Protein AF-A0A183VB75-F1 (afdb_monomer)

Organism: Toxocara canis (NCBI:txid6265)

Solvent-accessible surface area (backbone atoms only — not comparable to full-atom values): 25710 Å² total; per-residue (Å²): 140,78,84,83,89,88,88,82,87,83,91,79,89,79,83,88,77,92,75,86,80,80,91,74,94,73,81,88,76,84,72,83,77,80,82,83,75,76,82,82,71,94,72,88,76,58,69,68,63,51,49,56,46,38,50,52,49,51,53,41,41,54,54,55,51,65,51,56,56,56,53,62,72,68,61,69,91,68,94,60,85,84,79,76,81,84,83,68,84,79,72,93,48,97,42,71,46,71,47,58,46,98,84,68,46,80,76,47,77,41,65,42,84,81,77,80,89,74,84,81,75,84,91,74,79,94,81,80,94,70,98,62,83,75,62,79,80,88,78,47,49,41,76,68,83,82,88,88,74,94,67,86,83,66,54,66,66,55,53,50,53,54,49,68,71,17,84,72,30,53,49,77,74,68,87,36,62,95,65,94,74,54,71,65,59,48,43,53,30,52,53,50,46,47,70,75,40,71,89,53,61,63,68,59,52,38,43,25,47,21,60,40,36,64,72,78,48,52,61,81,46,44,60,68,46,48,57,51,41,46,69,71,72,48,85,84,55,70,72,56,55,55,52,56,50,52,67,18,39,64,36,50,68,50,42,63,70,59,66,39,37,35,88,88,78,67,41,64,70,33,56,72,72,59,79,83,48,85,75,68,77,72,64,74,79,69,82,76,68,82,71,80,61,69,92,68,75,86,51,93,62,26,49,60,64,71,47,55,68,54,52,60,51,59,76,67,73,57,79,85,74,56,77,80,52,55,62,72,76,46,88,69,79,77,68,88,78,80,76,52,60,67,58,50,17,50,47,31,50,41,35,72,74,45,59,88,32,36,64,57,42,27,62,48,49,49,64,77,41,71,92,49,84,75,56,45,25,35,54,55,56,61,54,48,69,74,57,42,76,57,54,72,127

Structure (mmCIF, N/CA/C/O backbone):
data_AF-A0A183VB75-F1
#
_entry.id   AF-A0A183VB75-F1
#
loop_
_atom_site.group_PDB
_atom_site.id
_atom_site.type_symbol
_atom_site.label_atom_id
_atom_site.label_alt_id
_atom_site.label_comp_id
_atom_site.label_asym_id
_atom_site.label_entity_id
_atom_site.label_seq_id
_atom_site.pdbx_PDB_ins_code
_atom_site.Cartn_x
_atom_site.Cartn_y
_atom_site.Cartn_z
_atom_site.occupancy
_atom_site.B_iso_or_equiv
_atom_site.auth_seq_id
_atom_site.auth_comp_id
_atom_site.auth_asym_id
_atom_site.auth_atom_id
_atom_site.pdbx_PDB_model_num
ATOM 1 N N . MET A 1 1 ? 26.754 67.331 41.024 1.00 33.84 1 MET A N 1
ATOM 2 C CA . MET A 1 1 ? 25.318 67.101 41.323 1.00 33.84 1 MET A CA 1
ATOM 3 C C . MET A 1 1 ? 24.716 66.339 40.142 1.00 33.84 1 MET A C 1
ATOM 5 O O . MET A 1 1 ? 25.147 66.634 39.041 1.00 33.84 1 MET A O 1
ATOM 9 N N . ALA A 1 2 ? 23.779 65.394 40.268 1.00 30.69 2 ALA A N 1
ATOM 10 C CA . ALA A 1 2 ? 23.357 64.586 41.423 1.00 30.69 2 ALA A CA 1
ATOM 11 C C . ALA A 1 2 ? 22.478 63.395 40.947 1.00 30.69 2 ALA A C 1
ATOM 13 O O . ALA A 1 2 ? 21.704 63.600 40.028 1.00 30.69 2 ALA A O 1
ATOM 14 N N . ARG A 1 3 ? 22.555 62.239 41.644 1.00 26.25 3 ARG A N 1
ATOM 15 C CA . ARG A 1 3 ? 21.517 61.179 41.855 1.00 26.25 3 ARG A CA 1
ATOM 16 C C . ARG A 1 3 ? 20.828 60.540 40.612 1.00 26.25 3 ARG A C 1
ATOM 18 O O . ARG A 1 3 ? 20.324 61.242 39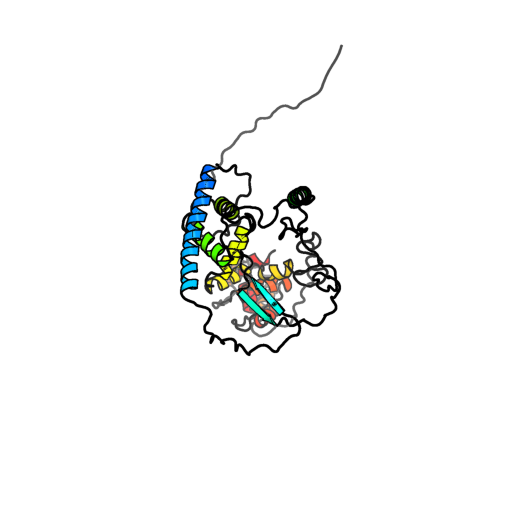.758 1.00 26.25 3 ARG A O 1
ATOM 25 N N . SER A 1 4 ? 20.809 59.212 40.398 1.00 27.41 4 SER A N 1
ATOM 26 C CA . SER A 1 4 ? 20.325 58.063 41.221 1.00 27.41 4 SER A CA 1
ATOM 27 C C . SER A 1 4 ? 18.803 58.056 41.460 1.00 27.41 4 SER A C 1
ATOM 29 O O . SER A 1 4 ? 18.260 59.112 41.761 1.00 27.41 4 SER A O 1
ATOM 31 N N . GLN A 1 5 ? 18.079 56.928 41.513 1.00 32.28 5 GLN A N 1
ATOM 32 C CA . GLN A 1 5 ? 18.491 55.506 41.596 1.00 32.28 5 GLN A CA 1
ATOM 33 C C . GLN A 1 5 ? 18.365 54.820 40.205 1.00 32.28 5 GLN A C 1
ATOM 35 O O . GLN A 1 5 ? 18.895 55.421 39.277 1.00 32.28 5 GLN A O 1
ATOM 40 N N . SER A 1 6 ? 17.782 53.643 39.908 1.00 28.03 6 SER A N 1
ATOM 41 C CA . SER A 1 6 ? 17.139 52.514 40.641 1.00 28.03 6 SER A CA 1
ATOM 42 C C . SER A 1 6 ? 16.938 51.337 39.650 1.00 28.03 6 SER A C 1
ATOM 44 O O . SER A 1 6 ? 16.887 51.582 38.452 1.00 28.03 6 SER A O 1
ATOM 46 N N . ASN A 1 7 ? 16.749 50.053 39.999 1.00 28.84 7 ASN A N 1
ATOM 47 C CA . ASN A 1 7 ? 16.997 49.244 41.211 1.00 28.84 7 ASN A CA 1
ATOM 48 C C . ASN A 1 7 ? 17.020 47.739 40.804 1.00 28.84 7 ASN A C 1
ATOM 50 O O . ASN A 1 7 ? 16.498 47.387 39.748 1.00 28.84 7 ASN A O 1
ATOM 54 N N . LYS A 1 8 ? 17.559 46.832 41.641 1.00 28.34 8 LYS A N 1
ATOM 55 C CA . LYS A 1 8 ? 17.409 45.357 41.508 1.00 28.34 8 LYS A CA 1
ATOM 56 C C . LYS A 1 8 ? 17.182 44.687 42.885 1.00 28.34 8 LYS A C 1
ATOM 58 O O . LYS A 1 8 ? 17.763 45.167 43.859 1.00 28.34 8 LYS A O 1
ATOM 63 N N . PRO A 1 9 ? 16.368 43.611 43.010 1.00 32.66 9 PRO A N 1
ATOM 64 C CA . PRO A 1 9 ? 16.115 42.937 44.294 1.00 32.66 9 PRO A CA 1
ATOM 65 C C . PRO A 1 9 ? 17.258 42.024 44.781 1.00 32.66 9 PRO A C 1
ATOM 67 O O . PRO A 1 9 ? 18.175 41.688 44.035 1.00 32.66 9 PRO A O 1
ATOM 70 N N . LYS A 1 10 ? 17.172 41.600 46.050 1.00 30.88 10 LYS A N 1
ATOM 71 C CA . LYS A 1 10 ? 18.120 40.691 46.727 1.00 30.88 10 LYS A CA 1
ATOM 72 C C . LYS A 1 10 ? 17.789 39.206 46.470 1.00 30.88 10 LYS A C 1
ATOM 74 O O . LYS A 1 10 ? 16.610 38.887 46.332 1.00 30.88 10 LYS A O 1
ATOM 79 N N . PRO A 1 11 ? 18.774 38.288 46.523 1.00 29.72 11 PRO A N 1
ATOM 80 C CA . PRO A 1 11 ? 18.521 36.849 46.565 1.00 29.72 11 PRO A CA 1
ATOM 81 C C . PRO A 1 11 ? 18.115 36.379 47.974 1.00 29.72 11 PRO A C 1
ATOM 83 O O . PRO A 1 11 ? 18.623 36.884 48.978 1.00 29.72 11 PRO A O 1
ATOM 86 N N . SER A 1 12 ? 17.262 35.357 48.052 1.00 28.33 12 SER A N 1
ATOM 87 C CA . SER A 1 12 ? 16.914 34.642 49.287 1.00 28.33 12 SER A CA 1
ATOM 88 C C . SER A 1 12 ? 17.310 33.164 49.187 1.00 28.33 12 SER A C 1
ATOM 90 O O . SER A 1 12 ? 17.048 32.495 48.192 1.00 28.33 12 SER A O 1
ATOM 92 N N . LYS A 1 13 ? 17.968 32.643 50.230 1.00 30.84 13 LYS A N 1
ATOM 93 C CA . LYS A 1 13 ? 18.284 31.211 50.358 1.00 30.84 13 LYS A CA 1
ATOM 94 C C . LYS A 1 13 ? 17.039 30.458 50.827 1.00 30.84 13 LYS A C 1
ATOM 96 O O . LYS A 1 13 ? 16.422 30.902 51.792 1.00 30.84 13 LYS A O 1
ATOM 101 N N . LEU A 1 14 ? 16.755 29.281 50.267 1.00 29.59 14 LEU A N 1
ATOM 102 C CA . LEU A 1 14 ? 15.889 28.292 50.914 1.00 29.59 14 LEU A CA 1
ATOM 103 C C . LEU A 1 14 ? 16.386 26.862 50.664 1.00 29.59 14 LEU A C 1
ATOM 105 O O . LEU A 1 14 ? 16.855 26.517 49.585 1.00 29.59 14 LEU A O 1
ATOM 109 N N . LEU A 1 15 ? 16.348 26.078 51.737 1.00 29.09 15 LEU A N 1
ATOM 110 C CA . LEU A 1 15 ? 16.992 24.779 51.913 1.00 29.09 15 LEU A CA 1
ATOM 111 C C . LEU A 1 15 ? 16.511 23.699 50.929 1.00 29.09 15 LEU A C 1
ATOM 113 O O . LEU A 1 15 ? 15.308 23.521 50.746 1.00 29.09 15 LEU A O 1
ATOM 117 N N . LYS A 1 16 ? 17.446 22.872 50.435 1.00 28.11 16 LYS A N 1
ATOM 118 C CA . LYS A 1 16 ? 17.123 21.491 50.039 1.00 28.11 16 LYS A CA 1
ATOM 119 C C . LYS A 1 16 ? 16.714 20.697 51.286 1.00 28.11 16 LYS A C 1
ATOM 121 O O . LYS A 1 16 ? 17.263 20.919 52.366 1.00 28.11 16 LYS A O 1
ATOM 126 N N . LYS A 1 17 ? 15.774 19.763 51.135 1.00 28.86 17 LYS A N 1
ATOM 127 C CA . LYS A 1 17 ? 15.424 18.783 52.168 1.00 28.86 17 LYS A CA 1
ATOM 128 C C . LYS A 1 17 ? 15.109 17.452 51.499 1.00 28.86 17 LYS A C 1
ATOM 130 O O . LYS A 1 17 ? 14.134 17.357 50.758 1.00 28.86 17 LYS A O 1
ATOM 135 N N . ASP A 1 18 ? 15.943 16.457 51.750 1.00 28.31 18 ASP A N 1
ATOM 136 C CA . ASP A 1 18 ? 15.833 15.147 51.121 1.00 28.31 18 ASP A CA 1
ATOM 137 C C . ASP A 1 18 ? 14.614 14.374 51.641 1.00 28.31 18 ASP A C 1
ATOM 139 O O . ASP A 1 18 ? 14.263 14.430 52.825 1.00 28.31 18 ASP A O 1
ATOM 143 N N . LYS A 1 19 ? 13.981 13.608 50.751 1.00 29.69 19 LYS A N 1
ATOM 144 C CA . LYS A 1 19 ? 13.007 12.572 51.102 1.00 29.69 19 LYS A CA 1
ATOM 145 C C . LYS A 1 19 ? 13.234 11.364 50.206 1.00 29.69 19 LYS A C 1
ATOM 147 O O . LYS A 1 19 ? 13.165 11.484 48.989 1.00 29.69 19 LYS A O 1
ATOM 152 N N . LYS A 1 20 ? 13.487 10.210 50.828 1.00 26.88 20 LYS A N 1
ATOM 153 C CA . LYS A 1 20 ? 13.580 8.918 50.142 1.00 26.88 20 LYS A CA 1
ATOM 154 C C . LYS A 1 20 ? 12.274 8.599 49.410 1.00 26.88 20 LYS A C 1
ATOM 156 O O . LYS A 1 20 ? 11.205 8.655 50.019 1.00 26.88 20 LYS A O 1
ATOM 161 N N . THR A 1 21 ? 12.390 8.175 48.159 1.00 25.31 21 THR A N 1
ATOM 162 C CA . THR A 1 21 ? 11.416 7.292 47.508 1.00 25.31 21 THR A CA 1
ATOM 163 C C . THR A 1 21 ? 11.539 5.893 48.132 1.00 25.31 21 THR A C 1
ATOM 165 O O . THR A 1 21 ? 12.667 5.474 48.399 1.00 25.31 21 THR A O 1
ATOM 168 N N . PRO A 1 22 ? 10.441 5.169 48.404 1.00 27.30 22 PRO A N 1
ATOM 169 C CA . PRO A 1 22 ? 10.507 3.739 48.691 1.00 27.30 22 PRO A CA 1
ATOM 170 C C . PRO A 1 22 ? 10.664 2.944 47.389 1.00 27.30 22 PRO A C 1
ATOM 172 O O . PRO A 1 22 ? 10.101 3.321 46.360 1.00 27.30 22 PRO A O 1
ATOM 175 N N . GLU A 1 23 ? 11.395 1.835 47.444 1.00 26.48 23 GLU A N 1
ATOM 176 C CA . GLU A 1 23 ? 11.421 0.848 46.364 1.00 26.48 23 GLU A CA 1
ATOM 177 C C . GLU A 1 23 ? 10.057 0.146 46.257 1.00 26.48 23 GLU A C 1
ATOM 179 O O . GLU A 1 23 ? 9.413 -0.155 47.265 1.00 26.48 23 GLU A O 1
ATOM 184 N N . GLN A 1 24 ? 9.616 -0.123 45.027 1.00 29.84 24 GLN A N 1
ATOM 185 C CA . GLN A 1 24 ? 8.555 -1.085 44.740 1.00 29.84 24 GLN A CA 1
ATOM 186 C C . GLN A 1 24 ? 9.018 -1.968 43.589 1.00 29.84 24 GLN A C 1
ATOM 188 O O . GLN A 1 24 ? 9.174 -1.497 42.462 1.00 29.84 24 GLN A O 1
ATOM 193 N N . GLU A 1 25 ? 9.234 -3.242 43.891 1.00 29.62 25 GLU A N 1
ATOM 194 C CA . GLU A 1 25 ? 9.466 -4.281 42.894 1.00 29.62 25 GLU A CA 1
ATOM 195 C C . GLU A 1 25 ? 8.246 -4.351 41.962 1.00 29.62 25 GLU A C 1
ATOM 197 O O . GLU A 1 25 ? 7.099 -4.388 42.418 1.00 29.62 25 GLU A O 1
ATOM 202 N N . LYS A 1 26 ? 8.488 -4.360 40.650 1.00 26.86 26 LYS A N 1
ATOM 203 C CA . LYS A 1 26 ? 7.481 -4.696 39.641 1.00 26.86 26 LYS A CA 1
ATOM 204 C C . LYS A 1 26 ? 7.898 -5.984 38.953 1.00 26.86 26 LYS A C 1
ATOM 206 O O . LYS A 1 26 ? 9.055 -6.131 38.579 1.00 26.86 26 LYS A O 1
ATOM 211 N N . GLN A 1 27 ? 6.941 -6.890 38.795 1.00 26.94 27 GLN A N 1
ATOM 212 C CA . GLN A 1 27 ? 7.119 -8.111 38.019 1.00 26.94 27 GLN A CA 1
ATOM 213 C C . GLN A 1 27 ? 7.316 -7.780 36.534 1.00 26.94 27 GLN A C 1
ATOM 215 O O . GLN A 1 27 ? 6.733 -6.825 36.017 1.00 26.94 27 GLN A O 1
ATOM 220 N N . GLU A 1 28 ? 8.130 -8.590 35.866 1.00 26.19 28 GLU A N 1
ATOM 221 C CA . GLU A 1 28 ? 8.410 -8.501 34.434 1.00 26.19 28 GLU A CA 1
ATOM 222 C C . GLU A 1 28 ? 7.285 -9.162 33.620 1.00 26.19 28 GLU A C 1
ATOM 224 O O . GLU A 1 28 ? 7.417 -10.289 33.144 1.00 26.19 28 GLU A O 1
ATOM 229 N N . ASP A 1 29 ? 6.168 -8.457 33.437 1.00 25.20 29 ASP A N 1
ATOM 230 C CA . ASP A 1 29 ? 5.203 -8.818 32.396 1.00 25.20 29 ASP A CA 1
ATOM 231 C C . ASP A 1 29 ? 5.743 -8.342 31.038 1.00 25.20 29 ASP A C 1
ATOM 233 O O . ASP A 1 29 ? 5.736 -7.148 30.725 1.00 25.20 29 ASP A O 1
ATOM 237 N N . ARG A 1 30 ? 6.252 -9.287 30.237 1.00 28.22 30 ARG A N 1
ATOM 238 C CA . ARG A 1 30 ? 6.873 -9.037 28.925 1.00 28.22 30 ARG A CA 1
ATOM 239 C C . ARG A 1 30 ? 5.829 -8.638 27.875 1.00 28.22 30 ARG A C 1
ATOM 241 O O . ARG A 1 30 ? 5.425 -9.453 27.046 1.00 28.22 30 ARG A O 1
ATOM 248 N N . ALA A 1 31 ? 5.403 -7.380 27.910 1.00 27.19 31 ALA A N 1
ATOM 249 C CA . ALA A 1 31 ? 4.641 -6.774 26.828 1.00 27.19 31 ALA A CA 1
ATOM 250 C C . ALA A 1 31 ? 5.473 -6.759 25.533 1.00 27.19 31 ALA A C 1
ATOM 252 O O . ALA A 1 31 ? 6.658 -6.431 25.546 1.00 27.19 31 ALA A O 1
ATOM 253 N N . GLU A 1 32 ? 4.847 -7.103 24.411 1.00 33.28 32 GLU A N 1
ATOM 254 C CA . GLU A 1 32 ? 5.434 -6.889 23.089 1.00 33.28 32 GLU A CA 1
ATOM 255 C C . GLU A 1 32 ? 5.292 -5.405 22.743 1.00 33.28 32 GLU A C 1
ATOM 257 O O . GLU A 1 32 ? 4.180 -4.905 22.561 1.00 33.28 32 GLU A O 1
ATOM 262 N N . GLU A 1 33 ? 6.412 -4.688 22.702 1.00 31.73 33 GLU A N 1
ATOM 263 C CA . GLU A 1 33 ? 6.420 -3.256 22.417 1.00 31.73 33 GLU A CA 1
ATOM 264 C C . GLU A 1 33 ? 5.982 -2.987 20.972 1.00 31.73 33 GLU A C 1
ATOM 266 O O . GLU A 1 33 ? 6.588 -3.470 20.013 1.00 31.73 33 GLU A O 1
ATOM 271 N N . SER A 1 34 ? 4.932 -2.179 20.806 1.00 39.66 34 SER A N 1
ATOM 272 C CA . SER A 1 34 ? 4.604 -1.587 19.514 1.00 39.66 34 SER A CA 1
ATOM 273 C C . SER A 1 34 ? 5.641 -0.506 19.198 1.00 39.66 34 SER A C 1
ATOM 275 O O . SER A 1 34 ? 5.729 0.510 19.887 1.00 39.66 34 SER A O 1
ATOM 277 N N . ASP A 1 35 ? 6.444 -0.752 18.162 1.00 41.72 35 ASP A N 1
ATOM 278 C CA . ASP A 1 35 ? 7.741 -0.115 17.862 1.00 41.72 35 ASP A CA 1
ATOM 279 C C . ASP A 1 35 ? 7.657 1.343 17.347 1.00 41.72 35 ASP A C 1
ATOM 281 O O . ASP A 1 35 ? 8.352 1.760 16.424 1.00 41.72 35 ASP A O 1
ATOM 285 N N . ASN A 1 36 ? 6.796 2.160 17.956 1.00 43.06 36 ASN A N 1
ATOM 286 C CA . ASN A 1 36 ? 6.589 3.576 17.635 1.00 43.06 36 ASN A CA 1
ATOM 287 C C . ASN A 1 36 ? 7.602 4.515 18.326 1.00 43.06 36 ASN A C 1
ATOM 289 O O . ASN A 1 36 ? 7.338 5.708 18.470 1.00 43.06 36 ASN A O 1
ATOM 293 N N . SER A 1 37 ? 8.760 3.995 18.752 1.00 46.78 37 SER A N 1
ATOM 294 C CA . SER A 1 37 ? 9.838 4.764 19.398 1.00 46.78 37 SER A CA 1
ATOM 295 C C . SER A 1 37 ? 11.124 4.828 18.559 1.00 46.78 37 SER A C 1
ATOM 297 O O . SER A 1 37 ? 12.220 4.968 19.106 1.00 46.78 37 SER A O 1
ATOM 299 N N . ILE A 1 38 ? 11.004 4.766 17.228 1.00 62.78 38 ILE A N 1
ATOM 300 C CA . ILE A 1 38 ? 12.102 5.134 16.325 1.00 62.78 38 ILE A CA 1
ATOM 301 C C . ILE A 1 38 ? 12.428 6.618 16.548 1.00 62.78 38 ILE A C 1
ATOM 303 O O . ILE A 1 38 ? 11.620 7.490 16.226 1.00 62.78 38 ILE A O 1
ATOM 307 N N . ASP A 1 39 ? 13.609 6.904 17.097 1.00 59.66 39 ASP A N 1
ATOM 308 C CA . ASP A 1 39 ? 14.098 8.275 17.244 1.00 59.66 39 ASP A CA 1
ATOM 309 C C . ASP A 1 39 ? 14.447 8.861 15.865 1.00 59.66 39 ASP A C 1
ATOM 311 O O . ASP A 1 39 ? 15.248 8.303 15.107 1.00 59.66 39 ASP A O 1
ATOM 315 N N . TRP A 1 40 ? 13.837 10.004 15.550 1.00 64.38 40 TRP A N 1
ATOM 316 C CA . TRP A 1 40 ? 14.001 10.749 14.300 1.00 64.38 40 TRP A CA 1
ATOM 317 C C . TRP A 1 40 ? 14.888 11.998 14.443 1.00 64.38 40 TRP A C 1
ATOM 319 O O . TRP A 1 40 ? 14.948 12.793 13.505 1.00 64.38 40 TRP A O 1
ATOM 329 N N . GLY A 1 41 ? 15.575 12.184 15.576 1.00 51.31 41 GLY A N 1
ATOM 330 C CA . GLY A 1 41 ? 16.543 13.269 15.771 1.00 51.31 41 GLY A CA 1
ATOM 331 C C . GLY A 1 41 ? 17.743 13.221 14.812 1.00 51.31 41 GLY A C 1
ATOM 332 O O . GLY A 1 41 ? 17.973 12.221 14.122 1.00 51.31 41 GLY A O 1
ATOM 333 N N . ASP A 1 42 ? 18.529 14.298 14.773 1.00 48.22 42 ASP A N 1
ATOM 334 C CA . ASP A 1 42 ? 19.771 14.343 13.993 1.00 48.22 42 ASP A CA 1
ATOM 335 C C . ASP A 1 42 ? 20.825 13.418 14.617 1.00 48.22 42 ASP A C 1
ATOM 337 O O . ASP A 1 42 ? 21.489 13.753 15.599 1.00 48.22 42 ASP A O 1
ATOM 341 N N . VAL A 1 43 ? 20.967 12.232 14.026 1.00 55.12 43 VAL A N 1
ATOM 342 C CA . VAL A 1 43 ? 22.065 11.305 14.289 1.00 55.12 43 VAL A CA 1
ATOM 343 C C . VAL A 1 43 ? 23.125 11.579 13.231 1.00 55.12 43 VAL A C 1
ATOM 345 O O . VAL A 1 43 ? 22.929 11.250 12.064 1.00 55.12 43 VAL A O 1
ATOM 348 N N . SER A 1 44 ? 24.246 12.178 13.628 1.00 54.97 44 SER A N 1
ATOM 349 C CA . SER A 1 44 ? 25.441 12.229 12.782 1.00 54.97 44 SER A CA 1
ATOM 350 C C . SER A 1 44 ? 26.023 10.819 12.691 1.00 54.97 44 SER A C 1
ATOM 352 O O . SER A 1 44 ? 26.618 10.338 13.653 1.00 54.97 44 SER A O 1
ATOM 354 N N . ILE A 1 45 ? 25.799 10.142 11.567 1.00 60.41 45 ILE A N 1
ATOM 355 C CA . ILE A 1 45 ? 26.246 8.763 11.340 1.00 60.41 45 ILE A CA 1
ATOM 356 C C . ILE A 1 45 ? 27.728 8.763 10.945 1.00 60.41 45 ILE A C 1
ATOM 358 O O . ILE A 1 45 ? 28.157 9.565 10.117 1.00 60.41 45 ILE A O 1
ATOM 362 N N . GLU A 1 46 ? 28.508 7.849 11.523 1.00 68.19 46 GLU A N 1
ATOM 363 C CA . GLU A 1 46 ? 29.881 7.580 11.091 1.00 68.19 46 GLU A CA 1
ATOM 364 C C . GLU A 1 46 ? 29.847 6.758 9.791 1.00 68.19 46 GLU A C 1
ATOM 366 O O . GLU A 1 46 ? 29.232 5.693 9.731 1.00 68.19 46 GLU A O 1
ATOM 371 N N . GLU A 1 47 ? 30.482 7.271 8.733 1.00 68.94 47 GLU A N 1
ATOM 372 C CA . GLU A 1 47 ? 30.380 6.754 7.355 1.00 68.94 47 GLU A CA 1
ATOM 373 C C . GLU A 1 47 ? 30.809 5.278 7.229 1.00 68.94 47 GLU A C 1
ATOM 375 O O . GLU A 1 47 ? 30.208 4.513 6.476 1.00 68.94 47 GLU A O 1
ATOM 380 N N . GLU A 1 48 ? 31.782 4.857 8.042 1.00 70.50 48 GLU A N 1
ATOM 381 C CA . GLU A 1 48 ? 32.272 3.476 8.152 1.00 70.50 48 GLU A CA 1
ATOM 382 C C . GLU A 1 48 ? 31.176 2.512 8.655 1.00 70.50 48 GLU A C 1
ATOM 384 O O . GLU A 1 48 ? 30.944 1.465 8.051 1.00 70.50 48 GLU A O 1
ATOM 389 N N . VAL A 1 49 ? 30.404 2.915 9.675 1.00 78.06 49 VAL A N 1
ATOM 390 C CA . VAL A 1 49 ? 29.283 2.124 10.222 1.00 78.06 49 VAL A CA 1
ATOM 391 C C . VAL A 1 49 ? 28.152 1.988 9.201 1.00 78.06 49 VAL A C 1
ATOM 393 O O . VAL A 1 49 ? 27.520 0.937 9.107 1.00 78.06 49 VAL A O 1
ATOM 396 N N . LEU A 1 50 ? 27.889 3.029 8.404 1.00 78.38 50 LEU A N 1
ATOM 397 C CA . LEU A 1 50 ? 26.897 2.948 7.329 1.00 78.38 50 LEU A CA 1
ATOM 398 C C . LEU A 1 50 ? 27.352 1.999 6.206 1.00 78.38 50 LEU A C 1
ATOM 400 O O . LEU A 1 50 ? 26.513 1.303 5.635 1.00 78.38 50 LEU A O 1
ATOM 404 N N . GLY A 1 51 ? 28.660 1.930 5.934 1.00 78.81 51 GLY A N 1
ATOM 405 C CA . GLY A 1 51 ? 29.267 0.973 5.005 1.00 78.81 51 GLY A CA 1
ATOM 406 C C . GLY A 1 51 ? 29.023 -0.485 5.403 1.00 78.81 51 GLY A C 1
ATOM 407 O O . GLY A 1 51 ? 28.486 -1.250 4.599 1.00 78.81 51 GLY A O 1
ATOM 408 N N . ASP A 1 52 ? 29.318 -0.849 6.654 1.00 84.69 52 ASP A N 1
ATOM 409 C CA . ASP A 1 52 ? 29.073 -2.204 7.181 1.00 84.69 52 ASP A CA 1
ATOM 410 C C . ASP A 1 52 ? 27.594 -2.618 7.039 1.00 84.69 52 ASP A C 1
ATOM 412 O O . ASP A 1 52 ? 27.279 -3.718 6.576 1.00 84.69 52 ASP A O 1
ATOM 416 N N . LEU A 1 53 ? 26.662 -1.717 7.378 1.00 84.38 53 LEU A N 1
ATOM 417 C CA . LEU A 1 53 ? 25.223 -1.982 7.258 1.00 84.38 53 LEU A CA 1
ATOM 418 C C . LEU A 1 53 ? 24.763 -2.116 5.797 1.00 84.38 53 LEU A C 1
ATOM 420 O O . LEU A 1 53 ? 23.907 -2.950 5.493 1.00 84.38 53 LEU A O 1
ATOM 424 N N . ILE A 1 54 ? 25.332 -1.323 4.885 1.00 85.12 54 ILE A N 1
ATOM 425 C CA . ILE A 1 54 ? 25.095 -1.419 3.436 1.00 85.12 54 ILE A CA 1
ATOM 426 C C . ILE A 1 54 ? 25.535 -2.793 2.909 1.00 85.12 54 ILE A C 1
ATOM 428 O O . ILE A 1 54 ? 24.821 -3.394 2.096 1.00 85.12 54 ILE A O 1
ATOM 432 N N . ASP A 1 55 ? 26.644 -3.335 3.407 1.00 86.44 55 ASP A N 1
ATOM 433 C CA . ASP A 1 55 ? 27.140 -4.653 3.012 1.00 86.44 55 ASP A CA 1
ATOM 434 C C . ASP A 1 55 ? 26.323 -5.807 3.630 1.00 86.44 55 ASP A C 1
ATOM 436 O O . ASP A 1 55 ? 26.003 -6.755 2.904 1.00 86.44 55 ASP A O 1
ATOM 440 N N . TYR A 1 56 ? 25.848 -5.699 4.881 1.00 88.69 56 TYR A N 1
ATOM 441 C CA . TYR A 1 56 ? 24.884 -6.663 5.453 1.00 88.69 56 TYR A CA 1
ATOM 442 C C . TYR A 1 56 ? 23.573 -6.731 4.653 1.00 88.69 56 TYR A C 1
ATOM 444 O O . TYR A 1 56 ? 23.045 -7.820 4.408 1.00 88.69 56 TYR A O 1
ATOM 452 N N . VAL A 1 57 ? 23.058 -5.583 4.190 1.00 87.50 57 VAL A N 1
ATOM 453 C CA . VAL A 1 57 ? 21.882 -5.539 3.300 1.00 87.50 57 VAL A CA 1
ATOM 454 C C . VAL A 1 57 ? 22.172 -6.248 1.973 1.00 87.50 57 VAL A C 1
ATOM 456 O O . VAL A 1 57 ? 21.304 -6.967 1.473 1.00 87.50 57 VAL A O 1
ATOM 459 N N . ARG A 1 58 ? 23.383 -6.103 1.413 1.00 87.88 58 ARG A N 1
ATOM 460 C CA . ARG A 1 58 ? 23.768 -6.793 0.170 1.00 87.88 58 ARG A CA 1
ATOM 461 C C . ARG A 1 58 ? 23.862 -8.308 0.366 1.00 87.88 58 ARG A C 1
ATOM 463 O O . ARG A 1 58 ? 23.387 -9.053 -0.488 1.00 87.88 58 ARG A O 1
ATOM 470 N N . GLU A 1 59 ? 24.426 -8.774 1.481 1.00 88.94 59 GLU A N 1
ATOM 471 C CA . GLU A 1 59 ? 24.519 -10.210 1.787 1.00 88.94 59 GLU A CA 1
ATOM 472 C C . GLU A 1 59 ? 23.128 -10.847 1.938 1.00 88.94 59 GLU A C 1
ATOM 474 O O . GLU A 1 59 ? 22.821 -11.833 1.263 1.00 88.94 59 GLU A O 1
ATOM 479 N N . ALA A 1 60 ? 22.258 -10.245 2.757 1.00 87.75 60 ALA A N 1
ATOM 480 C CA . ALA A 1 60 ? 20.895 -10.732 2.974 1.00 87.75 60 ALA A CA 1
ATOM 481 C C . ALA A 1 60 ? 20.042 -10.692 1.689 1.00 87.75 60 ALA A C 1
ATOM 483 O O . ALA A 1 60 ? 19.229 -11.586 1.454 1.00 87.75 60 ALA A O 1
ATOM 484 N N . TYR A 1 61 ? 20.243 -9.695 0.820 1.00 89.12 61 TYR A N 1
ATOM 485 C CA . TYR A 1 61 ? 19.573 -9.635 -0.482 1.00 89.12 61 TYR A CA 1
ATOM 486 C C . TYR A 1 61 ? 20.034 -10.764 -1.416 1.00 89.12 61 TYR A C 1
ATOM 488 O O . TYR A 1 61 ? 19.199 -11.442 -2.021 1.00 89.12 61 TYR A O 1
ATOM 496 N N . ASN A 1 62 ? 21.344 -11.016 -1.491 1.00 88.44 62 ASN A N 1
ATOM 497 C CA . ASN A 1 62 ? 21.913 -12.084 -2.316 1.00 88.44 62 ASN A CA 1
ATOM 498 C C . ASN A 1 62 ? 21.404 -13.475 -1.898 1.00 88.44 62 ASN A C 1
ATOM 500 O O . ASN A 1 62 ? 21.118 -14.304 -2.762 1.00 88.44 62 ASN A O 1
ATOM 504 N N . GLU A 1 63 ? 21.245 -13.723 -0.593 1.00 88.38 63 GLU A N 1
ATOM 505 C CA . GLU A 1 63 ? 20.642 -14.95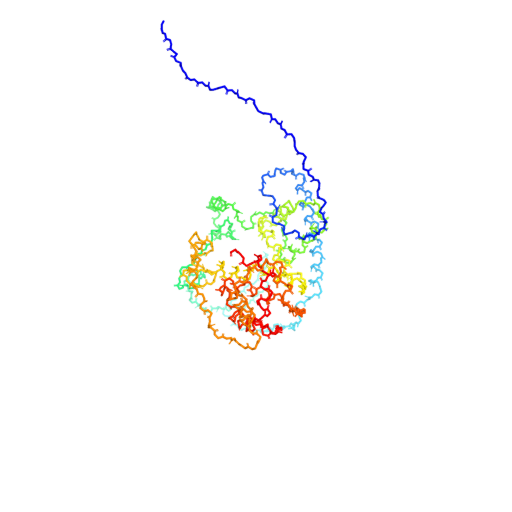1 -0.054 1.00 88.38 63 GLU A CA 1
ATOM 506 C C . GLU A 1 63 ? 19.200 -15.145 -0.555 1.00 88.38 63 GLU A C 1
ATOM 508 O O . GLU A 1 63 ? 18.889 -16.175 -1.157 1.00 88.38 63 GLU A O 1
ATOM 513 N N . VAL A 1 64 ? 18.344 -14.129 -0.392 1.00 87.44 64 VAL A N 1
ATOM 514 C CA . VAL A 1 64 ? 16.937 -14.167 -0.832 1.00 87.44 64 VAL A CA 1
ATOM 515 C C . VAL A 1 64 ? 16.827 -14.364 -2.349 1.00 87.44 64 VAL A C 1
ATOM 517 O O . VAL A 1 64 ? 16.040 -15.186 -2.824 1.00 87.44 64 VAL A O 1
ATOM 520 N N . ARG A 1 65 ? 17.658 -13.675 -3.142 1.00 86.12 65 ARG A N 1
ATOM 521 C CA . ARG A 1 65 ? 17.696 -13.846 -4.606 1.00 86.12 65 ARG A CA 1
ATOM 522 C C . ARG A 1 65 ? 18.179 -15.238 -5.025 1.00 86.12 65 ARG A C 1
ATOM 524 O O . ARG A 1 65 ? 17.685 -15.772 -6.019 1.00 86.12 65 ARG A O 1
ATOM 531 N N . ALA A 1 66 ? 19.094 -15.847 -4.270 1.00 84.88 66 ALA A N 1
ATOM 532 C CA . ALA A 1 66 ? 19.569 -17.210 -4.505 1.00 84.88 66 ALA A CA 1
ATOM 533 C C . ALA A 1 66 ? 18.549 -18.298 -4.113 1.00 84.88 66 ALA A C 1
ATOM 535 O O . ALA A 1 66 ? 18.729 -19.460 -4.488 1.00 84.88 66 ALA A O 1
ATOM 536 N N . GLU A 1 67 ? 17.489 -17.971 -3.371 1.00 78.50 67 GLU A N 1
ATOM 537 C CA . GLU A 1 67 ? 16.314 -18.836 -3.211 1.00 78.50 67 GLU A CA 1
ATOM 538 C C . GLU A 1 67 ? 15.354 -18.680 -4.400 1.00 78.50 67 GLU A C 1
ATOM 540 O O . GLU A 1 67 ? 15.112 -19.657 -5.108 1.00 78.50 67 GLU A O 1
ATOM 545 N N . GLU A 1 68 ? 14.920 -17.450 -4.698 1.00 72.44 68 GLU A N 1
ATOM 546 C CA . GLU A 1 68 ? 13.984 -17.142 -5.795 1.00 72.44 68 GLU A CA 1
ATOM 547 C C . GLU A 1 68 ? 14.432 -17.685 -7.162 1.00 72.44 68 GLU A C 1
ATOM 549 O O . GLU A 1 68 ? 13.634 -18.258 -7.905 1.00 72.44 68 GLU A O 1
ATOM 554 N N . ASN A 1 69 ? 15.720 -17.554 -7.503 1.00 70.50 69 ASN A N 1
ATOM 555 C CA . ASN A 1 69 ? 16.228 -18.006 -8.802 1.00 70.50 69 ASN A CA 1
ATOM 556 C C . ASN A 1 69 ? 16.043 -19.526 -9.021 1.00 70.50 69 ASN A C 1
ATOM 558 O O . ASN A 1 69 ? 15.850 -19.947 -10.159 1.00 70.50 69 ASN A O 1
ATOM 562 N N . LYS A 1 70 ? 16.021 -20.344 -7.955 1.00 70.00 70 LYS A N 1
ATOM 563 C CA . LYS A 1 70 ? 15.796 -21.801 -8.055 1.00 70.00 70 LYS A CA 1
ATOM 564 C C . LYS A 1 70 ? 14.368 -22.135 -8.495 1.00 70.00 70 LYS A C 1
ATOM 566 O O . LYS A 1 70 ? 14.168 -23.121 -9.194 1.00 70.00 70 LYS A O 1
ATOM 571 N N . ILE A 1 71 ? 13.391 -21.310 -8.106 1.00 64.44 71 ILE A N 1
ATOM 572 C CA . ILE A 1 71 ? 11.970 -21.490 -8.445 1.00 64.44 71 ILE A CA 1
ATOM 573 C C . ILE A 1 71 ? 11.756 -21.250 -9.948 1.00 64.44 71 ILE A C 1
ATOM 575 O O . ILE A 1 71 ? 11.056 -22.009 -10.619 1.00 64.44 71 ILE A O 1
ATOM 579 N N . ILE A 1 72 ? 12.425 -20.227 -10.492 1.00 62.38 72 ILE A N 1
ATOM 580 C CA . ILE A 1 72 ? 12.384 -19.869 -11.919 1.00 62.38 72 ILE A CA 1
ATOM 581 C C . ILE A 1 72 ? 12.987 -20.984 -12.794 1.00 62.38 72 ILE A C 1
ATOM 583 O O . ILE A 1 72 ? 12.509 -21.221 -13.902 1.00 62.38 72 ILE A O 1
ATOM 587 N N . GLU A 1 73 ? 14.009 -21.691 -12.300 1.00 61.78 73 GLU A N 1
ATOM 588 C CA . GLU A 1 73 ? 14.608 -22.838 -12.997 1.00 61.78 73 GLU A CA 1
ATOM 589 C C . GLU A 1 73 ? 13.727 -24.101 -12.968 1.00 61.78 73 GLU A C 1
ATOM 591 O O . GLU A 1 73 ? 13.833 -24.928 -13.877 1.00 61.78 73 GLU A O 1
ATOM 596 N N . THR A 1 74 ? 12.847 -24.262 -11.970 1.00 58.62 74 THR A N 1
ATOM 597 C CA . THR A 1 74 ? 11.951 -25.429 -11.870 1.00 58.62 74 THR A CA 1
ATOM 598 C C . THR A 1 74 ? 10.627 -25.264 -12.616 1.00 58.62 74 THR A C 1
ATOM 600 O O . THR A 1 74 ? 10.210 -26.199 -13.304 1.00 58.62 74 THR A O 1
ATOM 603 N N . ASP A 1 75 ? 9.971 -24.102 -12.525 1.00 55.69 75 ASP A N 1
ATOM 604 C CA . ASP A 1 75 ? 8.618 -23.902 -13.068 1.00 55.69 75 ASP A CA 1
ATOM 605 C C . ASP A 1 75 ? 8.623 -23.196 -14.432 1.00 55.69 75 ASP A C 1
ATOM 607 O O . ASP A 1 75 ? 8.290 -22.018 -14.595 1.00 55.69 75 ASP A O 1
ATOM 611 N N . GLY A 1 76 ? 8.954 -23.972 -15.466 1.00 56.09 76 GLY A N 1
ATOM 612 C CA . GLY A 1 76 ? 8.794 -23.561 -16.858 1.00 56.09 76 GLY A CA 1
ATOM 613 C C . GLY A 1 76 ? 7.324 -23.312 -17.219 1.00 56.09 76 GLY A C 1
ATOM 614 O O . GLY A 1 76 ? 6.619 -24.237 -17.617 1.00 56.09 76 GLY A O 1
ATOM 615 N N . LEU A 1 77 ? 6.894 -22.045 -17.167 1.00 57.41 77 LEU A N 1
ATOM 616 C CA . LEU A 1 77 ? 5.535 -21.515 -17.424 1.00 57.41 77 LEU A CA 1
ATOM 617 C C . LEU A 1 77 ? 4.881 -21.863 -18.789 1.00 57.41 77 LEU A C 1
ATOM 619 O O . LEU A 1 77 ? 3.793 -21.382 -19.101 1.00 57.41 77 LEU A O 1
ATOM 623 N N . TRP A 1 78 ? 5.507 -22.714 -19.603 1.00 55.78 78 TRP A N 1
ATOM 624 C CA . TRP A 1 78 ? 5.082 -23.100 -20.949 1.00 55.78 78 TRP A CA 1
ATOM 625 C C . TRP A 1 78 ? 4.603 -24.557 -21.020 1.00 55.78 78 TRP A C 1
ATOM 627 O O . TRP A 1 78 ? 5.106 -25.357 -21.807 1.00 55.78 78 TRP A O 1
ATOM 637 N N . ILE A 1 79 ? 3.547 -24.892 -20.272 1.00 60.75 79 ILE A N 1
ATOM 638 C CA . ILE A 1 79 ? 2.804 -26.168 -20.406 1.00 60.75 79 ILE A CA 1
ATOM 639 C C . ILE A 1 79 ? 1.854 -26.116 -21.633 1.00 60.75 79 ILE A C 1
ATOM 641 O O . ILE A 1 79 ? 0.716 -26.580 -21.609 1.00 60.75 79 ILE A O 1
ATOM 645 N N . GLY A 1 80 ? 2.302 -25.473 -22.716 1.00 65.25 80 GLY A N 1
ATOM 646 C CA . GLY A 1 80 ? 1.525 -25.181 -23.919 1.00 65.25 80 GLY A CA 1
ATOM 647 C C . GLY A 1 80 ? 2.094 -25.885 -25.147 1.00 65.25 80 GLY A C 1
ATOM 648 O O . GLY A 1 80 ? 3.300 -25.872 -25.387 1.00 65.25 80 GLY A O 1
ATOM 649 N N . GLN A 1 81 ? 1.224 -26.481 -25.963 1.00 65.25 81 GLN A N 1
ATOM 650 C CA . GLN A 1 81 ? 1.637 -27.112 -27.215 1.00 65.25 81 GLN A CA 1
ATOM 651 C C . GLN A 1 81 ? 2.116 -26.043 -28.211 1.00 65.25 81 GLN A C 1
ATOM 653 O O . GLN A 1 81 ? 1.327 -25.213 -28.661 1.00 65.25 81 GLN A O 1
ATOM 658 N N . VAL A 1 82 ? 3.402 -26.071 -28.575 1.00 69.06 82 VAL A N 1
ATOM 659 C CA . VAL A 1 82 ? 3.998 -25.105 -29.514 1.00 69.06 82 VAL A CA 1
ATOM 660 C C . VAL A 1 82 ? 3.364 -25.254 -30.900 1.00 69.06 82 VAL A C 1
ATOM 662 O O . VAL A 1 82 ? 3.651 -26.200 -31.638 1.00 69.06 82 VAL A O 1
ATOM 665 N N . ILE A 1 83 ? 2.504 -24.300 -31.265 1.00 74.19 83 ILE A N 1
ATOM 666 C CA . ILE A 1 83 ? 1.879 -24.236 -32.587 1.00 74.19 83 ILE A CA 1
ATOM 667 C C . ILE A 1 83 ? 2.934 -23.776 -33.597 1.00 74.19 83 ILE A C 1
ATOM 669 O O . ILE A 1 83 ? 3.305 -22.605 -33.639 1.00 74.19 83 ILE A O 1
ATOM 673 N N . GLN A 1 84 ? 3.408 -24.703 -34.428 1.00 72.19 84 GLN A N 1
ATOM 674 C CA . GLN A 1 84 ? 4.312 -24.383 -35.531 1.00 72.19 84 GLN A CA 1
ATOM 675 C C . GLN A 1 84 ? 3.587 -23.502 -36.568 1.00 72.19 84 GLN A C 1
ATOM 677 O O . GLN A 1 84 ? 2.512 -23.891 -37.041 1.00 72.19 84 GLN A O 1
ATOM 682 N N . PRO A 1 85 ? 4.132 -22.330 -36.948 1.00 73.94 85 PRO A N 1
ATOM 683 C CA . PRO A 1 85 ? 3.481 -21.442 -37.903 1.00 73.94 85 PRO A CA 1
ATOM 684 C C . PRO A 1 85 ? 3.453 -22.080 -39.298 1.00 73.94 85 PRO A C 1
ATOM 686 O O . PRO A 1 85 ? 4.489 -22.400 -39.880 1.00 73.94 85 PRO A O 1
ATOM 689 N N . VAL A 1 86 ? 2.254 -22.252 -39.860 1.00 74.31 86 VAL A N 1
ATOM 690 C CA . VAL A 1 86 ? 2.070 -22.853 -41.190 1.00 74.31 86 VAL A CA 1
ATOM 691 C C . VAL A 1 86 ? 2.463 -21.846 -42.272 1.00 74.31 86 VAL A C 1
ATOM 693 O O . VAL A 1 86 ? 1.641 -21.053 -42.736 1.00 74.31 86 VAL A O 1
ATOM 696 N N . VAL A 1 87 ? 3.732 -21.887 -42.684 1.00 69.88 87 VAL A N 1
ATOM 697 C CA . VAL A 1 87 ? 4.275 -21.057 -43.769 1.00 69.88 87 VAL A CA 1
ATOM 698 C C . VAL A 1 87 ? 3.648 -21.472 -45.103 1.00 69.88 87 VAL A C 1
ATOM 700 O O . VAL A 1 87 ? 4.082 -22.420 -45.756 1.00 69.88 87 VAL A O 1
ATOM 703 N N . LYS A 1 88 ? 2.608 -20.747 -45.520 1.00 72.00 88 LYS A N 1
ATOM 704 C CA . LYS A 1 88 ? 2.070 -20.820 -46.884 1.00 72.00 88 LYS A CA 1
ATOM 705 C C . LYS A 1 88 ? 2.993 -20.042 -47.836 1.00 72.00 88 LYS A C 1
ATOM 707 O O . LYS A 1 88 ? 3.515 -19.002 -47.432 1.00 72.00 88 LYS A O 1
ATOM 712 N N . PRO A 1 89 ? 3.186 -20.489 -49.091 1.00 70.31 89 PRO A N 1
ATOM 713 C CA . PRO A 1 89 ? 3.890 -19.687 -50.087 1.00 70.31 89 PRO A CA 1
ATOM 714 C C . PRO A 1 89 ? 3.135 -18.371 -50.321 1.00 70.31 89 PRO A C 1
ATOM 716 O O . PRO A 1 89 ? 1.911 -18.369 -50.452 1.00 70.31 89 PRO A O 1
ATOM 719 N N . ALA A 1 90 ? 3.867 -17.257 -50.352 1.00 66.31 90 ALA A N 1
ATOM 720 C CA . ALA A 1 90 ? 3.293 -15.934 -50.570 1.00 66.31 90 ALA A CA 1
ATOM 721 C C . ALA A 1 90 ? 2.705 -15.797 -51.986 1.00 66.31 90 ALA A C 1
ATOM 723 O O . ALA A 1 90 ? 3.222 -16.372 -52.947 1.00 66.31 90 ALA A O 1
ATOM 724 N N . ALA A 1 91 ? 1.643 -15.000 -52.111 1.00 71.00 91 ALA A N 1
ATOM 725 C CA . ALA A 1 91 ? 1.109 -14.595 -53.405 1.00 71.00 91 ALA A CA 1
ATOM 726 C C . ALA A 1 91 ? 2.116 -13.695 -54.162 1.00 71.00 91 ALA A C 1
ATOM 728 O O . ALA A 1 91 ? 2.958 -13.045 -53.533 1.00 71.00 91 ALA A O 1
ATOM 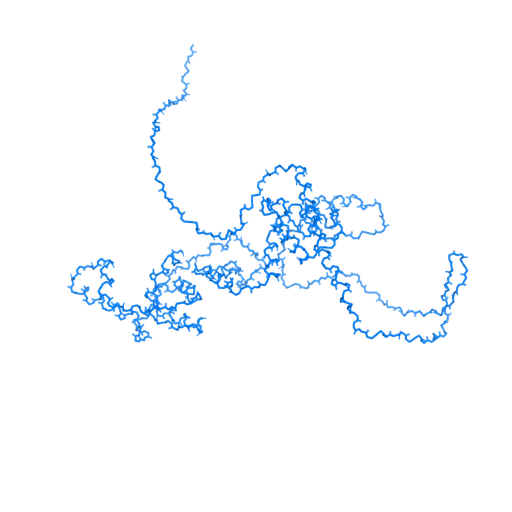729 N N . PRO A 1 92 ? 2.059 -13.641 -55.506 1.00 73.38 92 PRO A N 1
ATOM 730 C CA . PRO A 1 92 ? 2.895 -12.736 -56.289 1.00 73.38 92 PRO A CA 1
ATOM 731 C C . PRO A 1 92 ? 2.418 -11.280 -56.149 1.00 73.38 92 PRO A C 1
ATOM 733 O O . PRO A 1 92 ? 1.496 -10.852 -56.840 1.00 73.38 92 PRO A O 1
ATOM 736 N N . GLU A 1 93 ? 3.067 -10.519 -55.267 1.00 79.75 93 GLU A N 1
ATOM 737 C CA . GLU A 1 93 ? 2.862 -9.069 -55.115 1.00 79.75 93 GLU A CA 1
ATOM 738 C C . GLU A 1 93 ? 3.623 -8.258 -56.187 1.00 79.75 93 GLU A C 1
ATOM 740 O O . GLU A 1 93 ? 4.670 -8.703 -56.672 1.00 79.75 93 GLU A O 1
ATOM 745 N N . PRO A 1 94 ? 3.156 -7.044 -56.548 1.00 79.69 94 PRO A N 1
ATOM 746 C CA . PRO A 1 94 ? 3.801 -6.200 -57.560 1.00 79.69 94 PRO A CA 1
ATOM 747 C C . PRO A 1 94 ? 5.096 -5.522 -57.079 1.00 79.69 94 PRO A C 1
ATOM 749 O O . PRO A 1 94 ? 5.848 -4.991 -57.897 1.00 79.69 94 PRO A O 1
ATOM 752 N N . THR A 1 95 ? 5.369 -5.512 -55.772 1.00 85.31 95 THR A N 1
ATOM 753 C CA . THR A 1 95 ? 6.574 -4.922 -55.169 1.00 85.31 95 THR A CA 1
ATOM 754 C C . THR A 1 95 ? 7.399 -5.995 -54.451 1.00 85.31 95 THR A C 1
ATOM 756 O O . THR A 1 95 ? 6.876 -7.022 -54.014 1.00 85.31 95 THR A O 1
ATOM 759 N N . ILE A 1 96 ? 8.720 -5.793 -54.378 1.00 86.69 96 ILE A N 1
ATOM 760 C CA . ILE A 1 96 ? 9.672 -6.791 -53.871 1.00 86.69 96 ILE A CA 1
ATOM 761 C C . ILE A 1 96 ? 10.647 -6.140 -52.888 1.00 86.69 96 ILE A C 1
ATOM 763 O O . ILE A 1 96 ? 11.471 -5.305 -53.272 1.00 86.69 96 ILE A O 1
ATOM 767 N N . PHE A 1 97 ? 10.627 -6.598 -51.639 1.00 88.88 97 PHE A N 1
ATOM 768 C CA . PHE A 1 97 ? 11.655 -6.295 -50.650 1.00 88.88 97 PHE A CA 1
ATOM 769 C C . PHE A 1 97 ? 12.901 -7.165 -50.885 1.00 88.88 97 PHE A C 1
ATOM 771 O O . PHE A 1 97 ? 12.800 -8.341 -51.241 1.00 88.88 97 PHE A O 1
ATOM 778 N N . THR A 1 98 ? 14.098 -6.601 -50.698 1.00 91.38 98 THR A N 1
ATOM 779 C CA . THR A 1 98 ? 15.372 -7.303 -50.937 1.00 91.38 98 THR A CA 1
ATOM 780 C C . THR A 1 98 ? 16.255 -7.255 -49.695 1.00 91.38 98 THR A C 1
ATOM 782 O O . THR A 1 98 ? 16.763 -6.195 -49.340 1.00 91.38 98 THR A O 1
ATOM 785 N N . ILE A 1 99 ? 16.488 -8.415 -49.080 1.00 91.19 99 ILE A N 1
ATOM 786 C CA . ILE A 1 99 ? 17.411 -8.576 -47.952 1.00 91.19 99 ILE A CA 1
ATOM 787 C C . ILE A 1 99 ? 18.840 -8.649 -48.500 1.00 91.19 99 ILE A C 1
ATOM 789 O O . ILE A 1 99 ? 19.118 -9.375 -49.464 1.00 91.19 99 ILE A O 1
ATOM 793 N N . ARG A 1 100 ? 19.754 -7.900 -47.881 1.00 94.75 100 ARG A N 1
ATOM 794 C CA . ARG A 1 100 ? 21.164 -7.800 -48.275 1.00 94.75 100 ARG A CA 1
ATOM 795 C C . ARG A 1 100 ? 22.091 -8.034 -47.088 1.00 94.75 100 ARG A C 1
ATOM 797 O O . ARG A 1 100 ? 21.704 -7.799 -45.948 1.00 94.75 100 ARG A O 1
ATOM 804 N N . SER A 1 101 ? 23.312 -8.483 -47.362 1.00 93.81 101 SER A N 1
ATOM 805 C CA . SER A 1 101 ? 24.377 -8.562 -46.360 1.00 93.81 101 SER A CA 1
ATOM 806 C C . SER A 1 101 ? 24.995 -7.187 -46.084 1.00 93.81 101 SER A C 1
ATOM 808 O O . SER A 1 101 ? 24.813 -6.246 -46.859 1.00 93.81 101 SER A O 1
ATOM 810 N N . LEU A 1 102 ? 25.808 -7.090 -45.026 1.00 92.56 102 LEU A N 1
ATOM 811 C CA . LEU A 1 102 ? 26.626 -5.904 -44.735 1.00 92.56 102 LEU A CA 1
ATOM 812 C C . LEU A 1 102 ? 27.576 -5.547 -45.900 1.00 92.56 102 LEU A C 1
ATOM 814 O O . LEU A 1 102 ? 27.856 -4.380 -46.143 1.00 92.56 102 LEU A O 1
ATOM 818 N N . ALA A 1 103 ? 28.002 -6.547 -46.682 1.00 94.19 103 ALA A N 1
ATOM 819 C CA . ALA A 1 103 ? 28.772 -6.379 -47.917 1.00 94.19 103 ALA A CA 1
ATOM 820 C C . ALA A 1 103 ? 27.894 -6.073 -49.157 1.00 94.19 103 ALA A C 1
ATOM 822 O O . ALA A 1 103 ? 28.324 -6.275 -50.291 1.00 94.19 103 ALA A O 1
ATOM 823 N N . ASN A 1 104 ? 26.647 -5.625 -48.957 1.00 90.56 104 ASN A N 1
ATOM 824 C CA . ASN A 1 104 ? 25.660 -5.241 -49.979 1.00 90.56 104 ASN A CA 1
ATOM 825 C C . ASN A 1 104 ? 25.232 -6.366 -50.959 1.00 90.56 104 ASN A C 1
ATOM 827 O O . ASN A 1 104 ? 24.450 -6.130 -51.886 1.00 90.56 104 ASN A O 1
ATOM 831 N N . ALA A 1 105 ? 25.689 -7.606 -50.756 1.00 92.56 105 ALA A N 1
ATOM 832 C CA . ALA A 1 105 ? 25.294 -8.755 -51.569 1.00 92.56 105 ALA A CA 1
ATOM 833 C C . ALA A 1 105 ? 23.823 -9.119 -51.312 1.00 92.56 105 ALA A C 1
ATOM 835 O O . ALA A 1 105 ? 23.368 -9.107 -50.170 1.00 92.56 105 ALA A O 1
ATOM 836 N N . VAL A 1 106 ? 23.072 -9.453 -52.365 1.00 92.38 106 VAL A N 1
ATOM 837 C CA . VAL A 1 106 ? 21.663 -9.863 -52.241 1.00 92.38 106 VAL A CA 1
ATOM 838 C C . VAL A 1 106 ? 21.590 -11.269 -51.653 1.00 92.38 106 VAL A C 1
ATOM 840 O O . VAL A 1 106 ? 22.123 -12.205 -52.242 1.00 92.38 106 VAL A O 1
ATOM 843 N N . LEU A 1 107 ? 20.909 -11.406 -50.514 1.00 91.62 107 LEU A N 1
ATOM 844 C CA . LEU A 1 107 ? 20.701 -12.684 -49.830 1.00 91.62 107 LEU A CA 1
ATOM 845 C C . LEU A 1 107 ? 19.345 -13.298 -50.188 1.00 91.62 107 LEU A C 1
ATOM 847 O O . LEU A 1 107 ? 19.257 -14.490 -50.464 1.00 91.62 107 LEU A O 1
ATOM 851 N N . GLN A 1 108 ? 18.288 -12.482 -50.211 1.00 89.31 108 GLN A N 1
ATOM 852 C CA . GLN A 1 108 ? 16.921 -12.944 -50.456 1.00 89.31 108 GLN A CA 1
ATOM 853 C C . GLN A 1 108 ? 16.070 -11.838 -51.090 1.00 89.31 108 GLN A C 1
ATOM 855 O O . GLN A 1 108 ? 16.298 -10.648 -50.867 1.00 89.31 108 GLN A O 1
ATOM 860 N N . LYS A 1 109 ? 15.062 -12.239 -51.867 1.00 87.31 109 LYS A N 1
ATOM 861 C CA . LYS A 1 109 ? 13.985 -11.373 -52.359 1.00 87.31 109 LYS A CA 1
ATOM 862 C C . LYS A 1 109 ? 12.649 -11.921 -51.869 1.00 87.31 109 LYS A C 1
ATOM 864 O O . LYS A 1 109 ? 12.417 -13.123 -51.985 1.00 87.31 109 LYS A O 1
ATOM 869 N N . CYS A 1 110 ? 11.791 -11.048 -51.359 1.00 84.31 110 CYS A N 1
ATOM 870 C CA . CYS A 1 110 ? 10.461 -11.384 -50.853 1.00 84.31 110 CYS A CA 1
ATOM 871 C C . CYS A 1 110 ? 9.420 -10.467 -51.510 1.00 84.31 110 CYS A C 1
ATOM 873 O O . CYS A 1 110 ? 9.695 -9.272 -51.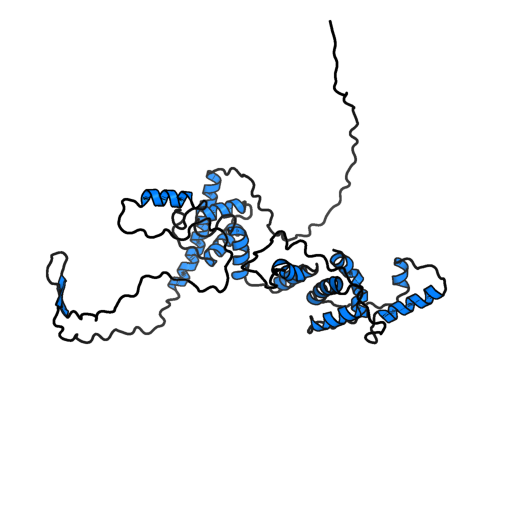632 1.00 84.31 110 CYS A O 1
ATOM 875 N N . PRO A 1 111 ? 8.231 -10.964 -51.896 1.00 85.88 111 PRO A N 1
ATOM 876 C CA . PRO A 1 111 ? 7.104 -10.093 -52.220 1.00 85.88 111 PRO A CA 1
ATOM 877 C C . PRO A 1 111 ? 6.793 -9.188 -51.018 1.00 85.88 111 PRO A C 1
ATOM 879 O O . PRO A 1 111 ? 6.828 -9.655 -49.877 1.00 85.88 111 PRO A O 1
ATOM 882 N N . SER A 1 112 ? 6.517 -7.906 -51.252 1.00 85.81 112 SER A N 1
ATOM 883 C CA . SER A 1 112 ? 6.096 -6.966 -50.207 1.00 85.81 112 SER A CA 1
ATOM 884 C C . SER A 1 112 ? 4.620 -6.626 -50.370 1.00 85.81 112 SER A C 1
ATOM 886 O O . SER A 1 112 ? 4.222 -6.054 -51.377 1.00 85.81 112 SER A O 1
ATOM 888 N N . HIS A 1 113 ? 3.815 -6.960 -49.365 1.00 82.81 113 HIS A N 1
ATOM 889 C CA . HIS A 1 113 ? 2.402 -6.602 -49.323 1.00 82.81 113 HIS A CA 1
ATOM 890 C C . HIS A 1 113 ? 2.239 -5.190 -48.741 1.00 82.81 113 HIS A C 1
ATOM 892 O O . HIS A 1 113 ? 2.724 -4.912 -47.642 1.00 82.81 113 HIS A O 1
ATOM 898 N N . THR A 1 114 ? 1.574 -4.294 -49.470 1.00 86.44 114 THR A N 1
ATOM 899 C CA . THR A 1 114 ? 1.295 -2.927 -49.004 1.00 86.44 114 THR A CA 1
ATOM 900 C C . THR A 1 114 ? 0.051 -2.931 -48.123 1.00 86.44 114 THR A C 1
ATOM 902 O O . THR A 1 114 ? -1.034 -3.245 -48.602 1.00 86.44 114 THR A O 1
ATOM 905 N N . LEU A 1 115 ? 0.191 -2.542 -46.854 1.00 89.25 115 LEU A N 1
ATOM 906 C CA . LEU A 1 115 ? -0.955 -2.344 -45.963 1.00 89.25 115 LEU A CA 1
ATOM 907 C C . LEU A 1 115 ? -1.808 -1.157 -46.436 1.00 89.25 115 LEU A C 1
ATOM 909 O O . LEU A 1 115 ? -1.271 -0.121 -46.833 1.00 89.25 115 LEU A O 1
ATOM 913 N N . GLU A 1 116 ? -3.132 -1.296 -46.372 1.00 92.44 116 GLU A N 1
ATOM 914 C CA . GLU A 1 116 ? -4.063 -0.220 -46.725 1.00 92.44 116 GLU A CA 1
ATOM 915 C C . GLU A 1 116 ? -3.927 0.984 -45.775 1.00 92.44 116 GLU A C 1
ATOM 917 O O . GLU A 1 116 ? -3.647 0.843 -44.582 1.00 92.44 116 GLU A O 1
ATOM 922 N N . HIS A 1 117 ? -4.126 2.195 -46.304 1.00 94.31 117 HIS A N 1
ATOM 923 C CA . HIS A 1 117 ? -3.952 3.426 -45.534 1.00 94.31 117 HIS A CA 1
ATOM 924 C C . HIS A 1 117 ? -5.100 3.645 -44.535 1.00 94.31 117 HIS A C 1
ATOM 926 O O . HIS A 1 117 ? -6.212 4.027 -44.911 1.00 94.31 117 HIS A O 1
ATOM 932 N N . VAL A 1 118 ? -4.799 3.504 -43.244 1.00 95.31 118 VAL A N 1
ATOM 933 C CA . VAL A 1 118 ? -5.711 3.836 -42.141 1.00 95.31 118 VAL A CA 1
ATOM 934 C C . VAL A 1 118 ? -5.540 5.304 -41.738 1.00 95.31 118 VAL A C 1
ATOM 936 O O . VAL A 1 118 ? -4.428 5.768 -41.497 1.00 95.31 118 VAL A O 1
ATOM 939 N N . MET A 1 119 ? -6.647 6.045 -41.634 1.00 94.88 119 MET A N 1
ATOM 940 C CA . MET A 1 119 ? -6.639 7.429 -41.146 1.00 94.88 119 MET A CA 1
ATOM 941 C C . MET A 1 119 ? -6.225 7.488 -39.669 1.00 94.88 119 MET A C 1
ATOM 943 O O . MET A 1 119 ? -6.876 6.886 -38.817 1.00 94.88 119 MET A O 1
ATOM 947 N N . ALA A 1 120 ? -5.177 8.253 -39.357 1.00 94.56 120 ALA A N 1
ATOM 948 C CA . ALA A 1 120 ? -4.743 8.476 -37.981 1.00 94.56 120 ALA A CA 1
ATOM 949 C C . ALA A 1 120 ? -5.740 9.355 -37.201 1.00 94.56 120 ALA A C 1
ATOM 951 O O . ALA A 1 120 ? -6.219 10.373 -37.704 1.00 94.56 120 ALA A O 1
ATOM 952 N N . THR A 1 121 ? -6.013 8.991 -35.947 1.00 94.69 121 THR A N 1
ATOM 953 C CA . THR A 1 121 ? -6.758 9.835 -35.002 1.00 94.69 121 THR A CA 1
ATOM 954 C C . THR A 1 121 ? -5.863 10.934 -34.411 1.00 94.69 121 THR A C 1
ATOM 956 O O . THR A 1 121 ? -4.641 10.765 -34.358 1.00 94.69 121 THR A O 1
ATOM 959 N N . PRO A 1 122 ? -6.432 12.046 -33.903 1.00 95.50 122 PRO A N 1
ATOM 960 C CA . PRO A 1 122 ? -5.683 13.016 -33.106 1.00 95.50 122 PRO A CA 1
ATOM 961 C C . PRO A 1 122 ? -4.972 12.358 -31.914 1.00 95.50 122 PRO A C 1
ATOM 963 O O . PRO A 1 122 ? -5.483 11.403 -31.327 1.00 95.50 122 PRO A O 1
ATOM 966 N N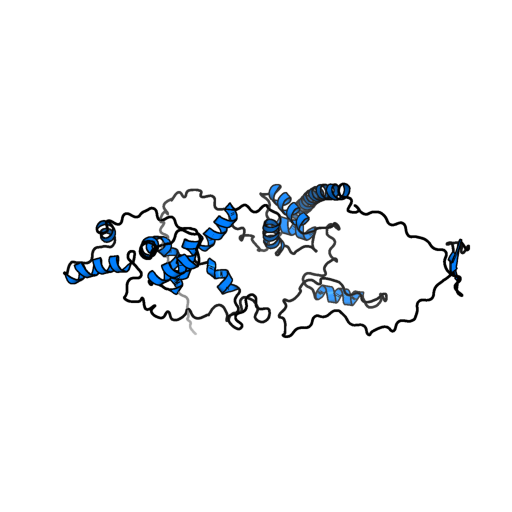 . ARG A 1 123 ? -3.801 12.885 -31.534 1.00 91.94 123 ARG A N 1
ATOM 967 C CA . ARG A 1 123 ? -3.088 12.443 -30.326 1.00 91.94 123 ARG A CA 1
ATOM 968 C C . ARG A 1 123 ? -3.856 12.901 -29.084 1.00 91.94 123 ARG A C 1
ATOM 970 O O . ARG A 1 123 ? -4.141 14.086 -28.945 1.00 91.94 123 ARG A O 1
ATOM 977 N N . MET A 1 124 ? -4.140 11.971 -28.178 1.00 92.56 124 MET A N 1
ATOM 978 C CA . MET A 1 124 ? -4.760 12.224 -26.877 1.00 92.56 124 MET A CA 1
ATOM 979 C C . MET A 1 124 ? -4.093 11.304 -25.849 1.00 92.56 124 MET A C 1
ATOM 981 O O . MET A 1 124 ? -3.921 10.116 -26.118 1.00 92.56 124 MET A O 1
ATOM 985 N N . GLN A 1 125 ? -3.686 11.843 -24.698 1.00 89.38 125 GLN A N 1
ATOM 986 C CA . GLN A 1 125 ? -3.224 11.028 -23.568 1.00 89.38 125 GLN A CA 1
ATOM 987 C C . GLN A 1 125 ? -4.419 10.348 -22.885 1.00 89.38 125 GLN A C 1
ATOM 989 O O . GLN A 1 125 ? -5.555 10.801 -23.023 1.00 89.38 125 GLN A O 1
ATOM 994 N N . TYR A 1 126 ? -4.182 9.259 -22.151 1.00 92.62 126 TYR A N 1
ATOM 995 C CA . TYR A 1 126 ? -5.236 8.632 -21.356 1.00 92.62 126 TYR A CA 1
ATOM 996 C C . TYR A 1 126 ? -5.678 9.565 -20.217 1.00 92.62 126 TYR A C 1
ATOM 998 O O . TYR A 1 126 ? -4.842 10.147 -19.528 1.00 92.62 126 TYR A O 1
ATOM 1006 N N . TRP A 1 127 ? -6.988 9.672 -20.001 1.00 93.94 127 TRP A N 1
ATOM 1007 C CA . TRP A 1 127 ? -7.592 10.411 -18.895 1.00 93.94 127 TRP A CA 1
ATOM 1008 C C . TRP A 1 127 ? -8.883 9.717 -18.447 1.00 93.94 127 TRP A C 1
ATOM 1010 O O . TRP A 1 127 ? -9.528 9.015 -19.228 1.00 93.94 127 TRP A O 1
ATOM 1020 N N . THR A 1 128 ? -9.264 9.919 -17.186 1.00 92.75 128 THR A N 1
ATOM 1021 C CA . THR A 1 128 ? -10.468 9.327 -16.585 1.00 92.75 128 THR A CA 1
ATOM 1022 C C . THR A 1 128 ? -11.524 10.410 -16.367 1.00 92.75 128 THR A C 1
ATOM 1024 O O . THR A 1 128 ? -11.215 11.475 -15.837 1.00 92.75 128 THR A O 1
ATOM 1027 N N . MET A 1 129 ? -12.776 10.137 -16.745 1.00 95.00 129 MET A N 1
ATOM 1028 C CA . MET A 1 129 ? -13.926 10.995 -16.428 1.00 95.00 129 MET A CA 1
ATOM 1029 C C . MET A 1 129 ? -14.114 11.130 -14.911 1.00 95.00 129 MET A C 1
ATOM 1031 O O . MET A 1 129 ? -14.141 10.123 -14.205 1.00 95.00 129 MET A O 1
ATOM 1035 N N . THR A 1 130 ? -14.337 12.350 -14.420 1.00 89.69 130 THR A N 1
ATOM 1036 C CA . THR A 1 130 ? -14.715 12.611 -13.024 1.00 89.69 130 THR A CA 1
ATOM 1037 C C . THR A 1 130 ? -15.997 13.443 -12.949 1.00 89.69 130 THR A C 1
ATOM 1039 O O . THR A 1 130 ? -16.196 14.381 -13.717 1.00 89.69 130 THR A O 1
ATOM 1042 N N . GLU A 1 131 ? -16.894 13.096 -12.020 1.00 90.56 131 GLU A N 1
ATOM 1043 C CA . GLU A 1 131 ? -18.141 13.846 -11.764 1.00 90.56 131 GLU A CA 1
ATOM 1044 C C . GLU A 1 131 ? -17.944 15.000 -10.763 1.00 90.56 131 GLU A C 1
ATOM 1046 O O . GLU A 1 131 ? -18.796 15.875 -10.618 1.00 90.56 131 GLU A O 1
ATOM 1051 N N . MET A 1 132 ? -16.816 14.991 -10.052 1.00 84.12 132 MET A N 1
ATOM 1052 C CA . MET A 1 132 ? -16.413 15.978 -9.056 1.00 84.12 132 MET A CA 1
ATOM 1053 C C . MET A 1 132 ? -14.886 16.086 -9.024 1.00 84.12 132 MET A C 1
ATOM 1055 O O . MET A 1 132 ? -14.182 15.183 -9.481 1.00 84.12 132 MET A O 1
ATOM 1059 N N . ASN A 1 133 ? -14.368 17.174 -8.455 1.00 85.06 133 ASN A N 1
ATOM 1060 C CA . ASN A 1 133 ? -12.933 17.322 -8.216 1.00 85.06 133 ASN A CA 1
ATOM 1061 C C . ASN A 1 133 ? -12.423 16.205 -7.284 1.00 85.06 133 ASN A C 1
ATOM 1063 O O . ASN A 1 133 ? -13.160 15.723 -6.425 1.00 85.06 133 ASN A O 1
ATOM 1067 N N . VAL A 1 134 ? -11.151 15.834 -7.420 1.00 83.62 134 VAL A N 1
ATOM 1068 C CA . VAL A 1 134 ? -10.475 14.868 -6.543 1.00 83.62 134 VAL A CA 1
ATOM 1069 C C . VAL A 1 134 ? -9.319 15.584 -5.854 1.00 83.62 134 VAL A C 1
ATOM 1071 O O . VAL A 1 134 ? -8.521 16.239 -6.523 1.00 83.62 134 VAL A O 1
ATOM 1074 N N . THR A 1 135 ? -9.237 15.487 -4.528 1.00 83.56 135 THR A N 1
ATOM 1075 C CA . THR A 1 135 ? -8.138 16.068 -3.752 1.00 83.56 135 THR A CA 1
ATOM 1076 C C . THR A 1 135 ? -6.965 15.089 -3.735 1.00 83.56 135 THR A C 1
ATOM 1078 O O . THR A 1 135 ? -7.062 14.010 -3.152 1.00 83.56 135 THR A O 1
ATOM 1081 N N . CYS A 1 136 ? -5.855 15.469 -4.365 1.00 82.81 136 CYS A N 1
ATOM 1082 C CA . CYS A 1 136 ? -4.597 14.719 -4.346 1.00 82.81 136 CYS A CA 1
ATOM 1083 C C . CYS A 1 136 ? -3.641 15.261 -3.268 1.00 82.81 136 CYS A C 1
ATOM 1085 O O . CYS A 1 136 ? -3.844 16.352 -2.735 1.00 82.81 136 CYS A O 1
ATOM 1087 N N . LYS A 1 137 ? -2.596 14.490 -2.949 1.00 83.06 137 LYS A N 1
ATOM 1088 C CA . LYS A 1 137 ? -1.431 14.958 -2.178 1.00 83.06 137 LYS A CA 1
ATOM 1089 C C . LYS A 1 137 ? -0.322 15.364 -3.148 1.00 83.06 137 LYS A C 1
ATOM 1091 O O . LYS A 1 137 ? -0.254 14.811 -4.241 1.00 83.06 137 LYS A O 1
ATOM 1096 N N . ASP A 1 138 ? 0.552 16.270 -2.723 1.00 85.19 138 ASP A N 1
ATOM 1097 C CA . ASP A 1 138 ? 1.696 16.709 -3.526 1.00 85.19 138 ASP A CA 1
ATOM 1098 C C . ASP A 1 138 ? 2.707 15.564 -3.722 1.00 85.19 138 ASP A C 1
ATOM 1100 O O . ASP A 1 138 ? 3.168 14.953 -2.751 1.00 85.19 138 ASP A O 1
ATOM 1104 N N . GLU A 1 139 ? 3.077 15.286 -4.973 1.00 82.44 139 GLU A N 1
ATOM 1105 C CA . GLU A 1 139 ? 4.143 14.339 -5.310 1.00 82.44 139 GLU A CA 1
ATOM 1106 C C . GLU A 1 139 ? 5.510 15.016 -5.147 1.00 82.44 139 GLU A C 1
ATOM 1108 O O . GLU A 1 139 ? 5.839 15.965 -5.853 1.00 82.44 139 GLU A O 1
ATOM 1113 N N . LYS A 1 140 ? 6.326 14.529 -4.207 1.00 81.81 140 LYS A N 1
ATOM 1114 C CA . LYS A 1 140 ? 7.668 15.078 -3.925 1.00 81.81 140 LYS A CA 1
ATOM 1115 C C . LYS A 1 140 ? 8.799 14.399 -4.690 1.00 81.81 140 LYS A C 1
ATOM 1117 O O . LYS A 1 140 ? 9.906 14.935 -4.749 1.00 81.81 140 LYS A O 1
ATOM 1122 N N . LYS A 1 141 ? 8.512 13.223 -5.251 1.00 83.31 141 LYS A N 1
ATOM 1123 C CA . LYS A 1 141 ? 9.409 12.415 -6.069 1.00 83.31 141 LYS A CA 1
ATOM 1124 C C . LYS A 1 141 ? 8.733 12.145 -7.406 1.00 83.31 141 LYS A C 1
ATOM 1126 O O . LYS A 1 141 ? 7.647 11.571 -7.427 1.00 83.31 141 LYS A O 1
ATOM 1131 N N . LEU A 1 142 ? 9.377 12.512 -8.508 1.00 86.00 142 LEU A N 1
ATOM 1132 C CA . LEU A 1 142 ? 8.838 12.264 -9.843 1.00 86.00 142 LEU A CA 1
ATOM 1133 C C . LEU A 1 142 ? 8.959 10.775 -10.200 1.00 86.00 142 LEU A C 1
ATOM 1135 O O . LEU A 1 142 ? 10.041 10.199 -10.092 1.00 86.00 142 LEU A O 1
ATOM 1139 N N . SER A 1 143 ? 7.872 10.151 -10.651 1.00 82.62 143 SER A N 1
ATOM 1140 C CA . SER A 1 143 ? 7.821 8.716 -10.989 1.00 82.62 143 SER A CA 1
ATOM 1141 C C . SER A 1 143 ? 8.555 8.354 -12.288 1.00 82.62 143 SER A C 1
ATOM 1143 O O . SER A 1 143 ? 9.199 7.303 -12.368 1.00 82.62 143 SER A O 1
ATOM 1145 N N . HIS A 1 144 ? 8.491 9.228 -13.296 1.00 80.94 144 HIS A N 1
ATOM 1146 C CA . HIS A 1 144 ? 9.076 9.019 -14.620 1.00 80.94 144 HIS A CA 1
ATOM 1147 C C . HIS A 1 144 ? 9.593 10.336 -15.209 1.00 80.94 144 HIS A C 1
ATOM 1149 O O . HIS A 1 144 ? 8.900 11.350 -15.170 1.00 80.94 144 HIS A O 1
ATOM 1155 N N . MET A 1 145 ? 10.784 10.311 -15.810 1.00 79.44 145 MET A N 1
ATOM 1156 C CA . MET A 1 145 ? 11.293 11.432 -16.602 1.00 79.44 145 MET A CA 1
ATOM 1157 C C . MET A 1 145 ? 10.496 11.546 -17.920 1.00 79.44 145 MET A C 1
ATOM 1159 O O . MET A 1 145 ? 10.341 10.531 -18.607 1.00 79.44 145 MET A O 1
ATOM 1163 N N . PRO A 1 146 ? 9.978 12.732 -18.296 1.00 80.94 146 PRO A N 1
ATOM 1164 C CA . PRO A 1 146 ? 9.315 12.925 -19.584 1.00 80.94 146 PRO A CA 1
ATOM 1165 C C . PRO A 1 146 ? 10.278 12.685 -20.753 1.00 80.94 146 PRO A C 1
ATOM 1167 O O . PRO A 1 146 ? 11.408 13.161 -20.733 1.00 80.94 146 PRO A O 1
ATOM 1170 N N . PHE A 1 147 ? 9.828 11.990 -21.801 1.00 79.69 147 PHE A N 1
ATOM 1171 C CA . PHE A 1 147 ? 10.602 11.873 -23.040 1.00 79.69 147 PHE A CA 1
ATOM 1172 C C . PHE A 1 147 ? 10.436 13.144 -23.884 1.00 79.69 147 PHE A C 1
ATOM 1174 O O . PHE A 1 147 ? 9.324 13.449 -24.324 1.00 79.69 147 PHE A O 1
ATOM 1181 N N . MET A 1 148 ? 11.533 13.874 -24.098 1.00 74.06 148 MET A N 1
ATOM 1182 C CA . MET A 1 148 ? 11.536 15.189 -24.757 1.00 74.06 148 MET A CA 1
ATOM 1183 C C . MET A 1 148 ? 11.779 15.109 -26.274 1.00 74.06 148 MET A C 1
ATOM 1185 O O . MET A 1 148 ? 11.257 15.933 -27.025 1.00 74.06 148 MET A O 1
ATOM 1189 N N . GLY A 1 149 ? 12.480 14.072 -26.741 1.00 72.62 149 GLY A N 1
ATOM 1190 C CA . GLY A 1 149 ? 12.811 13.841 -28.148 1.00 72.62 149 GLY A CA 1
ATOM 1191 C C . GLY A 1 149 ? 14.265 13.402 -28.323 1.00 72.62 149 GLY A C 1
ATOM 1192 O O . GLY A 1 149 ? 14.968 13.174 -27.347 1.00 72.62 149 GLY A O 1
ATOM 1193 N N . ASP A 1 150 ? 14.712 13.315 -29.577 1.00 75.00 150 ASP A N 1
ATOM 1194 C CA . ASP A 1 150 ? 16.087 12.935 -29.946 1.00 75.00 150 ASP A CA 1
ATOM 1195 C C . ASP A 1 150 ? 16.979 14.173 -30.231 1.00 75.00 150 ASP A C 1
ATOM 1197 O O . ASP A 1 150 ? 17.937 14.102 -31.001 1.00 75.00 150 ASP A O 1
ATOM 1201 N N . CYS A 1 151 ? 16.624 15.345 -29.687 1.00 65.25 151 CYS A N 1
ATOM 1202 C CA . CYS A 1 151 ? 17.217 16.646 -30.024 1.00 65.25 151 CYS A CA 1
ATOM 1203 C C . CYS A 1 151 ? 17.984 17.248 -28.834 1.00 65.25 151 CYS A C 1
ATOM 1205 O O . CYS A 1 151 ? 17.566 18.271 -28.299 1.00 65.25 151 CYS A O 1
ATOM 1207 N N . GLU A 1 152 ? 19.130 16.637 -28.513 1.00 62.22 152 GLU A N 1
ATOM 1208 C CA . GLU A 1 152 ? 20.006 16.772 -27.321 1.00 62.22 152 GLU A CA 1
ATOM 1209 C C . GLU A 1 152 ? 20.444 18.196 -26.864 1.00 62.22 152 GLU A C 1
ATOM 1211 O O . GLU A 1 152 ? 21.330 18.330 -26.020 1.00 62.22 152 GLU A O 1
ATOM 1216 N N . VAL A 1 153 ? 19.923 19.279 -27.446 1.00 62.19 153 VAL A N 1
ATOM 1217 C CA . VAL A 1 153 ? 20.483 20.642 -27.351 1.00 62.19 153 VAL A CA 1
ATOM 1218 C C . VAL A 1 153 ? 19.878 21.485 -26.216 1.00 62.19 153 VAL A C 1
ATOM 1220 O O . VAL A 1 153 ? 20.582 22.341 -25.687 1.00 62.19 153 VAL A O 1
ATOM 1223 N N . ASP A 1 154 ? 18.620 21.242 -25.824 1.00 64.50 154 ASP A N 1
ATOM 1224 C CA . ASP A 1 154 ? 17.907 21.989 -24.759 1.00 64.50 154 ASP A CA 1
ATOM 1225 C C . ASP A 1 154 ? 17.632 21.145 -23.488 1.00 64.50 154 ASP A C 1
ATOM 1227 O O . ASP A 1 154 ? 17.155 21.669 -22.480 1.00 64.50 154 ASP A O 1
ATOM 1231 N N . ASP A 1 155 ? 17.921 19.838 -23.501 1.00 71.88 155 ASP A N 1
ATOM 1232 C CA . ASP A 1 155 ? 17.403 18.902 -22.487 1.00 71.88 155 ASP A CA 1
ATOM 1233 C C . ASP A 1 155 ? 18.104 19.003 -21.113 1.00 71.88 155 ASP A C 1
ATOM 1235 O O . ASP A 1 155 ? 17.481 18.768 -20.076 1.00 71.88 155 ASP A O 1
ATOM 1239 N N . THR A 1 156 ? 19.394 19.362 -21.074 1.00 76.88 156 THR A N 1
ATOM 1240 C CA . THR A 1 156 ? 20.214 19.308 -19.845 1.00 76.88 156 THR A CA 1
ATOM 1241 C C . THR A 1 156 ? 19.739 20.281 -18.764 1.00 76.88 156 THR A C 1
ATOM 1243 O O . THR A 1 156 ? 19.544 19.876 -17.621 1.00 76.88 156 THR A O 1
ATOM 1246 N N . SER A 1 157 ? 19.510 21.550 -19.114 1.00 81.88 157 SER A N 1
ATOM 1247 C CA . SER A 1 157 ? 19.078 22.584 -18.160 1.00 81.88 157 SER A CA 1
ATOM 1248 C C . SER A 1 157 ? 17.654 22.350 -17.653 1.00 81.88 157 SER A C 1
ATOM 1250 O O . SER A 1 157 ? 17.368 22.608 -16.486 1.00 81.88 157 SER A O 1
ATOM 1252 N N . PHE A 1 158 ? 16.770 21.804 -18.495 1.00 83.19 158 PHE A N 1
ATOM 1253 C CA . PHE A 1 158 ? 15.446 21.358 -18.058 1.00 83.19 158 PHE A CA 1
ATOM 1254 C C . PHE A 1 158 ? 15.541 20.160 -17.100 1.00 83.19 158 PHE A C 1
ATOM 1256 O O . PHE A 1 158 ? 14.819 20.106 -16.107 1.00 83.19 158 PHE A O 1
ATOM 1263 N N . GLY A 1 159 ? 16.458 19.219 -17.352 1.00 79.75 159 GLY A N 1
ATOM 1264 C CA . GLY A 1 159 ? 16.746 18.112 -16.437 1.00 79.75 159 GLY A CA 1
ATOM 1265 C C . GLY A 1 159 ? 17.234 18.576 -15.058 1.00 79.75 159 GLY A C 1
ATOM 1266 O O . GLY A 1 159 ? 16.837 17.996 -14.047 1.00 79.75 159 GLY A O 1
ATOM 1267 N N . GLU A 1 160 ? 18.041 19.639 -15.008 1.00 82.81 160 GLU A N 1
ATOM 1268 C CA . GLU A 1 160 ? 18.493 20.278 -13.764 1.00 82.81 160 GLU A CA 1
ATOM 1269 C C . GLU A 1 160 ? 17.332 20.974 -13.021 1.00 82.81 160 GLU A C 1
ATOM 1271 O O . GLU A 1 160 ? 17.103 20.672 -11.849 1.00 82.81 160 GLU A O 1
ATOM 1276 N N . GLU A 1 161 ? 16.522 21.802 -13.696 1.00 84.81 161 GLU A N 1
ATOM 1277 C CA . GLU A 1 161 ? 15.326 22.446 -13.105 1.00 84.81 161 GLU A CA 1
ATOM 1278 C C . GLU A 1 161 ? 14.312 21.412 -12.570 1.00 84.81 161 GLU A C 1
ATOM 1280 O O . GLU A 1 161 ? 13.723 21.576 -11.494 1.00 84.81 161 GLU A O 1
ATOM 1285 N N . LEU A 1 162 ? 14.142 20.295 -13.283 1.00 83.25 162 LEU A N 1
ATOM 1286 C CA . LEU A 1 162 ? 13.273 19.192 -12.875 1.00 83.25 162 LEU A CA 1
ATOM 1287 C C . LEU A 1 162 ? 13.808 18.465 -11.627 1.00 83.25 162 LEU A C 1
ATOM 1289 O O . LEU A 1 162 ? 13.018 18.033 -10.786 1.00 83.25 162 LEU A O 1
ATOM 1293 N N . LEU A 1 163 ? 15.131 18.352 -11.474 1.00 81.38 163 LEU A N 1
ATOM 1294 C CA . LEU A 1 163 ? 15.766 17.792 -10.275 1.00 81.38 163 LEU A CA 1
ATOM 1295 C C . LEU A 1 163 ? 15.675 18.736 -9.065 1.00 81.38 163 LEU A C 1
ATOM 1297 O O . LEU A 1 163 ? 15.496 18.245 -7.951 1.00 81.38 163 LEU A O 1
ATOM 1301 N N . GLU A 1 164 ? 15.745 20.056 -9.260 1.00 84.44 164 GLU A N 1
ATOM 1302 C CA . GLU A 1 164 ? 15.517 21.036 -8.183 1.00 84.44 164 GLU A CA 1
ATOM 1303 C C . GLU A 1 164 ? 14.043 21.093 -7.742 1.00 84.44 164 GLU A C 1
ATOM 1305 O O . GLU A 1 164 ? 13.751 21.267 -6.557 1.00 84.44 164 GLU A O 1
ATOM 1310 N N . THR A 1 165 ? 13.106 20.902 -8.678 1.00 87.00 165 THR A N 1
ATOM 1311 C CA . THR A 1 165 ? 11.657 20.947 -8.412 1.00 87.00 165 THR A CA 1
ATOM 1312 C C . THR A 1 165 ? 11.185 19.816 -7.488 1.00 87.00 165 THR A C 1
ATOM 1314 O O . THR A 1 165 ? 10.333 20.032 -6.621 1.00 87.00 165 THR A O 1
ATOM 1317 N N . PHE A 1 166 ? 11.726 18.604 -7.646 1.00 85.94 166 PHE A N 1
ATOM 1318 C CA . PHE A 1 166 ? 11.331 17.429 -6.864 1.00 85.94 166 PHE A CA 1
ATOM 1319 C C . PHE A 1 166 ? 12.336 17.144 -5.741 1.00 85.94 166 PHE A C 1
ATOM 1321 O O . PHE A 1 166 ? 13.343 16.472 -5.942 1.00 85.94 166 PHE A O 1
ATOM 1328 N N . ALA A 1 167 ? 12.032 17.607 -4.524 1.00 79.50 167 ALA A N 1
ATOM 1329 C CA . ALA A 1 167 ? 12.923 17.510 -3.359 1.00 79.50 167 ALA A CA 1
ATOM 1330 C C . ALA A 1 167 ? 13.320 16.072 -2.944 1.00 79.50 167 ALA A C 1
ATOM 1332 O O . ALA A 1 167 ? 14.338 15.882 -2.278 1.00 79.50 167 ALA A O 1
ATOM 1333 N N . GLU A 1 168 ? 12.545 15.051 -3.325 1.00 77.00 168 GLU A N 1
ATOM 1334 C CA . GLU A 1 168 ? 12.878 13.630 -3.105 1.00 77.00 168 GLU A CA 1
ATOM 1335 C C . GLU A 1 168 ? 13.473 12.962 -4.373 1.00 77.00 168 GLU A C 1
ATOM 1337 O O . GLU A 1 168 ? 13.796 11.769 -4.381 1.00 77.00 168 GLU A O 1
ATOM 1342 N N . GLY A 1 169 ? 13.704 13.757 -5.423 1.00 79.56 169 GLY A N 1
ATOM 1343 C CA . GLY A 1 169 ? 14.378 13.414 -6.672 1.00 79.56 169 GLY A CA 1
ATOM 1344 C C . GLY A 1 169 ? 13.465 12.822 -7.748 1.00 79.56 169 GLY A C 1
ATOM 1345 O O . GLY A 1 169 ? 12.239 12.902 -7.695 1.00 79.56 169 GLY A O 1
ATOM 1346 N N . ILE A 1 170 ? 14.090 12.182 -8.735 1.00 80.31 170 ILE A N 1
ATOM 1347 C CA . ILE A 1 170 ? 13.411 11.446 -9.806 1.00 80.31 170 ILE A CA 1
ATOM 1348 C C . ILE A 1 170 ? 13.640 9.945 -9.576 1.00 80.31 170 ILE A C 1
ATOM 1350 O O . ILE A 1 170 ? 14.744 9.498 -9.255 1.00 80.31 170 ILE A O 1
ATOM 1354 N N . HIS A 1 171 ? 12.591 9.142 -9.704 1.00 79.94 171 HIS A N 1
ATOM 1355 C CA . HIS A 1 171 ? 12.671 7.689 -9.619 1.00 79.94 171 HIS A CA 1
ATOM 1356 C C . HIS A 1 171 ? 13.514 7.127 -10.778 1.00 79.94 171 HIS A C 1
ATOM 1358 O O . HIS A 1 171 ? 13.275 7.421 -11.947 1.00 79.94 171 HIS A O 1
ATOM 1364 N N . GLY A 1 172 ? 14.514 6.314 -10.434 1.00 73.88 172 GLY A N 1
ATOM 1365 C CA . GLY A 1 172 ? 15.454 5.703 -11.377 1.00 73.88 172 GLY A CA 1
ATOM 1366 C C . GLY A 1 172 ? 16.804 6.417 -11.529 1.00 73.88 172 GLY A C 1
ATOM 1367 O O . GLY A 1 172 ? 17.737 5.779 -12.002 1.00 73.88 172 GLY A O 1
ATOM 1368 N N . THR A 1 173 ? 16.970 7.674 -11.091 1.00 71.56 173 THR A N 1
ATOM 1369 C CA . THR A 1 173 ? 18.251 8.400 -11.279 1.00 71.56 173 THR A CA 1
ATOM 1370 C C . THR A 1 173 ? 19.325 8.055 -10.245 1.00 71.56 173 THR A C 1
ATOM 1372 O O . THR A 1 173 ? 20.513 8.176 -10.531 1.00 71.56 173 THR A O 1
ATOM 1375 N N . ARG A 1 174 ? 18.938 7.597 -9.046 1.00 73.00 174 ARG A N 1
ATOM 1376 C CA . ARG A 1 174 ? 19.883 7.128 -8.019 1.00 73.00 174 ARG A CA 1
ATOM 1377 C C . ARG A 1 174 ? 20.296 5.677 -8.282 1.00 73.00 174 ARG A C 1
ATOM 1379 O O . ARG A 1 174 ? 19.462 4.773 -8.192 1.00 73.00 174 ARG A O 1
ATOM 1386 N N . THR A 1 175 ? 21.585 5.458 -8.538 1.00 65.19 175 THR A N 1
ATOM 1387 C CA . THR A 1 175 ? 22.213 4.131 -8.627 1.00 65.19 175 THR A CA 1
ATOM 1388 C C . THR A 1 175 ? 22.337 3.483 -7.246 1.00 65.19 175 THR A C 1
ATOM 1390 O O . THR A 1 175 ? 23.303 3.732 -6.529 1.00 65.19 175 THR A O 1
ATOM 1393 N N . GLY A 1 176 ? 21.360 2.651 -6.885 1.00 63.91 176 GLY A N 1
ATOM 1394 C CA . GLY A 1 176 ? 21.513 1.632 -5.841 1.00 63.91 176 GLY A CA 1
ATOM 1395 C C . GLY A 1 176 ? 22.030 0.308 -6.421 1.00 63.91 176 GLY A C 1
ATOM 1396 O O . GLY A 1 176 ? 22.573 0.276 -7.529 1.00 63.91 176 GLY A O 1
ATOM 1397 N N . CYS A 1 177 ? 21.787 -0.806 -5.728 1.00 56.78 177 CYS A N 1
ATOM 1398 C CA . CYS A 1 177 ? 21.902 -2.134 -6.331 1.00 56.78 177 CYS A CA 1
ATOM 1399 C C . CYS A 1 177 ? 20.896 -2.248 -7.489 1.00 56.78 177 CYS A C 1
ATOM 1401 O O . CYS A 1 177 ? 19.686 -2.224 -7.274 1.00 56.78 177 CYS A O 1
ATOM 1403 N N . GLY A 1 178 ? 21.395 -2.369 -8.724 1.00 56.34 178 GLY A N 1
ATOM 1404 C CA . GLY A 1 178 ? 20.601 -2.396 -9.963 1.00 56.34 178 GLY A CA 1
ATOM 1405 C C . GLY A 1 178 ? 19.804 -3.684 -10.204 1.00 56.34 178 GLY A C 1
ATOM 1406 O O . GLY A 1 178 ? 19.614 -4.076 -11.353 1.00 56.34 178 GLY A O 1
ATOM 1407 N N . GLU A 1 179 ? 19.374 -4.358 -9.141 1.00 67.00 179 GLU A N 1
ATOM 1408 C CA . GLU A 1 179 ? 18.658 -5.631 -9.181 1.00 67.00 179 GLU A CA 1
ATOM 1409 C C . GLU A 1 179 ? 17.201 -5.486 -8.713 1.00 67.00 179 GLU A C 1
ATOM 1411 O O . GLU A 1 179 ? 16.809 -4.520 -8.057 1.00 67.00 179 GLU A O 1
ATOM 1416 N N . ILE A 1 180 ? 16.357 -6.444 -9.100 1.00 78.62 180 ILE A N 1
ATOM 1417 C CA . ILE A 1 180 ? 14.901 -6.349 -8.942 1.00 78.62 180 ILE A CA 1
ATOM 1418 C C . ILE A 1 180 ? 14.500 -6.570 -7.476 1.00 78.62 180 ILE A C 1
ATOM 1420 O O . ILE A 1 180 ? 14.813 -7.606 -6.885 1.00 78.62 180 ILE A O 1
ATOM 1424 N N . ILE A 1 181 ? 13.736 -5.632 -6.907 1.00 86.88 181 ILE A N 1
ATOM 1425 C CA . ILE A 1 181 ? 13.143 -5.751 -5.569 1.00 86.88 181 ILE A CA 1
ATOM 1426 C C . ILE A 1 181 ? 11.616 -5.577 -5.627 1.00 86.88 181 ILE A C 1
ATOM 1428 O O . ILE A 1 181 ? 11.086 -4.488 -5.861 1.00 86.88 181 ILE A O 1
ATOM 1432 N N . ASN A 1 182 ? 10.887 -6.678 -5.432 1.00 89.38 182 ASN A N 1
ATOM 1433 C CA . ASN A 1 182 ? 9.429 -6.678 -5.280 1.00 89.38 182 ASN A CA 1
ATOM 1434 C C . ASN A 1 182 ? 9.041 -6.610 -3.781 1.00 89.38 182 ASN A C 1
ATOM 1436 O O . ASN A 1 182 ? 9.900 -6.457 -2.914 1.00 89.38 182 ASN A O 1
ATOM 1440 N N . ASP A 1 183 ? 7.743 -6.662 -3.476 1.00 92.94 183 ASP A N 1
ATOM 1441 C CA . ASP A 1 183 ? 7.222 -6.602 -2.098 1.00 92.94 183 ASP A CA 1
ATOM 1442 C C . ASP A 1 183 ? 7.683 -7.793 -1.235 1.00 92.94 183 ASP A C 1
ATOM 1444 O O . ASP A 1 183 ? 8.064 -7.613 -0.082 1.00 92.94 183 ASP A O 1
ATOM 1448 N N . ASP A 1 184 ? 7.698 -8.997 -1.806 1.00 90.56 184 ASP A N 1
ATOM 1449 C CA . ASP A 1 184 ? 8.067 -10.243 -1.124 1.00 90.56 184 ASP A CA 1
ATOM 1450 C C . ASP A 1 184 ? 9.583 -10.341 -0.850 1.00 90.56 184 ASP A C 1
ATOM 1452 O O . ASP A 1 184 ? 9.992 -10.626 0.274 1.00 90.56 184 ASP A O 1
ATOM 1456 N N . ILE A 1 185 ? 10.429 -9.996 -1.825 1.00 90.88 185 ILE A N 1
ATOM 1457 C CA . ILE A 1 185 ? 11.888 -9.916 -1.663 1.00 90.88 185 ILE A CA 1
ATOM 1458 C C . ILE A 1 185 ? 12.248 -8.845 -0.626 1.00 90.88 185 ILE A C 1
ATOM 1460 O O . ILE A 1 185 ? 13.116 -9.089 0.207 1.00 90.88 185 ILE A O 1
ATOM 1464 N N . LEU A 1 186 ? 11.572 -7.685 -0.624 1.00 93.00 186 LEU A N 1
ATOM 1465 C CA . LEU A 1 186 ? 11.766 -6.656 0.408 1.00 93.00 186 LEU A CA 1
ATOM 1466 C C . LEU A 1 186 ? 11.368 -7.167 1.800 1.00 93.00 186 LEU A C 1
ATOM 1468 O O . LEU A 1 186 ? 12.079 -6.917 2.773 1.00 93.00 186 LEU A O 1
ATOM 1472 N N . TYR A 1 187 ? 10.254 -7.892 1.898 1.00 94.44 187 TYR A N 1
ATOM 1473 C CA . TYR A 1 187 ? 9.807 -8.496 3.147 1.00 94.44 187 TYR A CA 1
ATOM 1474 C C . TYR A 1 187 ? 10.811 -9.531 3.680 1.00 94.44 187 TYR A C 1
ATOM 1476 O O . TYR A 1 187 ? 11.249 -9.423 4.828 1.00 94.44 187 TYR A O 1
ATOM 1484 N N . LYS A 1 188 ? 11.220 -10.488 2.837 1.00 92.31 188 LYS A N 1
ATOM 1485 C CA . LYS A 1 188 ? 12.234 -11.508 3.150 1.00 92.31 188 LYS A CA 1
ATOM 1486 C C . LYS A 1 188 ? 13.562 -10.859 3.562 1.00 92.31 188 LYS A C 1
A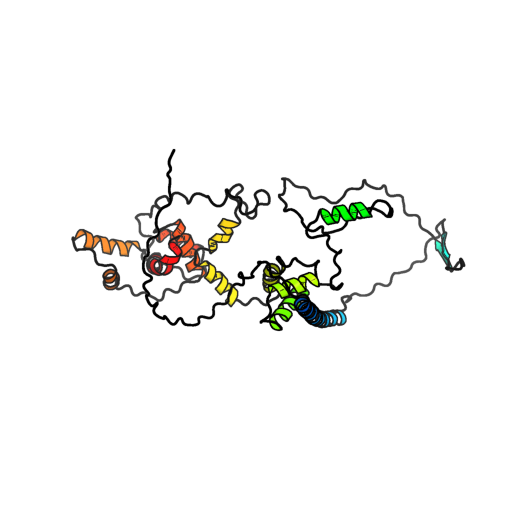TOM 1488 O O . LYS A 1 188 ? 14.107 -11.216 4.603 1.00 92.31 188 LYS A O 1
ATOM 1493 N N . LEU A 1 189 ? 14.029 -9.855 2.813 1.00 92.88 189 LEU A N 1
ATOM 1494 C CA . LEU A 1 189 ? 15.232 -9.071 3.115 1.00 92.88 189 LEU A CA 1
ATOM 1495 C C . LEU A 1 189 ? 15.169 -8.441 4.512 1.00 92.88 189 LEU A C 1
ATOM 1497 O O . LEU A 1 189 ? 16.052 -8.689 5.329 1.00 92.88 189 LEU A O 1
ATOM 1501 N N . LEU A 1 190 ? 14.126 -7.656 4.803 1.00 94.12 190 LEU A N 1
ATOM 1502 C CA . LEU A 1 190 ? 13.978 -6.979 6.096 1.00 94.12 190 LEU A CA 1
ATOM 1503 C C . LEU A 1 190 ? 13.853 -7.984 7.250 1.00 94.12 190 LEU A C 1
ATOM 1505 O O . LEU A 1 190 ? 14.494 -7.810 8.285 1.00 94.12 190 LEU A O 1
ATOM 1509 N N . LYS A 1 191 ? 13.105 -9.079 7.054 1.00 93.69 191 LYS A N 1
ATOM 1510 C CA . LYS A 1 191 ? 12.977 -10.162 8.040 1.00 93.69 191 LYS A CA 1
ATOM 1511 C C . LYS A 1 191 ? 14.331 -10.791 8.376 1.00 93.69 191 LYS A C 1
ATOM 1513 O O . LYS A 1 191 ? 14.672 -10.910 9.552 1.00 93.69 191 LYS A O 1
ATOM 1518 N N . THR A 1 192 ? 15.107 -11.162 7.358 1.00 92.38 192 THR A N 1
ATOM 1519 C CA . THR A 1 192 ? 16.448 -11.744 7.513 1.00 92.38 192 THR A CA 1
ATOM 1520 C C . THR A 1 192 ? 17.419 -10.754 8.157 1.00 92.38 192 THR A C 1
ATOM 1522 O O . THR A 1 192 ? 18.160 -11.128 9.066 1.00 92.38 192 THR A O 1
ATOM 1525 N N . LEU A 1 193 ? 17.378 -9.481 7.755 1.00 92.38 193 LEU A N 1
ATOM 1526 C CA . LEU A 1 193 ? 18.221 -8.416 8.299 1.00 92.38 193 LEU A CA 1
ATOM 1527 C C . LEU A 1 193 ? 17.969 -8.201 9.804 1.00 92.38 193 LEU A C 1
ATOM 1529 O O . LEU A 1 193 ? 18.915 -8.211 10.590 1.00 92.38 193 LEU A O 1
ATOM 1533 N N . PHE A 1 194 ? 16.704 -8.098 10.228 1.00 92.50 194 PHE A N 1
ATOM 1534 C CA . PHE A 1 194 ? 16.351 -7.961 11.649 1.00 92.50 194 PHE A CA 1
ATOM 1535 C C . PHE A 1 194 ? 16.620 -9.232 12.468 1.00 92.50 194 PHE A C 1
ATOM 1537 O O . PHE A 1 194 ? 16.952 -9.132 13.647 1.00 92.50 194 PHE A O 1
ATOM 1544 N N . ALA A 1 195 ? 16.511 -10.421 11.865 1.00 90.75 195 ALA A N 1
ATOM 1545 C CA . ALA A 1 195 ? 16.838 -11.681 12.534 1.00 90.75 195 ALA A CA 1
ATOM 1546 C C . ALA A 1 195 ? 18.353 -11.871 12.746 1.00 90.75 195 ALA A C 1
ATOM 1548 O O . ALA A 1 195 ? 18.760 -12.441 13.758 1.00 90.75 195 ALA A O 1
ATOM 1549 N N . ARG A 1 196 ? 19.184 -11.390 11.810 1.00 88.38 196 ARG A N 1
ATOM 1550 C CA . ARG A 1 196 ? 20.655 -11.435 11.896 1.00 88.38 196 ARG A CA 1
ATOM 1551 C C . ARG A 1 196 ? 21.233 -10.343 12.803 1.00 88.38 196 ARG A C 1
ATOM 1553 O O . ARG A 1 196 ? 22.207 -10.601 13.505 1.00 88.38 196 ARG A O 1
ATOM 1560 N N . HIS A 1 197 ? 20.633 -9.149 12.813 1.00 88.12 197 HIS A N 1
ATOM 1561 C CA . HIS A 1 197 ? 21.151 -7.974 13.528 1.00 88.12 197 HIS A CA 1
ATOM 1562 C C . HIS A 1 197 ? 20.124 -7.376 14.518 1.00 88.12 197 HIS A C 1
ATOM 1564 O O . HIS A 1 197 ? 19.764 -6.206 14.387 1.00 88.12 197 HIS A O 1
ATOM 1570 N N . PRO A 1 198 ? 19.648 -8.135 15.529 1.00 87.81 198 PRO A N 1
ATOM 1571 C CA . PRO A 1 198 ? 18.626 -7.659 16.470 1.00 87.81 198 PRO A CA 1
ATOM 1572 C C . PRO A 1 198 ? 19.104 -6.505 17.370 1.00 87.81 198 PRO A C 1
ATOM 1574 O O . PRO A 1 198 ? 18.293 -5.690 17.795 1.00 87.81 198 PRO A O 1
ATOM 1577 N N . GLU A 1 199 ? 20.414 -6.419 17.626 1.00 85.38 199 GLU A N 1
ATOM 1578 C CA . GLU A 1 199 ? 21.059 -5.344 18.401 1.00 85.38 199 GLU A CA 1
ATOM 1579 C C . GLU A 1 199 ? 21.308 -4.065 17.571 1.00 85.38 199 GLU A C 1
ATOM 1581 O O . GLU A 1 199 ? 21.697 -3.032 18.116 1.00 85.38 199 GLU A O 1
ATOM 1586 N N . ALA A 1 200 ? 21.133 -4.112 16.244 1.00 83.25 200 ALA A N 1
ATOM 1587 C CA . ALA A 1 200 ? 21.391 -2.965 15.378 1.00 83.25 200 ALA A CA 1
ATOM 1588 C C . ALA A 1 200 ? 20.197 -2.000 15.353 1.00 83.25 200 ALA A C 1
ATOM 1590 O O . ALA A 1 200 ? 19.031 -2.399 15.330 1.00 83.25 200 ALA A O 1
ATOM 1591 N N . ASN A 1 201 ? 20.482 -0.696 15.304 1.00 86.25 201 ASN A N 1
ATOM 1592 C CA . ASN A 1 201 ? 19.440 0.323 15.249 1.00 86.25 201 ASN A CA 1
ATOM 1593 C C . ASN A 1 201 ? 18.636 0.201 13.941 1.00 86.25 201 ASN A C 1
ATOM 1595 O O . ASN A 1 201 ? 19.139 0.501 12.856 1.00 86.25 201 ASN A O 1
ATOM 1599 N N . LYS A 1 202 ? 17.357 -0.178 14.062 1.00 87.81 202 LYS A N 1
ATOM 1600 C CA . LYS A 1 202 ? 16.417 -0.366 12.945 1.00 87.81 202 LYS A CA 1
ATOM 1601 C C . LYS A 1 202 ? 16.357 0.828 11.991 1.00 87.81 202 LYS A C 1
ATOM 1603 O O . LYS A 1 202 ? 16.219 0.615 10.792 1.00 87.81 202 LYS A O 1
ATOM 1608 N N . ARG A 1 203 ? 16.514 2.069 12.477 1.00 86.38 203 ARG A N 1
ATOM 1609 C CA . ARG A 1 203 ? 16.579 3.261 11.611 1.00 86.38 203 ARG A CA 1
ATOM 1610 C C . ARG A 1 203 ? 17.753 3.186 10.636 1.00 86.38 203 ARG A C 1
ATOM 1612 O O . ARG A 1 203 ? 17.553 3.418 9.451 1.00 86.38 203 ARG A O 1
ATOM 1619 N N . LEU A 1 204 ? 18.939 2.818 11.120 1.00 87.00 204 LEU A N 1
ATOM 1620 C CA . LEU A 1 204 ? 20.141 2.692 10.292 1.00 87.00 204 LEU A CA 1
ATOM 1621 C C . LEU A 1 204 ? 20.027 1.512 9.314 1.00 87.00 204 LEU A C 1
ATOM 1623 O O . LEU A 1 204 ? 20.495 1.605 8.185 1.00 87.00 204 LEU A O 1
ATOM 1627 N N . LEU A 1 205 ? 19.334 0.435 9.706 1.00 89.81 205 LEU A N 1
ATOM 1628 C CA . LEU A 1 205 ? 18.992 -0.667 8.800 1.00 89.81 205 LEU A CA 1
ATOM 1629 C C . LEU A 1 205 ? 18.037 -0.214 7.679 1.00 89.81 205 LEU A C 1
ATOM 1631 O O . LEU A 1 205 ? 18.289 -0.505 6.512 1.00 89.81 205 LEU A O 1
ATOM 1635 N N . TYR A 1 206 ? 16.983 0.548 7.994 1.00 92.44 206 TYR A N 1
ATOM 1636 C CA . TYR A 1 206 ? 16.101 1.143 6.980 1.00 92.44 206 TYR A CA 1
ATOM 1637 C C . TYR A 1 206 ? 16.832 2.160 6.086 1.00 92.44 206 TYR A C 1
ATOM 1639 O O . TYR A 1 206 ? 16.521 2.268 4.901 1.00 92.44 206 TYR A O 1
ATOM 1647 N N . GLU A 1 207 ? 17.815 2.882 6.622 1.00 89.06 207 GLU A N 1
ATOM 1648 C CA . GLU A 1 207 ? 18.645 3.832 5.876 1.00 89.06 207 GLU A CA 1
ATOM 1649 C C . GLU A 1 207 ? 19.613 3.120 4.915 1.00 89.06 207 GLU A C 1
ATOM 1651 O O . GLU A 1 207 ? 19.662 3.462 3.733 1.00 89.06 207 GLU A O 1
ATOM 1656 N N . ALA A 1 208 ? 20.273 2.045 5.355 1.00 89.38 208 ALA A N 1
ATOM 1657 C CA . ALA A 1 208 ? 21.070 1.172 4.491 1.00 89.38 208 ALA A CA 1
ATOM 1658 C C . ALA A 1 208 ? 20.220 0.502 3.391 1.00 89.38 208 ALA A C 1
ATOM 1660 O O . ALA A 1 208 ? 20.627 0.473 2.227 1.00 89.38 208 ALA A O 1
ATOM 1661 N N . VAL A 1 209 ? 19.006 0.034 3.717 1.00 90.81 209 VAL A N 1
ATOM 1662 C CA . VAL A 1 209 ? 18.049 -0.505 2.730 1.00 90.81 209 VAL A CA 1
ATOM 1663 C C . VAL A 1 209 ? 17.597 0.570 1.736 1.00 90.81 209 VAL A C 1
ATOM 1665 O O . VAL A 1 209 ? 17.523 0.284 0.542 1.00 90.81 209 VAL A O 1
ATOM 1668 N N . HIS A 1 210 ? 17.350 1.807 2.175 1.00 88.94 210 HIS A N 1
ATOM 1669 C CA . HIS A 1 210 ? 17.042 2.914 1.264 1.00 88.94 210 HIS A CA 1
ATOM 1670 C C . HIS A 1 210 ? 18.234 3.277 0.368 1.00 88.94 210 HIS A C 1
ATOM 1672 O O . HIS A 1 210 ? 18.035 3.545 -0.811 1.00 88.94 210 HIS A O 1
ATOM 1678 N N . ASN A 1 211 ? 19.467 3.244 0.875 1.00 86.88 211 ASN A N 1
ATOM 1679 C CA . ASN A 1 211 ? 20.655 3.543 0.072 1.00 86.88 211 ASN A CA 1
ATOM 1680 C C . ASN A 1 211 ? 20.922 2.463 -0.993 1.00 86.88 211 ASN A C 1
ATOM 1682 O O . ASN A 1 211 ? 21.279 2.797 -2.122 1.00 86.88 211 ASN A O 1
ATOM 1686 N N . GLN A 1 212 ? 20.666 1.188 -0.682 1.00 86.56 212 GLN A N 1
ATOM 1687 C CA . GLN A 1 212 ? 20.741 0.097 -1.664 1.00 86.56 212 GLN A CA 1
ATOM 1688 C C . GLN A 1 212 ? 19.546 0.086 -2.636 1.00 86.56 212 GLN A C 1
ATOM 1690 O O . GLN A 1 212 ? 19.719 -0.250 -3.807 1.00 86.56 212 GLN A O 1
ATOM 1695 N N . PHE A 1 213 ? 18.347 0.485 -2.191 1.00 88.12 213 PHE A N 1
ATOM 1696 C CA . PHE A 1 213 ? 17.108 0.460 -2.983 1.00 88.12 213 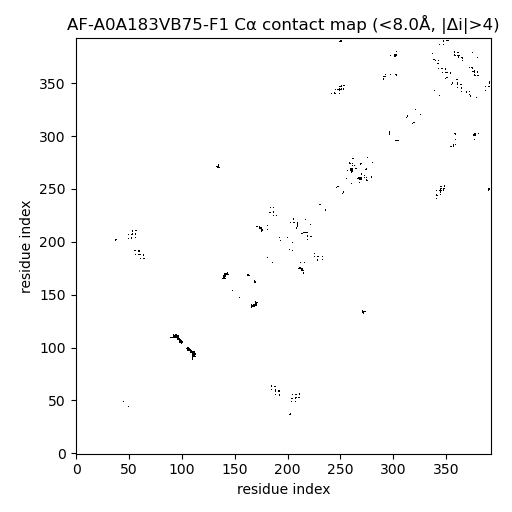PHE A CA 1
ATOM 1697 C C . PHE A 1 213 ? 16.343 1.806 -2.956 1.00 88.12 213 PHE A C 1
ATOM 1699 O O . PHE A 1 213 ? 15.158 1.843 -2.600 1.00 88.12 213 PHE A O 1
ATOM 1706 N N . PRO A 1 214 ? 16.948 2.922 -3.420 1.00 83.94 214 PRO A N 1
ATOM 1707 C CA . PRO A 1 214 ? 16.415 4.290 -3.259 1.00 83.94 214 PRO A CA 1
ATOM 1708 C C . PRO A 1 214 ? 15.130 4.566 -4.052 1.00 83.94 214 PRO A C 1
ATOM 1710 O O . PRO A 1 214 ? 14.529 5.642 -3.969 1.00 83.94 214 PRO A O 1
ATOM 1713 N N . ASN A 1 215 ? 14.708 3.591 -4.854 1.00 81.19 215 ASN A N 1
ATOM 1714 C CA . ASN A 1 215 ? 13.522 3.627 -5.691 1.00 81.19 215 ASN A CA 1
ATOM 1715 C C . ASN A 1 215 ? 12.332 2.852 -5.112 1.00 81.19 215 ASN A C 1
ATOM 1717 O O . ASN A 1 215 ? 11.227 3.034 -5.612 1.00 81.19 215 ASN A O 1
ATOM 1721 N N . LYS A 1 216 ? 12.522 2.052 -4.051 1.00 86.25 216 LYS A N 1
ATOM 1722 C CA . LYS A 1 216 ? 11.474 1.170 -3.517 1.00 86.25 216 LYS A CA 1
ATOM 1723 C C . LYS A 1 216 ? 10.556 1.841 -2.486 1.00 86.25 216 LYS A C 1
ATOM 1725 O O . LYS A 1 216 ? 9.344 1.677 -2.578 1.00 86.25 216 LYS A O 1
ATOM 1730 N N . ALA A 1 217 ? 11.127 2.560 -1.520 1.00 86.50 217 ALA A N 1
ATOM 1731 C CA . ALA A 1 217 ? 10.428 3.333 -0.485 1.00 86.50 217 ALA A CA 1
ATOM 1732 C C . ALA A 1 217 ? 11.421 4.288 0.208 1.00 86.50 217 ALA A C 1
ATOM 1734 O O . ALA A 1 217 ? 12.631 4.037 0.183 1.00 86.50 217 ALA A O 1
ATOM 1735 N N . SER A 1 218 ? 10.948 5.366 0.839 1.00 84.06 218 SER A N 1
ATOM 1736 C CA . SER A 1 218 ? 11.784 6.205 1.713 1.00 84.06 218 SER A CA 1
ATOM 1737 C C . SER A 1 218 ? 12.022 5.559 3.086 1.00 84.06 218 SER A C 1
ATOM 1739 O O . SER A 1 218 ? 11.251 4.710 3.536 1.00 84.06 218 SER A O 1
ATOM 1741 N N . VAL A 1 219 ? 13.047 6.025 3.812 1.00 87.25 219 VAL A N 1
ATOM 1742 C CA . VAL A 1 219 ? 13.367 5.579 5.188 1.00 87.25 219 VAL A CA 1
ATOM 1743 C C . VAL A 1 219 ? 12.173 5.719 6.151 1.00 87.25 219 VAL A C 1
ATOM 1745 O O . VAL A 1 219 ? 12.064 4.961 7.109 1.00 87.25 219 VAL A O 1
ATOM 1748 N N . ARG A 1 220 ? 11.246 6.655 5.893 1.00 86.12 220 ARG A N 1
ATOM 1749 C CA . ARG A 1 220 ? 10.030 6.873 6.703 1.00 86.12 220 ARG A CA 1
ATOM 1750 C C . ARG A 1 220 ? 8.845 5.994 6.302 1.00 86.12 220 ARG A C 1
ATOM 1752 O O . ARG A 1 220 ? 7.956 5.783 7.120 1.00 86.12 220 ARG A O 1
ATOM 1759 N N . GLU A 1 221 ? 8.825 5.488 5.074 1.00 88.62 221 GLU A N 1
ATOM 1760 C CA . GLU A 1 221 ? 7.781 4.581 4.580 1.00 88.62 221 GLU A CA 1
ATOM 1761 C C . GLU A 1 221 ? 8.131 3.114 4.834 1.00 88.62 221 GLU A C 1
ATOM 1763 O O . GLU A 1 221 ? 7.227 2.307 5.031 1.00 88.62 221 GLU A O 1
ATOM 1768 N N . LEU A 1 222 ? 9.423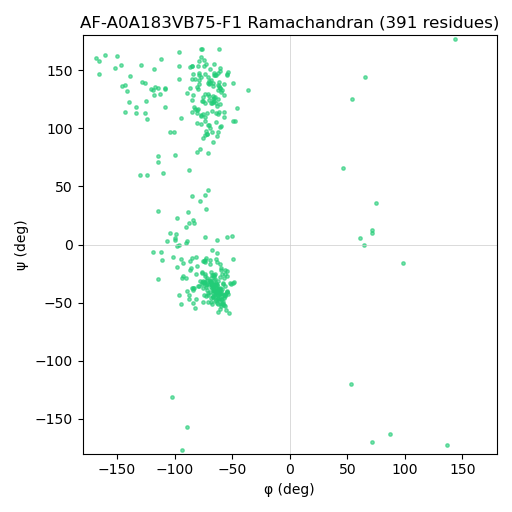 2.766 4.882 1.00 91.75 222 LEU A N 1
ATOM 1769 C CA . LEU A 1 222 ? 9.881 1.397 5.131 1.00 91.75 222 LEU A CA 1
ATOM 1770 C C . LEU A 1 222 ? 9.326 0.763 6.429 1.00 91.75 222 LEU A C 1
ATOM 1772 O O . LEU A 1 222 ? 8.924 -0.395 6.340 1.00 91.75 222 LEU A O 1
ATOM 1776 N N . PRO A 1 223 ? 9.217 1.451 7.590 1.00 92.75 223 PRO A N 1
ATOM 1777 C CA . PRO A 1 223 ? 8.610 0.864 8.788 1.00 92.75 223 PRO A CA 1
ATOM 1778 C C . PRO A 1 223 ? 7.121 0.479 8.637 1.00 92.75 223 PRO A C 1
ATOM 1780 O O . PRO A 1 223 ? 6.816 -0.706 8.777 1.00 92.75 223 PRO A O 1
ATOM 1783 N N . PRO A 1 224 ? 6.177 1.388 8.296 1.00 93.19 224 PRO A N 1
ATOM 1784 C CA . PRO A 1 224 ? 4.773 1.001 8.120 1.00 93.19 224 PRO A CA 1
ATOM 1785 C C . PRO A 1 224 ? 4.555 0.084 6.906 1.00 93.19 224 PRO A C 1
ATOM 1787 O O . PRO A 1 224 ? 3.614 -0.711 6.905 1.00 93.19 224 PRO A O 1
ATOM 1790 N N . LEU A 1 225 ? 5.424 0.151 5.889 1.00 93.19 225 LEU A N 1
ATOM 1791 C CA . LEU A 1 225 ? 5.431 -0.815 4.793 1.00 93.19 225 LEU A CA 1
ATOM 1792 C C . LEU A 1 225 ? 5.835 -2.207 5.294 1.00 93.19 225 LEU A C 1
ATOM 1794 O O . LEU A 1 225 ? 5.171 -3.172 4.936 1.00 93.19 225 LEU A O 1
ATOM 1798 N N . TYR A 1 226 ? 6.862 -2.335 6.139 1.00 94.19 226 TYR A N 1
ATOM 1799 C CA . TYR A 1 226 ? 7.273 -3.625 6.702 1.00 94.19 226 TYR A CA 1
ATOM 1800 C C . TYR A 1 226 ? 6.157 -4.277 7.525 1.00 94.19 226 TYR A C 1
ATOM 1802 O O . TYR A 1 226 ? 5.899 -5.466 7.340 1.00 94.19 226 TYR A O 1
ATOM 1810 N N . ASP A 1 227 ? 5.439 -3.512 8.352 1.00 90.00 227 ASP A N 1
ATOM 1811 C CA . ASP A 1 227 ? 4.272 -4.025 9.084 1.00 90.00 227 ASP A CA 1
ATOM 1812 C C . ASP A 1 227 ? 3.144 -4.481 8.143 1.00 90.00 227 ASP A C 1
ATOM 1814 O O . ASP A 1 227 ? 2.516 -5.516 8.382 1.00 90.00 227 ASP A O 1
ATOM 1818 N N . ASP A 1 228 ? 2.888 -3.763 7.043 1.00 90.81 228 ASP A N 1
ATOM 1819 C CA . ASP A 1 228 ? 1.888 -4.195 6.063 1.00 90.81 228 ASP A CA 1
ATOM 1820 C C . ASP A 1 228 ? 2.323 -5.458 5.307 1.00 90.81 228 ASP A C 1
ATOM 1822 O O . ASP A 1 228 ? 1.561 -6.421 5.223 1.00 90.81 228 ASP A O 1
ATOM 1826 N N . LEU A 1 229 ? 3.570 -5.497 4.834 1.00 93.50 229 LEU A N 1
ATOM 1827 C CA . LEU A 1 229 ? 4.179 -6.665 4.199 1.00 93.50 229 LEU A CA 1
ATOM 1828 C C . LEU A 1 229 ? 4.141 -7.888 5.127 1.00 93.50 229 LEU A C 1
ATOM 1830 O O . LEU A 1 229 ? 3.753 -8.973 4.698 1.00 93.50 229 LEU A O 1
ATOM 1834 N N . LYS A 1 230 ? 4.452 -7.707 6.414 1.00 90.62 230 LYS A N 1
ATOM 1835 C CA . LYS A 1 230 ? 4.373 -8.757 7.433 1.00 90.62 230 LYS A CA 1
ATOM 1836 C C . LYS A 1 230 ? 2.960 -9.340 7.535 1.00 90.62 230 LYS A C 1
ATOM 1838 O O . LYS A 1 230 ? 2.813 -10.557 7.537 1.00 90.62 230 LYS A O 1
ATOM 1843 N N . ARG A 1 231 ? 1.911 -8.507 7.520 1.00 86.25 231 ARG A N 1
ATOM 1844 C CA . ARG A 1 231 ? 0.503 -8.970 7.517 1.00 86.25 231 ARG A CA 1
ATOM 1845 C C . ARG A 1 231 ? 0.073 -9.674 6.222 1.00 86.25 231 ARG A C 1
ATOM 1847 O O . ARG A 1 231 ? -0.895 -10.435 6.260 1.00 86.25 231 ARG A O 1
ATOM 1854 N N . ARG A 1 232 ? 0.748 -9.407 5.096 1.00 88.75 232 ARG A N 1
ATOM 1855 C CA . ARG A 1 232 ? 0.498 -10.064 3.797 1.00 88.75 232 ARG A CA 1
ATOM 1856 C C . ARG A 1 232 ? 1.209 -11.414 3.664 1.00 88.75 232 ARG A C 1
ATOM 1858 O O . ARG A 1 232 ? 0.650 -12.315 3.048 1.00 88.75 232 ARG A O 1
ATOM 1865 N N . PHE A 1 233 ? 2.432 -11.529 4.188 1.00 88.94 233 PHE A N 1
ATOM 1866 C CA . PHE A 1 233 ? 3.332 -12.660 3.926 1.00 88.94 233 PHE A CA 1
ATOM 1867 C C . PHE A 1 233 ? 3.579 -13.588 5.129 1.00 88.94 233 PHE A C 1
ATOM 1869 O O . PHE A 1 233 ? 4.076 -14.697 4.931 1.00 88.94 233 PHE A O 1
ATOM 1876 N N . GLU A 1 234 ? 3.223 -13.205 6.362 1.00 85.56 234 GLU A N 1
ATOM 1877 C CA . GLU A 1 234 ? 3.203 -14.153 7.487 1.00 85.56 234 GLU A CA 1
ATOM 1878 C C . GLU A 1 234 ? 1.884 -14.937 7.554 1.00 85.56 234 GLU A C 1
ATOM 1880 O O . GLU A 1 234 ? 0.814 -14.365 7.326 1.00 85.56 234 GLU A O 1
ATOM 1885 N N . PRO A 1 235 ? 1.923 -16.237 7.912 1.00 79.19 235 PRO A N 1
ATOM 1886 C CA . PRO A 1 235 ? 0.719 -16.994 8.232 1.00 79.19 235 PRO A CA 1
ATOM 1887 C C . PRO A 1 235 ? -0.060 -16.320 9.366 1.00 79.19 235 PRO A C 1
ATOM 1889 O O . PRO A 1 235 ? 0.494 -16.034 10.427 1.00 79.19 235 PRO A O 1
ATOM 1892 N N . GLN A 1 236 ? -1.355 -16.087 9.155 1.00 68.88 236 GLN A N 1
ATOM 1893 C CA . GLN A 1 236 ? -2.213 -15.477 10.167 1.00 68.88 236 GLN A CA 1
ATOM 1894 C C . GLN A 1 236 ? -2.579 -16.512 11.240 1.00 68.88 236 GLN A C 1
ATOM 1896 O O . GLN A 1 236 ? -3.317 -17.460 10.979 1.00 68.88 236 GLN A O 1
ATOM 1901 N N . ASP A 1 237 ? -2.046 -16.326 12.448 1.00 68.56 237 ASP A N 1
ATOM 1902 C CA . ASP A 1 237 ? -2.437 -17.086 13.636 1.00 68.56 237 ASP A CA 1
ATOM 1903 C C . ASP A 1 237 ? -3.809 -16.585 14.142 1.00 68.56 237 ASP A C 1
ATOM 1905 O O . ASP A 1 237 ? -3.930 -15.392 14.445 1.00 68.56 237 ASP A O 1
ATOM 1909 N N . PRO A 1 238 ? -4.841 -17.446 14.274 1.00 66.94 238 PRO A N 1
ATOM 1910 C CA . PRO A 1 238 ? -6.145 -17.042 14.809 1.00 66.94 238 PRO A CA 1
ATOM 1911 C C . PRO A 1 238 ? -6.076 -16.467 16.236 1.00 66.94 238 PRO A C 1
ATOM 1913 O O . PRO A 1 238 ? -6.911 -15.633 16.593 1.00 66.94 238 PRO A O 1
ATOM 1916 N N . ALA A 1 239 ? -5.066 -16.818 17.042 1.00 68.00 239 ALA A N 1
ATOM 1917 C CA . ALA A 1 239 ? -4.864 -16.207 18.360 1.00 68.00 239 ALA A CA 1
ATOM 1918 C C . ALA A 1 239 ? -4.522 -14.704 18.270 1.00 68.00 239 ALA A C 1
ATOM 1920 O O . ALA A 1 239 ? -4.804 -13.937 19.194 1.00 68.00 239 ALA A O 1
ATOM 1921 N N . ASN A 1 240 ? -3.947 -14.255 17.148 1.00 69.12 240 ASN A N 1
ATOM 1922 C CA . ASN A 1 240 ? -3.666 -12.841 16.909 1.00 69.12 240 ASN A CA 1
ATOM 1923 C C . ASN A 1 240 ? -4.940 -12.055 16.548 1.00 69.12 240 ASN A C 1
ATOM 1925 O O . ASN A 1 240 ? -5.069 -10.895 16.933 1.00 69.12 240 ASN A O 1
ATOM 1929 N N . GLU A 1 241 ? -5.911 -12.681 15.873 1.00 65.12 241 GLU A N 1
ATOM 1930 C CA . GLU A 1 241 ? -7.218 -12.066 15.602 1.00 65.12 241 GLU A CA 1
ATOM 1931 C C . GLU A 1 241 ? -8.009 -11.851 16.904 1.00 65.12 241 GLU A C 1
ATOM 1933 O O . GLU A 1 241 ? -8.493 -10.746 17.156 1.00 65.12 241 GLU A O 1
ATOM 1938 N N . GLU A 1 242 ? -8.050 -12.849 17.795 1.00 66.06 242 GLU A N 1
ATOM 1939 C CA . GLU A 1 242 ? -8.683 -12.709 19.117 1.00 66.06 242 GLU A CA 1
ATOM 1940 C C . GLU A 1 242 ? -8.001 -11.624 19.975 1.00 66.06 242 GLU A C 1
ATOM 1942 O O . GLU A 1 242 ? -8.675 -10.819 20.623 1.00 66.06 242 GLU A O 1
ATOM 1947 N N . LYS A 1 243 ? -6.667 -11.523 19.915 1.00 67.12 243 LYS A N 1
ATOM 1948 C CA . LYS A 1 243 ? -5.882 -10.472 20.588 1.00 67.12 243 LYS A CA 1
ATOM 1949 C C . LYS A 1 243 ? -6.163 -9.068 20.034 1.00 67.12 243 LYS A C 1
ATOM 1951 O O . LYS A 1 243 ? -6.274 -8.120 20.813 1.00 67.12 243 LYS A O 1
ATOM 1956 N N . LEU A 1 244 ? -6.325 -8.924 18.716 1.00 68.06 244 LEU A N 1
ATOM 1957 C CA . LEU A 1 244 ? -6.742 -7.663 18.087 1.00 68.06 244 LEU A CA 1
ATOM 1958 C C . LEU A 1 244 ? -8.167 -7.275 18.504 1.00 68.06 244 LEU A C 1
ATOM 1960 O O . LEU A 1 244 ? -8.410 -6.114 18.839 1.00 68.06 244 LEU A O 1
ATOM 1964 N N . LEU A 1 245 ? -9.088 -8.242 18.564 1.00 67.31 245 LEU A N 1
ATOM 1965 C CA . LEU A 1 245 ? -10.451 -8.028 19.056 1.00 67.31 245 LEU A CA 1
ATOM 1966 C C . LEU A 1 245 ? -10.475 -7.625 20.541 1.00 67.31 245 LEU A C 1
ATOM 1968 O O . LEU A 1 245 ? -11.253 -6.747 20.920 1.00 67.31 245 LEU A O 1
ATOM 1972 N N . ALA A 1 246 ? -9.594 -8.188 21.375 1.00 66.56 246 ALA A N 1
ATOM 1973 C CA . ALA A 1 246 ? -9.463 -7.803 22.783 1.00 66.56 246 ALA A CA 1
ATOM 1974 C C . ALA A 1 246 ? -9.009 -6.338 22.945 1.00 66.56 246 ALA A C 1
ATOM 1976 O O . ALA A 1 246 ? -9.509 -5.627 23.818 1.00 66.56 246 ALA A O 1
ATOM 1977 N N . GLY A 1 247 ? -8.163 -5.839 22.036 1.00 66.19 247 GLY A N 1
ATOM 1978 C CA . GLY A 1 247 ? -7.793 -4.419 21.944 1.00 66.19 247 GLY A CA 1
ATOM 1979 C C . GLY A 1 247 ? -8.953 -3.460 21.621 1.00 66.19 247 GLY A C 1
ATOM 1980 O O . GLY A 1 247 ? -8.776 -2.239 21.677 1.00 66.19 247 GLY A O 1
ATOM 1981 N N . TYR A 1 248 ? -10.149 -3.975 21.305 1.00 69.31 248 TYR A N 1
ATOM 1982 C CA . TYR A 1 248 ? -11.349 -3.173 21.055 1.00 69.31 248 TYR A CA 1
ATOM 1983 C C . TYR A 1 248 ? -12.296 -3.010 22.258 1.00 69.31 248 TYR A C 1
ATOM 1985 O O . TYR A 1 248 ? -13.313 -2.310 22.136 1.00 69.31 248 TYR A O 1
ATOM 1993 N N . ILE A 1 249 ? -11.988 -3.595 23.422 1.00 68.00 249 ILE A N 1
ATOM 1994 C CA . ILE A 1 249 ? -12.824 -3.508 24.640 1.00 68.00 249 ILE A CA 1
ATOM 1995 C C . ILE A 1 249 ? -12.957 -2.057 25.146 1.00 68.00 249 ILE A C 1
ATOM 1997 O O . ILE A 1 249 ? -14.028 -1.656 25.604 1.00 68.00 249 ILE A O 1
ATOM 2001 N N . ASP A 1 250 ? -11.938 -1.220 24.938 1.00 65.12 250 ASP A N 1
ATOM 2002 C CA . ASP A 1 250 ? -11.854 0.202 25.320 1.00 65.12 250 ASP A CA 1
ATOM 2003 C C . ASP A 1 250 ? -12.893 1.116 24.619 1.00 65.12 250 ASP A C 1
ATOM 2005 O O . ASP A 1 250 ? -12.883 2.347 24.742 1.00 65.12 250 ASP A O 1
ATOM 2009 N N . GLY A 1 251 ? -13.797 0.541 23.820 1.00 63.28 251 GLY A N 1
ATOM 2010 C CA . GLY A 1 251 ? -14.693 1.255 22.910 1.00 63.28 251 GLY A CA 1
ATOM 2011 C C . GLY A 1 251 ? -13.967 1.843 21.693 1.00 63.28 251 GLY A C 1
ATOM 2012 O O . GLY A 1 251 ? -14.568 2.590 20.914 1.00 63.28 251 GLY A O 1
ATOM 2013 N N . THR A 1 252 ? -12.699 1.473 21.507 1.00 70.38 252 THR A N 1
ATOM 2014 C CA . THR A 1 252 ? -11.890 1.643 20.292 1.00 70.38 252 THR A CA 1
ATOM 2015 C C . THR A 1 252 ? -12.485 0.907 19.085 1.00 70.38 252 THR A C 1
ATOM 2017 O O . THR A 1 252 ? -12.194 1.309 17.963 1.00 70.38 252 THR A O 1
ATOM 2020 N N . ALA A 1 253 ? -13.416 -0.043 19.268 1.00 71.56 253 ALA A N 1
ATOM 2021 C CA . ALA A 1 253 ? -14.254 -0.600 18.189 1.00 71.56 253 ALA A CA 1
ATOM 2022 C C . ALA A 1 253 ? -14.933 0.469 17.307 1.00 71.56 253 ALA A C 1
ATOM 2024 O O . ALA A 1 253 ? -15.117 0.274 16.109 1.00 71.56 253 ALA A O 1
ATOM 2025 N N . TYR A 1 254 ? -15.304 1.623 17.879 1.00 72.75 254 TYR A N 1
ATOM 2026 C CA . TYR A 1 254 ? -15.911 2.723 17.119 1.00 72.75 254 TYR A CA 1
ATOM 2027 C C . TYR A 1 254 ? -14.874 3.726 16.562 1.00 72.75 254 TYR A C 1
ATOM 2029 O O . TYR A 1 254 ? -15.254 4.706 15.922 1.00 72.75 254 TYR A O 1
ATOM 2037 N N . SER A 1 255 ? -13.568 3.519 16.784 1.00 76.56 255 SER A N 1
ATOM 2038 C CA . SER A 1 255 ? -12.516 4.457 16.349 1.00 76.56 255 SER A CA 1
ATOM 2039 C C . SER A 1 255 ? -12.503 4.635 14.830 1.00 76.56 255 SER A C 1
ATOM 2041 O O . SER A 1 255 ? -12.713 5.753 14.368 1.00 76.56 255 SER A O 1
ATOM 2043 N N . SER A 1 256 ? -12.386 3.558 14.050 1.00 78.44 256 SER A N 1
ATOM 2044 C CA . SER A 1 256 ? -12.395 3.599 12.580 1.00 78.44 256 SER A CA 1
ATOM 2045 C C . SER A 1 256 ? -13.661 4.264 12.026 1.00 78.44 256 SER A C 1
ATOM 2047 O O . SER A 1 256 ? -13.580 5.127 11.154 1.00 78.44 256 SER A O 1
ATOM 2049 N N . PHE A 1 257 ? -14.829 3.954 12.601 1.00 79.31 257 PHE A N 1
ATOM 2050 C CA . PHE A 1 257 ? -16.112 4.565 12.230 1.00 79.31 257 PHE A CA 1
ATOM 2051 C C . PHE A 1 257 ? -16.213 6.062 12.569 1.00 79.31 257 PHE A C 1
ATOM 2053 O O . PHE A 1 257 ? -16.973 6.785 11.921 1.00 79.31 257 PHE A O 1
ATOM 2060 N N . ARG A 1 258 ? -15.473 6.540 13.579 1.00 76.88 258 ARG A N 1
ATOM 2061 C CA . ARG A 1 258 ? -15.375 7.964 13.939 1.00 76.88 258 ARG A CA 1
ATOM 2062 C C . ARG A 1 258 ? -14.320 8.705 13.116 1.00 76.88 258 ARG A C 1
ATOM 2064 O O . ARG A 1 258 ? -14.542 9.866 12.801 1.00 76.88 258 ARG A O 1
ATOM 2071 N N . LEU A 1 259 ? -13.193 8.059 12.821 1.00 77.56 259 LEU A N 1
ATOM 2072 C CA . LEU A 1 259 ? -12.025 8.660 12.170 1.00 77.56 259 LEU A CA 1
ATOM 2073 C C . LEU A 1 259 ? -12.191 8.749 10.651 1.00 77.56 259 LEU A C 1
ATOM 2075 O O . LEU A 1 259 ? -11.938 9.797 10.071 1.00 77.56 259 LEU A O 1
ATOM 2079 N N . LEU A 1 260 ? -12.636 7.668 10.004 1.00 83.88 260 LEU A N 1
ATOM 2080 C CA . LEU A 1 260 ? -12.734 7.606 8.541 1.00 83.88 260 LEU A CA 1
ATOM 2081 C C . LEU A 1 260 ? -13.995 8.289 7.995 1.00 83.88 260 LEU A C 1
ATOM 2083 O O . LEU A 1 260 ? -14.057 8.586 6.806 1.00 83.88 260 LEU A O 1
ATOM 2087 N N . ARG A 1 261 ? -15.023 8.520 8.823 1.00 83.88 261 ARG A N 1
ATOM 2088 C CA . ARG A 1 261 ? -16.288 9.122 8.382 1.00 83.88 261 ARG A CA 1
ATOM 2089 C C . ARG A 1 261 ? -16.174 10.638 8.285 1.00 83.88 261 ARG A C 1
ATOM 2091 O O . ARG A 1 261 ? -16.180 11.322 9.306 1.00 83.88 261 ARG A O 1
ATOM 2098 N N . CYS A 1 262 ? -16.254 11.175 7.072 1.00 82.19 262 CYS A N 1
ATOM 2099 C CA . CYS A 1 262 ? -16.399 12.613 6.885 1.00 82.19 262 CYS A CA 1
ATOM 2100 C C . CYS A 1 262 ? -17.775 13.090 7.414 1.00 82.19 262 CYS A C 1
ATOM 2102 O O . CYS A 1 262 ? -18.815 12.592 6.965 1.00 82.19 262 CYS A O 1
ATOM 2104 N N . PRO A 1 263 ? -17.845 14.075 8.330 1.00 78.12 263 PRO A N 1
ATOM 2105 C CA . PRO A 1 263 ? -19.112 14.590 8.850 1.00 78.12 263 PRO A CA 1
ATOM 2106 C C . PRO A 1 263 ? -19.872 15.472 7.848 1.00 78.12 263 PRO A C 1
ATOM 2108 O O . PRO A 1 263 ? -21.060 15.713 8.050 1.00 78.12 263 PRO A O 1
ATOM 2111 N N . ARG A 1 264 ? -19.214 15.939 6.775 1.00 80.69 264 ARG A N 1
ATOM 2112 C CA . ARG A 1 264 ? -19.788 16.852 5.768 1.00 80.69 264 ARG A CA 1
ATOM 2113 C C . ARG A 1 264 ? -20.580 16.121 4.676 1.00 80.69 264 ARG A C 1
ATOM 2115 O O . ARG A 1 264 ? -21.616 16.618 4.252 1.00 80.69 264 ARG A O 1
ATOM 2122 N N . CYS A 1 265 ? -20.125 14.940 4.245 1.00 84.12 265 CYS A N 1
ATOM 2123 C CA . CYS A 1 265 ? -20.788 14.123 3.212 1.00 84.12 265 CYS A CA 1
ATOM 2124 C C . CYS A 1 265 ? -21.246 12.732 3.690 1.00 84.12 265 CYS A C 1
ATOM 2126 O O . CYS A 1 265 ? -21.914 12.025 2.944 1.00 84.12 265 CYS A O 1
ATOM 2128 N N . PHE A 1 266 ? -20.894 12.332 4.917 1.00 83.50 266 PHE A N 1
ATOM 2129 C CA . PHE A 1 266 ? -21.196 11.035 5.542 1.00 83.50 266 PHE A CA 1
ATOM 2130 C C . PHE A 1 266 ? -20.575 9.781 4.910 1.00 83.50 266 PHE A C 1
ATOM 2132 O O . PHE A 1 266 ? -20.749 8.700 5.474 1.00 83.50 266 PHE A O 1
ATOM 2139 N N . ASN A 1 267 ? -19.804 9.918 3.830 1.00 85.56 267 ASN A N 1
ATOM 2140 C CA . ASN A 1 267 ? -18.979 8.840 3.287 1.00 85.56 267 ASN A CA 1
ATOM 2141 C C . ASN A 1 267 ? -17.758 8.565 4.183 1.00 85.56 267 ASN A C 1
ATOM 2143 O O . ASN A 1 267 ? -17.282 9.450 4.903 1.00 85.56 267 ASN A O 1
ATOM 2147 N N . TYR A 1 268 ? -17.244 7.338 4.104 1.00 87.56 268 TYR A N 1
ATOM 2148 C CA . TYR A 1 268 ? -15.931 6.981 4.639 1.00 87.56 268 TYR A CA 1
ATOM 2149 C C . TYR A 1 268 ? -14.838 7.337 3.624 1.00 87.56 268 TYR A C 1
ATOM 2151 O O . TYR A 1 268 ? -15.097 7.284 2.425 1.00 87.56 268 TYR A O 1
ATOM 2159 N N . ASP A 1 269 ? -13.663 7.722 4.125 1.00 81.25 269 ASP A N 1
ATOM 2160 C CA . ASP A 1 269 ? -12.456 8.095 3.369 1.00 81.25 269 ASP A CA 1
ATOM 2161 C C . ASP A 1 269 ? -12.732 9.063 2.198 1.00 81.25 269 ASP A C 1
ATOM 2163 O O . ASP A 1 269 ? -12.689 8.735 1.012 1.00 81.25 269 ASP A O 1
ATOM 2167 N N . CYS A 1 270 ? -13.158 10.284 2.540 1.00 83.19 270 CYS A N 1
ATOM 2168 C CA . CYS A 1 270 ? -13.705 11.208 1.553 1.00 83.19 270 CYS A CA 1
ATOM 2169 C C . CYS A 1 270 ? -12.622 11.938 0.741 1.00 83.19 270 CYS A C 1
ATOM 2171 O O . CYS A 1 270 ? -12.096 12.963 1.179 1.00 83.19 270 CYS A O 1
ATOM 2173 N N . MET A 1 271 ? -12.453 11.501 -0.511 1.00 77.75 271 MET A N 1
ATOM 2174 C CA . MET A 1 271 ? -11.610 12.092 -1.571 1.00 77.75 271 MET A CA 1
ATOM 2175 C C . MET A 1 271 ? -11.761 13.611 -1.818 1.00 77.75 271 MET A C 1
ATOM 2177 O O . MET A 1 271 ? -10.952 14.182 -2.540 1.00 77.75 271 MET A O 1
ATOM 2181 N N . LEU A 1 272 ? -12.790 14.271 -1.270 1.00 82.00 272 LEU A N 1
ATOM 2182 C CA . LEU A 1 272 ? -12.961 15.732 -1.329 1.00 82.00 272 LEU A CA 1
ATOM 2183 C C . LEU A 1 272 ? -12.397 16.437 -0.090 1.00 82.00 272 LEU A C 1
ATOM 2185 O O . LEU A 1 272 ? -11.665 17.415 -0.208 1.00 82.00 272 LEU A O 1
ATOM 2189 N N . HIS A 1 273 ? -12.787 15.971 1.098 1.00 77.56 273 HIS A N 1
ATOM 2190 C CA . HIS A 1 273 ? -12.580 16.686 2.361 1.00 77.56 273 HIS A CA 1
ATOM 2191 C C . HIS A 1 273 ? -11.306 16.258 3.105 1.00 77.56 273 HIS A C 1
ATOM 2193 O O . HIS A 1 273 ? -10.886 16.953 4.028 1.00 77.56 273 HIS A O 1
ATOM 2199 N N . GLY A 1 274 ? -10.687 15.147 2.695 1.00 66.25 274 GLY A N 1
ATOM 2200 C CA . GLY A 1 274 ? -9.477 14.615 3.312 1.00 66.25 274 GLY A CA 1
ATOM 2201 C C . GLY A 1 274 ? -9.713 14.007 4.697 1.00 66.25 274 GLY A C 1
ATOM 2202 O O . GLY A 1 274 ? -10.847 13.808 5.138 1.00 66.25 274 GLY A O 1
ATOM 2203 N N . PHE A 1 275 ? -8.609 13.701 5.378 1.00 60.47 275 PHE A N 1
ATOM 2204 C CA . PHE A 1 275 ? -8.593 13.128 6.721 1.00 60.47 275 PHE A CA 1
ATOM 2205 C C . PHE A 1 275 ? -8.011 14.138 7.714 1.00 60.47 275 PHE A C 1
ATOM 2207 O O . PHE A 1 275 ? -6.921 14.664 7.494 1.00 60.47 275 PHE A O 1
ATOM 2214 N N . GLY A 1 276 ? -8.712 14.375 8.825 1.00 55.44 276 GLY A N 1
ATOM 2215 C CA . GLY A 1 276 ? -8.210 15.207 9.920 1.00 55.44 276 GLY A CA 1
ATOM 2216 C C . GLY A 1 276 ? -8.232 16.713 9.650 1.00 55.44 276 GLY A C 1
ATOM 2217 O O . GLY A 1 276 ? -7.339 17.419 10.122 1.00 55.44 276 GLY A O 1
ATOM 2218 N N . SER A 1 277 ? -9.242 17.227 8.935 1.00 53.59 277 SER A N 1
ATOM 2219 C CA . SER A 1 277 ? -9.451 18.677 8.889 1.00 53.59 277 SER A CA 1
ATOM 2220 C C . SER A 1 277 ? -9.768 19.191 10.303 1.00 53.59 277 SER A C 1
ATOM 2222 O O . SER A 1 277 ? -10.371 18.487 11.118 1.00 53.59 277 SER A O 1
ATOM 2224 N N . GLY A 1 278 ? -9.351 20.419 10.630 1.00 51.31 278 GLY A N 1
ATOM 2225 C CA . GLY A 1 278 ? -9.496 20.957 11.993 1.00 51.31 278 GLY A CA 1
ATOM 2226 C C . GLY A 1 278 ? -10.948 21.038 12.492 1.00 51.31 278 GLY A C 1
ATOM 2227 O O . GLY A 1 278 ? -11.180 21.058 13.698 1.00 51.31 278 GLY A O 1
ATOM 2228 N N . GLU A 1 279 ? -11.922 21.034 11.578 1.00 53.00 279 GLU A N 1
ATOM 2229 C CA . GLU A 1 279 ? -13.358 21.047 11.881 1.00 53.00 279 GLU A CA 1
ATOM 2230 C C . GLU A 1 279 ? -13.888 19.675 12.354 1.00 53.00 279 GLU A C 1
ATOM 2232 O O . GLU A 1 279 ? -14.899 19.618 13.055 1.00 53.00 279 GLU A O 1
ATOM 2237 N N . ASP A 1 280 ? -13.218 18.565 12.015 1.00 51.91 280 ASP A N 1
ATOM 2238 C CA . ASP A 1 280 ? -13.731 17.202 12.246 1.00 51.91 280 ASP A CA 1
ATOM 2239 C C . ASP A 1 280 ? -13.625 16.743 13.714 1.00 51.91 280 ASP A C 1
ATOM 2241 O O . ASP A 1 280 ? -14.378 15.872 14.165 1.00 51.91 280 ASP A O 1
ATOM 2245 N N . GLN A 1 281 ? -12.696 17.318 14.486 1.00 54.97 281 GLN A N 1
ATOM 2246 C CA . GLN A 1 281 ? -12.431 16.893 15.868 1.00 54.97 281 GLN A CA 1
ATOM 2247 C C . GLN A 1 281 ? -13.500 17.393 16.858 1.00 54.97 281 GLN A C 1
ATOM 2249 O O . GLN A 1 281 ? -13.865 16.671 17.791 1.00 54.97 281 GLN A O 1
ATOM 2254 N N . GLU A 1 282 ? -14.053 18.584 16.609 1.00 50.97 282 GLU A N 1
ATOM 2255 C CA . GLU A 1 282 ? -15.011 19.309 17.461 1.00 50.97 282 GLU A CA 1
ATOM 2256 C C . GLU A 1 282 ? -16.488 18.945 17.185 1.00 50.97 282 GLU A C 1
ATOM 2258 O O . GLU A 1 282 ? -17.401 19.734 17.436 1.00 50.97 282 GLU A O 1
ATOM 2263 N N . LEU A 1 283 ? -16.772 17.723 16.710 1.00 55.06 283 LEU A N 1
ATOM 2264 C CA . LEU A 1 283 ? -18.148 17.210 16.655 1.00 55.06 283 LEU A CA 1
ATOM 2265 C C . LEU A 1 283 ? -18.781 17.238 18.062 1.00 55.06 283 LEU A C 1
ATOM 2267 O O . LEU A 1 283 ? -18.362 16.459 18.929 1.00 55.06 283 LEU A O 1
ATOM 2271 N N . PRO A 1 284 ? -19.822 18.060 18.323 1.00 51.19 284 PRO A N 1
ATOM 2272 C CA . PRO A 1 284 ? -20.315 18.238 19.681 1.00 51.19 284 PRO A CA 1
ATOM 2273 C C . PRO A 1 284 ? -20.867 16.926 20.239 1.00 51.19 284 PRO A C 1
ATOM 2275 O O . PRO A 1 284 ? -21.844 16.383 19.710 1.00 51.19 284 PRO A O 1
ATOM 2278 N N . ARG A 1 285 ? -20.278 16.435 21.344 1.00 58.25 285 ARG A N 1
ATOM 2279 C CA . ARG A 1 285 ? -20.792 15.291 22.121 1.00 58.25 285 ARG A CA 1
ATOM 2280 C C . ARG A 1 285 ? -22.293 15.507 22.345 1.00 58.25 285 ARG A C 1
ATOM 2282 O O . ARG A 1 285 ? -22.669 16.391 23.118 1.00 58.25 285 ARG A O 1
ATOM 2289 N N . ARG A 1 286 ? -23.147 14.747 21.633 1.00 59.81 286 ARG A N 1
ATOM 2290 C CA . ARG A 1 286 ? -24.607 14.978 21.571 1.00 59.81 286 ARG A CA 1
ATOM 2291 C C . ARG A 1 286 ? -25.140 15.234 22.978 1.00 59.81 286 ARG A C 1
ATOM 2293 O O . ARG A 1 286 ? -25.053 14.333 23.813 1.00 59.81 286 ARG A O 1
ATOM 2300 N N . LYS A 1 287 ? -25.697 16.433 23.234 1.00 55.78 287 LYS A N 1
ATOM 2301 C CA . LYS A 1 287 ? -26.284 16.803 24.537 1.00 55.78 287 LYS A CA 1
ATOM 2302 C C . LYS A 1 287 ? -27.222 15.684 24.966 1.00 55.78 287 LYS A C 1
ATOM 2304 O O . LYS A 1 287 ? -28.257 15.457 24.344 1.00 55.78 287 LYS A O 1
ATOM 2309 N N . GLY A 1 288 ? -26.772 14.918 25.958 1.00 53.25 288 GLY A N 1
ATOM 2310 C CA . GLY A 1 288 ? -27.185 13.528 26.088 1.00 53.25 288 GLY A CA 1
ATOM 2311 C C . GLY A 1 288 ? -28.574 13.403 26.682 1.00 53.25 288 GLY A C 1
ATOM 2312 O O . GLY A 1 288 ? -28.670 13.155 27.888 1.00 53.25 288 GLY A O 1
ATOM 2313 N N . HIS A 1 289 ? -29.593 13.549 25.827 1.00 52.41 289 HIS A N 1
ATOM 2314 C CA . HIS A 1 289 ? -31.012 13.373 26.123 1.00 52.41 289 HIS A CA 1
ATOM 2315 C C . HIS A 1 289 ? -31.200 12.232 27.121 1.00 52.41 289 HIS A C 1
ATOM 2317 O O . HIS A 1 289 ? -30.602 11.159 26.981 1.00 52.41 289 HIS A O 1
ATOM 2323 N N . SER A 1 290 ? -32.007 12.470 28.152 1.00 55.50 290 SER A N 1
ATOM 2324 C CA . SER A 1 290 ? -32.340 11.442 29.128 1.00 55.50 290 SER A CA 1
ATOM 2325 C C . SER A 1 290 ? -32.961 10.261 28.388 1.00 55.50 290 SER A C 1
ATOM 2327 O O . SER A 1 290 ? -34.071 10.351 27.868 1.00 55.50 290 SER A O 1
ATOM 2329 N N . SER A 1 291 ? -32.226 9.146 28.312 1.00 57.53 291 SER A N 1
ATOM 2330 C CA . SER A 1 291 ? -32.763 7.896 27.783 1.00 57.53 291 SER A CA 1
ATOM 2331 C C . SER A 1 291 ? -33.931 7.494 28.676 1.00 57.53 291 SER A C 1
ATOM 2333 O O . SER A 1 291 ? -33.721 6.934 29.754 1.00 57.53 291 SER A O 1
ATOM 2335 N N . THR A 1 292 ? -35.147 7.749 28.205 1.00 60.03 292 THR A N 1
ATOM 2336 C CA . THR A 1 292 ? -36.389 7.314 28.830 1.00 60.03 292 THR A CA 1
ATOM 2337 C C . THR A 1 292 ? -36.427 5.788 28.829 1.00 60.03 292 THR A C 1
ATOM 2339 O O . THR A 1 292 ? -36.807 5.123 27.862 1.00 60.03 292 THR A O 1
ATOM 2342 N N . SER A 1 293 ? -35.963 5.199 29.929 1.00 66.94 293 SER A N 1
ATOM 2343 C CA . SER A 1 293 ? -36.216 3.799 30.224 1.00 66.94 293 SER A CA 1
ATOM 2344 C C . SER A 1 293 ? -37.721 3.646 30.423 1.00 66.94 293 SER A C 1
ATOM 2346 O O . SER A 1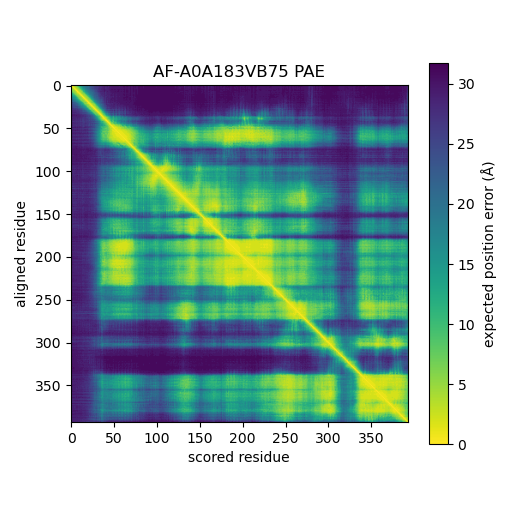 293 ? -38.312 4.294 31.283 1.00 66.94 293 SER A O 1
ATOM 2348 N N . SER A 1 294 ? -38.352 2.788 29.616 1.00 70.19 294 SER A N 1
ATOM 2349 C CA . SER A 1 294 ? -39.751 2.396 29.832 1.00 70.19 294 SER A CA 1
ATOM 2350 C C . SER A 1 294 ? -39.944 1.988 31.301 1.00 70.19 294 SER A C 1
ATOM 2352 O O . SER A 1 294 ? -39.062 1.308 31.838 1.00 70.19 294 SER A O 1
ATOM 2354 N N . PRO A 1 295 ? -41.046 2.352 31.979 1.00 70.69 295 PRO A N 1
ATOM 2355 C CA . PRO A 1 295 ? -41.261 1.949 33.369 1.00 70.69 295 PRO A CA 1
ATOM 2356 C C . PRO A 1 295 ? -41.431 0.425 33.509 1.00 70.69 295 PRO A C 1
ATOM 2358 O O . PRO A 1 295 ? -41.084 -0.151 34.541 1.00 70.69 295 PRO A O 1
ATOM 2361 N N . TYR A 1 296 ? -41.902 -0.251 32.458 1.00 77.31 296 TYR A N 1
ATOM 2362 C CA . TYR A 1 296 ? -42.223 -1.678 32.470 1.00 77.31 296 TYR A CA 1
ATOM 2363 C C . TYR A 1 296 ? -40.972 -2.584 32.473 1.00 77.31 296 TYR A C 1
ATOM 2365 O O . TYR A 1 296 ? -39.937 -2.225 31.897 1.00 77.31 296 TYR A O 1
ATOM 2373 N N . PRO A 1 297 ? -41.016 -3.761 33.127 1.00 80.88 297 PRO A N 1
ATOM 2374 C CA . PRO A 1 297 ? -39.951 -4.759 33.041 1.00 80.88 297 PRO A CA 1
ATOM 2375 C C . PRO A 1 297 ? -39.900 -5.392 31.640 1.00 80.88 297 PRO A C 1
ATOM 2377 O O . PRO A 1 297 ? -40.912 -5.494 30.961 1.00 80.88 297 PRO A O 1
ATOM 2380 N N . CYS A 1 298 ? -38.716 -5.837 31.217 1.00 83.06 298 CYS A N 1
ATOM 2381 C CA . CYS A 1 298 ? -38.487 -6.454 29.896 1.00 83.06 298 CYS A CA 1
ATOM 2382 C C . CYS A 1 298 ? -38.686 -7.983 29.859 1.00 83.06 298 CYS A C 1
ATOM 2384 O O . CYS A 1 298 ? -38.416 -8.607 28.843 1.00 83.06 298 CYS A O 1
ATOM 2386 N N . GLY A 1 299 ? -39.097 -8.593 30.972 1.00 83.44 299 GLY A N 1
ATOM 2387 C CA . GLY A 1 299 ? -39.141 -10.044 31.167 1.00 83.44 299 GLY A CA 1
ATOM 2388 C C . GLY A 1 299 ? -38.779 -10.416 32.611 1.00 83.44 299 GLY A C 1
ATOM 2389 O O . GLY A 1 299 ? -38.430 -9.520 33.387 1.00 83.44 299 GLY A O 1
ATOM 2390 N N . PRO A 1 300 ? -38.835 -11.706 32.995 1.00 80.81 300 PRO A N 1
ATOM 2391 C CA . PRO A 1 300 ? -38.628 -12.143 34.381 1.00 80.81 300 PRO A CA 1
ATOM 2392 C C . PRO A 1 300 ? -37.241 -11.764 34.926 1.00 80.81 300 PRO A C 1
ATOM 2394 O O . PRO A 1 300 ? -37.130 -11.218 36.021 1.00 80.81 300 PRO A O 1
ATOM 2397 N N . ASN A 1 301 ? -36.183 -11.919 34.123 1.00 82.31 301 ASN A N 1
ATOM 2398 C CA . ASN A 1 301 ? -34.807 -11.559 34.490 1.00 82.31 301 ASN A CA 1
ATOM 2399 C C . ASN A 1 301 ? -34.482 -10.065 34.246 1.00 82.31 301 ASN A C 1
ATOM 2401 O O . ASN A 1 301 ? -33.413 -9.707 33.748 1.00 82.31 301 ASN A O 1
ATOM 2405 N N . CYS A 1 302 ? -35.411 -9.165 34.588 1.00 85.31 302 CYS A N 1
ATOM 2406 C CA . CYS A 1 302 ? -35.231 -7.718 34.440 1.00 85.31 302 CYS A CA 1
ATOM 2407 C C . CYS A 1 302 ? -34.538 -7.072 35.655 1.00 85.31 302 CYS A C 1
ATOM 2409 O O . CYS A 1 302 ? -34.950 -7.251 36.802 1.00 85.31 302 CYS A O 1
ATOM 2411 N N . TYR A 1 303 ? -33.558 -6.197 35.394 1.00 83.12 303 TYR A N 1
ATOM 2412 C CA . TYR A 1 303 ? -32.812 -5.446 36.417 1.00 83.12 303 TYR A CA 1
ATOM 2413 C C . TYR A 1 303 ? -33.669 -4.624 37.398 1.00 83.12 303 TYR A C 1
ATOM 2415 O O . TYR A 1 303 ? -33.211 -4.300 38.496 1.00 83.12 303 TYR A O 1
ATOM 2423 N N . LYS A 1 304 ? -34.902 -4.270 37.010 1.00 81.69 304 LYS A N 1
ATOM 2424 C CA . LYS A 1 304 ? -35.809 -3.407 37.785 1.00 81.69 304 LYS A CA 1
ATOM 2425 C C . LYS A 1 304 ? -36.410 -4.116 38.995 1.00 81.69 304 LYS A C 1
ATOM 2427 O O . LYS A 1 304 ? -36.678 -3.454 39.993 1.00 81.69 304 LYS A O 1
ATOM 2432 N N . TYR A 1 305 ? -36.551 -5.443 38.966 1.00 80.31 305 TYR A N 1
ATOM 2433 C CA . TYR A 1 305 ? -36.978 -6.199 40.149 1.00 80.31 305 TYR A CA 1
ATOM 2434 C C . TYR A 1 305 ? -35.956 -6.065 41.291 1.00 80.31 305 TYR A C 1
ATOM 2436 O O . TYR A 1 305 ? -36.337 -5.837 42.435 1.00 80.31 305 TYR A O 1
ATOM 2444 N N . ALA A 1 306 ? -34.658 -6.053 40.962 1.00 67.88 306 ALA A N 1
ATOM 2445 C CA . ALA A 1 306 ? -33.583 -5.785 41.919 1.00 67.88 306 ALA A CA 1
ATOM 2446 C C . ALA A 1 306 ? -33.485 -4.308 42.365 1.00 67.88 306 ALA A C 1
ATOM 2448 O O . ALA A 1 306 ? -32.755 -4.016 43.304 1.00 67.88 306 ALA A O 1
ATOM 2449 N N . LEU A 1 307 ? -34.189 -3.372 41.710 1.00 65.44 307 LEU A N 1
ATOM 2450 C CA . LEU A 1 307 ? -34.316 -1.982 42.177 1.00 65.44 307 LEU A CA 1
ATOM 2451 C C . LEU A 1 307 ? -35.521 -1.805 43.109 1.00 65.44 307 LEU A C 1
ATOM 2453 O O . LEU A 1 307 ? -35.385 -1.155 44.140 1.00 65.44 307 LEU A O 1
ATOM 2457 N N . LYS A 1 308 ? -36.663 -2.447 42.822 1.00 56.94 308 LYS A N 1
ATOM 2458 C CA . LYS A 1 308 ? -37.839 -2.416 43.716 1.00 56.94 308 LYS A CA 1
ATOM 2459 C C . LYS A 1 308 ? -37.528 -2.937 45.126 1.00 56.94 308 LYS A C 1
ATOM 2461 O O . LYS A 1 308 ? -38.027 -2.383 46.100 1.00 56.94 308 LYS A O 1
ATOM 2466 N N . GLY A 1 309 ? -36.637 -3.926 45.246 1.00 52.25 309 GLY A N 1
ATOM 2467 C CA . GLY A 1 309 ? -36.137 -4.410 46.541 1.00 52.25 309 GLY A CA 1
ATOM 2468 C C . GLY A 1 309 ? -35.355 -3.376 47.372 1.00 52.25 309 GLY A C 1
ATOM 2469 O O . GLY A 1 309 ? -35.179 -3.585 48.566 1.00 52.25 309 GLY A O 1
ATOM 2470 N N . MET A 1 310 ? -34.912 -2.259 46.778 1.00 45.62 310 MET A N 1
ATOM 2471 C CA . MET A 1 310 ? -34.244 -1.151 47.481 1.00 45.62 310 MET A CA 1
ATOM 2472 C C . MET A 1 310 ? -35.193 0.013 47.823 1.00 45.62 310 MET A C 1
ATOM 2474 O O . MET A 1 310 ? -34.900 0.785 48.733 1.00 45.62 310 MET A O 1
ATOM 2478 N N . GLU A 1 311 ? -36.354 0.128 47.167 1.00 44.41 311 GLU A N 1
ATOM 2479 C CA . GLU A 1 311 ? -37.369 1.142 47.509 1.00 44.41 311 GLU A CA 1
ATOM 2480 C C . GLU A 1 311 ? -38.138 0.791 48.798 1.00 44.41 311 GLU A C 1
ATOM 2482 O O . GLU A 1 311 ? -38.513 1.681 49.563 1.00 44.41 311 GLU A O 1
ATOM 2487 N N . GLU A 1 312 ? -38.334 -0.506 49.057 1.00 45.62 312 GLU A N 1
ATOM 2488 C CA . GLU A 1 312 ? -38.924 -1.072 50.282 1.00 45.62 312 GLU A CA 1
ATOM 2489 C C . GLU A 1 312 ? -38.243 -0.579 51.582 1.00 45.62 312 GLU A C 1
ATOM 2491 O O . GLU A 1 312 ? -38.923 0.037 52.409 1.00 45.62 312 GLU A O 1
ATOM 2496 N N . PRO A 1 313 ? -36.922 -0.777 51.793 1.00 44.03 313 PRO A N 1
ATOM 2497 C CA . PRO A 1 313 ? -36.242 -0.299 52.999 1.00 44.03 313 PRO A CA 1
ATOM 2498 C C . PRO A 1 313 ? -36.133 1.231 53.058 1.00 44.03 313 PRO A C 1
ATOM 2500 O O . PRO A 1 313 ? -36.190 1.797 54.149 1.00 44.03 313 PRO A O 1
ATOM 2503 N N . MET A 1 314 ? -36.034 1.920 51.914 1.00 37.62 314 MET A N 1
ATOM 2504 C CA . MET A 1 314 ? -35.898 3.382 51.893 1.00 37.62 314 MET A CA 1
ATOM 2505 C C . MET A 1 314 ? -37.203 4.099 52.287 1.00 37.62 314 MET A C 1
ATOM 2507 O O . MET A 1 314 ? -37.154 5.152 52.917 1.00 37.62 314 MET A O 1
ATOM 2511 N N . ARG A 1 315 ? -38.376 3.492 52.034 1.00 47.94 315 ARG A N 1
ATOM 2512 C CA . ARG A 1 315 ? -39.663 3.938 52.612 1.00 47.94 315 ARG A CA 1
ATOM 2513 C C . ARG A 1 315 ? -39.787 3.705 54.124 1.00 47.94 315 ARG A C 1
ATOM 2515 O O . ARG A 1 315 ? -40.661 4.303 54.743 1.00 47.94 315 ARG A O 1
ATOM 2522 N N . LYS A 1 316 ? -38.947 2.852 54.718 1.00 44.31 316 LYS A N 1
ATOM 2523 C CA . LYS A 1 316 ? -38.987 2.477 56.146 1.00 44.31 316 LYS A CA 1
ATOM 2524 C C . LYS A 1 316 ? -37.984 3.251 57.014 1.00 44.31 316 LYS A C 1
ATOM 2526 O O . LYS A 1 316 ? -37.825 2.929 58.185 1.00 44.31 316 LYS A O 1
ATOM 2531 N N . GLY A 1 317 ? -37.325 4.277 56.465 1.00 39.72 317 GLY A N 1
ATOM 2532 C CA . GLY A 1 317 ? -36.494 5.217 57.233 1.00 39.72 317 GLY A CA 1
ATOM 2533 C C . GLY A 1 317 ? -35.168 4.654 57.762 1.00 39.72 317 GLY A C 1
ATOM 2534 O O . GLY A 1 317 ? -34.524 5.300 58.586 1.00 39.72 317 GLY A O 1
ATOM 2535 N N . MET A 1 318 ? -34.742 3.474 57.302 1.00 41.78 318 MET A N 1
ATOM 2536 C CA . MET A 1 318 ? -33.436 2.914 57.661 1.00 41.78 318 MET A CA 1
ATOM 2537 C C . MET A 1 318 ? -32.310 3.721 56.992 1.00 41.78 318 MET A C 1
ATOM 2539 O O . MET A 1 318 ? -32.437 4.114 55.830 1.00 41.78 318 MET A O 1
ATOM 2543 N N . GLN A 1 319 ? -31.197 3.947 57.697 1.00 42.22 319 GLN A N 1
ATOM 2544 C CA . GLN A 1 319 ? -30.029 4.636 57.129 1.00 42.22 319 GLN A CA 1
ATOM 2545 C C . GLN A 1 319 ? -29.461 3.873 55.920 1.00 42.22 319 GLN A C 1
ATOM 2547 O O . GLN A 1 319 ? -29.531 2.643 55.858 1.00 42.22 319 GLN A O 1
ATOM 2552 N N . SER A 1 320 ? -28.884 4.599 54.958 1.00 34.84 320 SER A N 1
ATOM 2553 C CA . SER A 1 320 ? -28.330 4.009 53.738 1.00 34.84 320 SER A CA 1
ATOM 2554 C C . SER A 1 320 ? -27.175 3.044 54.052 1.00 34.84 320 SER A C 1
ATOM 2556 O O . SER A 1 320 ? -26.189 3.443 54.678 1.00 34.84 320 SER A O 1
ATOM 2558 N N . PRO A 1 321 ? -27.233 1.777 53.597 1.00 33.47 321 PRO A N 1
ATOM 2559 C CA . PRO A 1 321 ? -26.100 0.872 53.724 1.00 33.47 321 PRO A CA 1
ATOM 2560 C C . PRO A 1 321 ? -24.897 1.404 52.940 1.00 33.47 321 PRO A C 1
ATOM 2562 O O . PRO A 1 321 ? -25.018 1.764 51.768 1.00 33.47 321 PRO A O 1
ATOM 2565 N N . SER A 1 322 ? -23.719 1.395 53.569 1.00 39.12 322 SER A N 1
ATOM 2566 C CA . SER A 1 322 ? -22.445 1.597 52.871 1.00 39.12 322 SER A CA 1
ATOM 2567 C C . SER A 1 322 ? -22.317 0.615 51.701 1.00 39.12 322 SER A C 1
ATOM 2569 O O . SER A 1 322 ? -22.798 -0.517 51.789 1.00 39.12 322 SER A O 1
ATOM 2571 N N . SER A 1 323 ? -21.633 1.011 50.624 1.00 48.41 323 SER A N 1
ATOM 2572 C CA . SER A 1 323 ? -21.476 0.200 49.404 1.00 48.41 323 SER A CA 1
ATOM 2573 C C . SER A 1 323 ? -20.957 -1.217 49.679 1.00 48.41 323 SER A C 1
ATOM 2575 O O . SER A 1 323 ? -21.402 -2.167 49.036 1.00 48.41 323 SER A O 1
ATOM 2577 N N . LYS A 1 324 ? -20.103 -1.381 50.698 1.00 42.69 324 LYS A N 1
ATOM 2578 C CA . LYS A 1 324 ? -19.584 -2.683 51.153 1.00 42.69 324 LYS A CA 1
ATOM 2579 C C . LYS A 1 324 ? -20.666 -3.617 51.721 1.00 42.69 324 LYS A C 1
ATOM 2581 O O . LYS A 1 324 ? -20.553 -4.829 51.575 1.00 42.69 324 LYS A O 1
ATOM 2586 N N . ASN A 1 325 ? -21.739 -3.080 52.304 1.00 38.78 325 ASN A N 1
ATOM 2587 C CA . ASN A 1 325 ? -22.824 -3.870 52.901 1.00 38.78 325 ASN A CA 1
ATOM 2588 C C . ASN A 1 325 ? -23.892 -4.281 51.869 1.00 38.78 325 ASN A C 1
ATOM 2590 O O . ASN A 1 325 ? -24.627 -5.241 52.096 1.00 38.78 325 ASN A O 1
ATOM 2594 N N . ILE A 1 326 ? -23.969 -3.591 50.724 1.00 44.12 326 ILE A N 1
ATOM 2595 C CA . ILE A 1 326 ? -24.935 -3.900 49.655 1.00 44.12 326 ILE A CA 1
ATOM 2596 C C . ILE A 1 326 ? -24.646 -5.275 49.029 1.00 44.12 326 ILE A C 1
ATOM 2598 O O . ILE A 1 326 ? -25.582 -6.002 48.701 1.00 44.12 326 ILE A O 1
ATOM 2602 N N . GLY A 1 327 ? -23.368 -5.661 48.920 1.00 37.91 327 GLY A N 1
ATOM 2603 C CA . GLY A 1 327 ? -22.972 -6.983 48.421 1.00 37.91 327 GLY A CA 1
ATOM 2604 C C . GLY A 1 327 ? -23.416 -8.141 49.323 1.00 37.91 327 GLY A C 1
ATOM 2605 O O . GLY A 1 327 ? -23.800 -9.187 48.817 1.00 37.91 327 GLY A O 1
ATOM 2606 N N . ALA A 1 328 ? -23.435 -7.947 50.646 1.00 36.62 328 ALA A N 1
ATOM 2607 C CA . ALA A 1 328 ? -23.793 -8.997 51.606 1.00 36.62 328 ALA A CA 1
ATOM 2608 C C . ALA A 1 328 ? -25.311 -9.237 51.720 1.00 36.62 328 ALA A C 1
ATOM 2610 O O . ALA A 1 328 ? -25.745 -10.361 51.953 1.00 36.62 328 ALA A O 1
ATOM 2611 N N . ALA A 1 329 ? -26.133 -8.197 51.533 1.00 36.75 329 ALA A N 1
ATOM 2612 C CA . ALA A 1 329 ? -27.597 -8.314 51.568 1.00 36.75 329 ALA A CA 1
ATOM 2613 C C . ALA A 1 329 ? -28.192 -8.957 50.298 1.00 36.75 329 ALA A C 1
ATOM 2615 O O . ALA A 1 329 ? -29.363 -9.339 50.271 1.00 36.75 329 ALA A O 1
ATOM 2616 N N . LEU A 1 330 ? -27.397 -9.067 49.231 1.00 43.78 330 LEU A N 1
ATOM 2617 C CA . LEU A 1 330 ? -27.791 -9.655 47.960 1.00 43.78 330 LEU A CA 1
ATOM 2618 C C . LEU A 1 330 ? -27.185 -11.052 47.827 1.00 43.78 330 LEU A C 1
ATOM 2620 O O . LEU A 1 330 ? -26.071 -11.209 47.341 1.00 43.78 330 LEU A O 1
ATOM 2624 N N . HIS A 1 331 ? -27.973 -12.082 48.153 1.00 38.12 331 HIS A N 1
ATOM 2625 C CA . HIS A 1 331 ? -27.649 -13.494 47.895 1.00 38.12 331 HIS A CA 1
ATOM 2626 C C . HIS A 1 331 ? -27.727 -13.837 46.384 1.00 38.12 331 HIS A C 1
ATOM 2628 O O . HIS A 1 331 ? -28.333 -14.821 45.956 1.00 38.12 331 HIS A O 1
ATOM 2634 N N . ILE A 1 332 ? -27.134 -12.987 45.541 1.00 47.50 332 ILE A N 1
ATOM 2635 C CA . ILE A 1 332 ? -26.918 -13.244 44.123 1.00 47.50 332 ILE A CA 1
ATOM 2636 C C . ILE A 1 332 ? -25.827 -14.306 44.048 1.00 47.50 332 ILE A C 1
ATOM 2638 O O . ILE A 1 332 ? -24.646 -14.008 44.193 1.00 47.50 332 ILE A O 1
ATOM 2642 N N . LYS A 1 333 ? -26.233 -15.549 43.781 1.00 35.50 333 LYS A N 1
ATOM 2643 C CA . LYS A 1 333 ? -25.341 -16.506 43.132 1.00 35.50 333 LYS A CA 1
ATOM 2644 C C . LYS A 1 333 ? -24.961 -15.894 41.785 1.00 35.50 333 LYS A C 1
ATOM 2646 O O . LYS A 1 333 ? -25.784 -15.851 40.873 1.00 35.50 333 LYS A O 1
ATOM 2651 N N . THR A 1 334 ? -23.759 -15.340 41.695 1.00 45.66 334 THR A N 1
ATOM 2652 C CA . THR A 1 334 ? -23.137 -15.021 40.414 1.00 45.66 334 THR A CA 1
ATOM 2653 C C . THR A 1 334 ? -22.738 -16.346 39.791 1.00 45.66 334 THR A C 1
ATOM 2655 O O . THR A 1 334 ? -21.700 -16.911 40.128 1.00 45.66 334 THR A O 1
ATOM 2658 N N . GLU A 1 335 ? -23.605 -16.871 38.929 1.00 46.78 335 GLU A N 1
ATOM 2659 C CA . GLU A 1 335 ? -23.197 -17.888 37.962 1.00 46.78 335 GLU A CA 1
ATOM 2660 C C . GLU A 1 335 ? -21.997 -17.341 37.163 1.00 46.78 335 GLU A C 1
ATOM 2662 O O . GLU A 1 335 ? -21.926 -16.120 36.964 1.00 46.78 335 GLU A O 1
ATOM 2667 N N . PRO A 1 336 ? -21.038 -18.193 36.752 1.00 53.94 336 PRO A N 1
ATOM 2668 C CA . PRO A 1 336 ? -19.894 -17.774 35.949 1.00 53.94 336 PRO A CA 1
ATOM 2669 C C . PRO A 1 336 ? -20.388 -17.343 34.565 1.00 53.94 336 PRO A C 1
ATOM 2671 O O . PRO A 1 336 ? -20.518 -18.137 33.636 1.00 53.94 336 PRO A O 1
ATOM 2674 N N . ASP A 1 337 ? -20.742 -16.067 34.466 1.00 70.00 337 ASP A N 1
ATOM 2675 C CA . ASP A 1 337 ? -21.300 -15.455 33.274 1.00 70.00 337 ASP A CA 1
ATOM 2676 C C . ASP A 1 337 ? -20.167 -15.285 32.258 1.00 70.00 337 ASP A C 1
ATOM 2678 O O . ASP A 1 337 ? -19.417 -14.321 32.329 1.00 70.00 337 ASP A O 1
ATOM 2682 N N . ASN A 1 338 ? -20.001 -16.249 31.351 1.00 79.56 338 ASN A N 1
ATOM 2683 C CA . ASN A 1 338 ? -18.936 -16.222 30.347 1.00 79.56 338 ASN A CA 1
ATOM 2684 C C . ASN A 1 338 ? -19.282 -15.209 29.243 1.00 79.56 338 ASN A C 1
ATOM 2686 O O . ASN A 1 338 ? -20.279 -15.400 28.541 1.00 79.56 338 ASN A O 1
ATOM 2690 N N . TRP A 1 339 ? -18.538 -14.109 29.131 1.00 83.75 339 TRP A N 1
ATOM 2691 C CA . TRP A 1 339 ? -18.715 -13.085 28.089 1.00 83.75 339 TRP A CA 1
ATOM 2692 C C . TRP A 1 339 ? -17.739 -13.338 26.935 1.00 83.75 339 TRP A C 1
ATOM 2694 O O . TRP A 1 339 ? -16.610 -13.753 27.169 1.00 83.75 339 TRP A O 1
ATOM 2704 N N . THR A 1 340 ? -18.174 -13.106 25.693 1.00 85.06 340 THR A N 1
ATOM 2705 C CA . THR A 1 340 ? -17.267 -13.082 24.532 1.00 85.06 340 THR A CA 1
ATOM 2706 C C . THR A 1 340 ? -16.645 -11.694 24.387 1.00 85.06 340 THR A C 1
ATOM 2708 O O . THR A 1 340 ? -17.260 -10.696 24.763 1.00 85.06 340 THR A O 1
ATOM 2711 N N . VAL A 1 341 ? -15.458 -11.609 23.783 1.00 80.19 341 VAL A N 1
ATOM 2712 C CA . VAL A 1 341 ? -14.765 -10.333 23.522 1.00 80.19 341 VAL A CA 1
ATOM 2713 C C . VAL A 1 341 ? -15.653 -9.345 22.740 1.00 80.19 341 VAL A C 1
ATOM 2715 O O . VAL A 1 341 ? -15.739 -8.167 23.095 1.00 80.19 341 VAL A O 1
ATOM 2718 N N . GLY A 1 342 ? -16.400 -9.840 21.743 1.00 80.56 342 GLY A N 1
ATOM 2719 C CA . GLY A 1 342 ? -17.412 -9.067 21.011 1.00 80.56 342 GLY A CA 1
ATOM 2720 C C . GLY A 1 342 ? -18.515 -8.517 21.922 1.00 80.56 342 GLY A C 1
ATOM 2721 O O . GLY A 1 342 ? -18.796 -7.314 21.904 1.00 80.56 342 GLY A O 1
ATOM 2722 N N . GLN A 1 343 ? -19.069 -9.345 22.819 1.00 85.75 343 GLN A N 1
ATOM 2723 C CA . GLN A 1 343 ? -20.052 -8.896 23.809 1.00 85.75 343 GLN A CA 1
ATOM 2724 C C . GLN A 1 343 ? -19.497 -7.831 24.773 1.00 85.75 343 GLN A C 1
ATOM 2726 O O . GLN A 1 343 ? -20.226 -6.901 25.130 1.00 85.75 343 GLN A O 1
ATOM 2731 N N . GLU A 1 344 ? -18.237 -7.935 25.204 1.00 84.19 344 GLU A N 1
ATOM 2732 C CA . GLU A 1 344 ? -17.608 -6.949 26.096 1.00 84.19 344 GLU A CA 1
ATOM 2733 C C . GLU A 1 344 ? -17.411 -5.596 25.397 1.00 84.19 344 GLU A C 1
ATOM 2735 O O . GLU A 1 344 ? -17.891 -4.566 25.889 1.00 84.19 344 GLU A O 1
ATOM 2740 N N . SER A 1 345 ? -16.797 -5.597 24.210 1.00 82.31 345 SER A N 1
ATOM 2741 C CA . SER A 1 345 ? -16.591 -4.385 23.408 1.00 82.31 345 SER A CA 1
ATOM 2742 C C . SER A 1 345 ? -17.921 -3.712 23.042 1.00 82.31 345 SER A C 1
ATOM 2744 O O . SER A 1 345 ? -18.124 -2.511 23.284 1.00 82.31 345 SER A O 1
ATOM 2746 N N . MET A 1 346 ? -18.897 -4.491 22.562 1.00 85.12 346 MET A N 1
ATOM 2747 C CA . MET A 1 346 ? -20.219 -3.963 22.229 1.00 85.12 346 MET A CA 1
ATOM 2748 C C . MET A 1 346 ? -20.982 -3.463 23.457 1.00 85.12 346 MET A C 1
ATOM 2750 O O . MET A 1 346 ? -21.721 -2.481 23.341 1.00 85.12 346 MET A O 1
ATOM 2754 N N . PHE A 1 347 ? -20.786 -4.035 24.649 1.00 86.56 347 PHE A N 1
ATOM 2755 C CA . PHE A 1 347 ? -21.362 -3.479 25.875 1.00 86.56 347 PHE A CA 1
ATOM 2756 C C . PHE A 1 347 ? -20.831 -2.074 26.185 1.00 86.56 347 PHE A C 1
ATOM 2758 O O . PHE A 1 347 ? -21.636 -1.192 26.504 1.00 86.56 347 PHE A O 1
ATOM 2765 N N . VAL A 1 348 ? -19.525 -1.827 26.038 1.00 83.44 348 VAL A N 1
ATOM 2766 C CA . VAL A 1 348 ? -18.929 -0.494 26.252 1.00 83.44 348 VAL A CA 1
ATOM 2767 C C . VAL A 1 348 ? -19.497 0.523 25.251 1.00 83.44 348 VAL A C 1
ATOM 2769 O O . VAL A 1 348 ? -19.986 1.587 25.655 1.00 83.44 348 VAL A O 1
ATOM 2772 N N . VAL A 1 349 ? -19.557 0.174 23.960 1.00 81.75 349 VAL A N 1
ATOM 2773 C CA . VAL A 1 349 ? -20.136 1.031 22.903 1.00 81.75 349 VAL A CA 1
ATOM 2774 C C . VAL A 1 349 ? -21.631 1.311 23.140 1.00 81.75 349 VAL A C 1
ATOM 2776 O O . VAL A 1 349 ? -22.077 2.466 23.075 1.00 81.75 349 VAL A O 1
ATOM 2779 N N . LEU A 1 350 ? -22.423 0.285 23.467 1.00 85.62 350 LEU A N 1
ATOM 2780 C CA . LEU A 1 350 ? -23.857 0.426 23.748 1.00 85.62 350 LEU A CA 1
ATOM 2781 C C . LEU A 1 350 ? -24.111 1.230 25.030 1.00 85.62 350 LEU A C 1
ATOM 2783 O O . LEU A 1 350 ? -25.071 2.001 25.081 1.00 85.62 350 LEU A O 1
ATOM 2787 N N . ARG A 1 351 ? -23.257 1.110 26.053 1.00 83.50 351 ARG A N 1
ATOM 2788 C CA . ARG A 1 351 ? -23.383 1.854 27.315 1.00 83.50 351 ARG A CA 1
ATOM 2789 C C . ARG A 1 351 ? -23.056 3.338 27.158 1.00 83.50 351 ARG A C 1
ATOM 2791 O O . ARG A 1 351 ? -23.805 4.154 27.703 1.00 83.50 351 ARG A O 1
ATOM 2798 N N . ARG A 1 352 ? -22.043 3.711 26.362 1.00 79.44 352 ARG A N 1
ATOM 2799 C CA . ARG A 1 352 ? -21.776 5.126 26.010 1.00 79.44 352 ARG A CA 1
ATOM 2800 C C . ARG A 1 352 ? -23.006 5.790 25.358 1.00 79.44 352 ARG A C 1
ATOM 2802 O O . ARG A 1 352 ? -23.314 6.943 25.655 1.00 79.44 352 ARG A O 1
ATOM 2809 N N . ASN A 1 353 ? -23.774 5.043 24.556 1.00 79.50 353 ASN A N 1
ATOM 2810 C CA . ASN A 1 353 ? -24.984 5.533 23.880 1.00 79.50 353 ASN A CA 1
ATOM 2811 C C . ASN A 1 353 ? -26.262 5.497 24.748 1.00 79.50 353 ASN A C 1
ATOM 2813 O O . ASN A 1 353 ? -26.985 6.491 24.845 1.00 79.50 353 ASN A O 1
ATOM 2817 N N . TYR A 1 354 ? -26.566 4.363 25.388 1.00 83.31 354 TYR A N 1
ATOM 2818 C CA . TYR A 1 354 ? -27.831 4.125 26.106 1.00 83.31 354 TYR A CA 1
ATOM 2819 C C . TYR A 1 354 ? -27.761 4.357 27.626 1.00 83.31 354 TYR A C 1
ATOM 2821 O O . TYR A 1 354 ? -28.784 4.248 28.316 1.00 83.31 354 TYR A O 1
ATOM 2829 N N . LYS A 1 355 ? -26.587 4.718 28.161 1.00 83.12 355 LYS A N 1
ATOM 2830 C CA . LYS A 1 355 ? -26.341 5.010 29.583 1.00 83.12 355 LYS A CA 1
ATOM 2831 C C . LYS A 1 355 ? -26.815 3.852 30.479 1.00 83.12 355 LYS A C 1
ATOM 2833 O O . LYS A 1 355 ? -26.376 2.722 30.318 1.00 83.12 355 LYS A O 1
ATOM 2838 N N . ASN A 1 356 ? -27.749 4.108 31.398 1.00 83.38 356 ASN A N 1
ATOM 2839 C CA . ASN A 1 356 ? -28.244 3.125 32.373 1.00 83.38 356 ASN A CA 1
ATOM 2840 C C . ASN A 1 356 ? -29.461 2.312 31.875 1.00 83.38 356 ASN A C 1
ATOM 2842 O O . ASN A 1 356 ? -30.178 1.707 32.679 1.00 83.38 356 ASN A O 1
ATOM 2846 N N . ASN A 1 357 ? -29.762 2.320 30.571 1.00 86.31 357 ASN A N 1
ATOM 2847 C CA . ASN A 1 357 ? -30.921 1.622 30.008 1.00 86.31 357 ASN A CA 1
ATOM 2848 C C . ASN A 1 357 ? -30.593 0.162 29.658 1.00 86.31 357 ASN A C 1
ATOM 2850 O O . ASN A 1 357 ? -30.652 -0.250 28.499 1.00 86.31 357 ASN A O 1
ATOM 2854 N N . TYR A 1 358 ? -30.276 -0.631 30.684 1.00 86.75 358 TYR A N 1
ATOM 2855 C CA . TYR A 1 358 ? -29.858 -2.032 30.547 1.00 86.75 358 TYR A CA 1
ATOM 2856 C C . TYR A 1 358 ? -30.873 -2.913 29.795 1.00 86.75 358 TYR A C 1
ATOM 2858 O O . TYR A 1 358 ? -30.490 -3.943 29.249 1.00 86.75 358 TYR A O 1
ATOM 2866 N N . CYS A 1 359 ? -32.155 -2.520 29.728 1.00 87.12 359 CYS A N 1
ATOM 2867 C CA . CYS A 1 359 ? -33.157 -3.189 28.888 1.00 87.12 359 CYS A CA 1
ATOM 2868 C C . CYS A 1 359 ? -32.823 -3.071 27.397 1.00 87.12 359 CYS A C 1
ATOM 2870 O O . CYS A 1 359 ? -32.855 -4.073 26.691 1.00 87.12 359 CYS A O 1
ATOM 2872 N N . LYS A 1 360 ? -32.496 -1.859 26.926 1.00 86.62 360 LYS A N 1
ATOM 2873 C CA . LYS A 1 360 ? -32.101 -1.636 25.529 1.00 86.62 360 LYS A CA 1
ATOM 2874 C C . LYS A 1 360 ? -30.725 -2.229 25.248 1.00 86.62 360 LYS A C 1
ATOM 2876 O O . LYS A 1 360 ? -30.575 -2.894 24.238 1.00 86.62 360 LYS A O 1
ATOM 2881 N N . ILE A 1 361 ? -29.768 -2.068 26.167 1.00 88.88 361 ILE A N 1
ATOM 2882 C CA . ILE A 1 361 ? -28.411 -2.612 25.997 1.00 88.88 361 ILE A CA 1
ATOM 2883 C C . ILE A 1 361 ? -28.457 -4.134 25.801 1.00 88.88 361 ILE A C 1
ATOM 2885 O O . ILE A 1 361 ? -27.952 -4.605 24.794 1.00 88.88 361 ILE A O 1
ATOM 2889 N N . ALA A 1 362 ? -29.138 -4.890 26.673 1.00 88.94 362 ALA A N 1
ATOM 2890 C CA . ALA A 1 362 ? -29.279 -6.342 26.503 1.00 88.94 362 ALA A CA 1
ATOM 2891 C C . ALA A 1 362 ? -30.030 -6.729 25.212 1.00 88.94 362 ALA A C 1
ATOM 2893 O O . ALA A 1 362 ? -29.652 -7.681 24.539 1.00 88.94 362 ALA A O 1
ATOM 2894 N N . SER A 1 363 ? -31.069 -5.971 24.840 1.00 88.88 363 SER A N 1
ATOM 2895 C CA . SER A 1 363 ? -31.829 -6.216 23.606 1.00 88.88 363 SER A CA 1
ATOM 2896 C C . SER A 1 363 ? -31.040 -5.926 22.327 1.00 88.88 363 SER A C 1
ATOM 2898 O O . SER A 1 363 ? -31.349 -6.524 21.305 1.00 88.88 363 SER A O 1
ATOM 2900 N N . CYS A 1 364 ? -30.077 -5.002 22.355 1.00 89.44 364 CYS A N 1
ATOM 2901 C CA . CYS A 1 364 ? -29.188 -4.730 21.225 1.00 89.44 364 CYS A CA 1
ATOM 2902 C C . CYS A 1 364 ? -28.004 -5.704 21.201 1.00 89.44 364 CYS A C 1
ATOM 2904 O O . CYS A 1 364 ? -27.634 -6.174 20.133 1.00 89.44 364 CYS A O 1
ATOM 2906 N N . LEU A 1 365 ? -27.442 -6.038 22.367 1.00 89.00 365 LEU A N 1
ATOM 2907 C CA . LEU A 1 365 ? -26.303 -6.948 22.498 1.00 89.00 365 LEU A CA 1
ATOM 2908 C C . LEU A 1 365 ? -26.616 -8.321 21.888 1.00 89.00 365 LEU A C 1
ATOM 2910 O O . LEU A 1 365 ? -25.895 -8.772 21.009 1.00 89.00 365 LEU A O 1
ATOM 2914 N N . ASN A 1 366 ? -27.763 -8.907 22.246 1.00 89.44 366 ASN A N 1
ATOM 2915 C CA . ASN A 1 366 ? -28.220 -10.207 21.732 1.00 89.44 366 ASN A CA 1
ATOM 2916 C C . ASN A 1 366 ? -28.733 -10.164 20.269 1.00 89.44 366 ASN A C 1
ATOM 2918 O O . ASN A 1 366 ? -29.331 -11.131 19.806 1.00 89.44 366 ASN A O 1
ATOM 2922 N N . VAL A 1 367 ? -28.592 -9.029 19.574 1.00 89.38 367 VAL A N 1
ATOM 2923 C CA . VAL A 1 367 ? -28.914 -8.857 18.142 1.00 89.38 367 VAL A CA 1
ATOM 2924 C C . VAL A 1 367 ? -27.651 -8.569 17.326 1.00 89.38 367 VAL A C 1
ATOM 2926 O O . VAL A 1 367 ? -27.596 -8.938 16.159 1.00 89.38 367 VAL A O 1
ATOM 2929 N N . VAL A 1 368 ? -26.642 -7.932 17.929 1.00 85.50 368 VAL A N 1
ATOM 2930 C CA . VAL A 1 368 ? -25.314 -7.741 17.320 1.00 85.50 368 VAL A CA 1
ATOM 2931 C C . VAL A 1 368 ? -24.461 -9.007 17.438 1.00 85.50 368 VAL A C 1
ATOM 2933 O O . VAL A 1 368 ? -23.736 -9.329 16.507 1.00 85.50 368 VAL A O 1
ATOM 2936 N N . GLU A 1 369 ? -24.595 -9.746 18.542 1.00 83.94 369 GLU A N 1
ATOM 2937 C CA . GLU A 1 369 ? -23.855 -10.979 18.835 1.00 83.94 369 GLU A CA 1
ATOM 2938 C C . GLU A 1 369 ? -24.830 -12.183 18.870 1.00 83.94 369 GLU A C 1
ATOM 2940 O O . GLU A 1 369 ? -25.229 -12.607 19.961 1.00 83.94 369 GLU A O 1
ATOM 2945 N N . PRO A 1 370 ? -25.295 -12.704 17.714 1.00 84.00 370 PRO A N 1
ATOM 2946 C CA . PRO A 1 370 ? -26.326 -13.748 17.664 1.00 84.00 370 PRO A CA 1
ATOM 2947 C C . PRO A 1 370 ? -25.817 -15.139 18.075 1.00 84.00 370 PRO A C 1
ATOM 2949 O O . PRO A 1 370 ? -26.576 -15.909 18.662 1.00 84.00 370 PRO A O 1
ATOM 2952 N N . ASP A 1 371 ? -24.548 -15.450 17.797 1.00 84.31 371 ASP A N 1
ATOM 2953 C CA . ASP A 1 371 ? -23.925 -16.750 18.093 1.00 84.31 371 ASP A CA 1
ATOM 2954 C C . ASP A 1 371 ? -23.389 -16.850 19.537 1.00 84.31 371 ASP A C 1
ATOM 2956 O O . ASP A 1 371 ? -23.048 -17.929 20.024 1.00 84.31 371 ASP A O 1
ATOM 2960 N N . ALA A 1 372 ? -23.329 -15.720 20.246 1.00 84.31 372 ALA A N 1
ATOM 2961 C CA . ALA A 1 372 ? -22.838 -15.627 21.616 1.00 84.31 372 ALA A CA 1
ATOM 2962 C C . ALA A 1 372 ? -23.956 -15.912 22.649 1.00 84.31 372 ALA A C 1
ATOM 2964 O O . ALA A 1 372 ? -25.135 -15.650 22.391 1.00 84.31 372 ALA A O 1
ATOM 2965 N N . PRO A 1 373 ? -23.634 -16.405 23.864 1.00 86.75 373 PRO A N 1
ATOM 2966 C CA . PRO A 1 373 ? -24.645 -16.777 24.856 1.00 86.75 373 PRO A CA 1
ATOM 2967 C C . PRO A 1 373 ? -25.515 -15.566 25.260 1.00 86.75 373 PRO A C 1
ATOM 2969 O O . PRO A 1 373 ? -24.974 -14.572 25.765 1.00 86.75 373 PRO A O 1
ATOM 2972 N N . PRO A 1 374 ? -26.852 -15.617 25.078 1.00 86.00 374 PRO A N 1
ATOM 2973 C CA . PRO A 1 374 ? -27.710 -14.437 25.162 1.00 86.00 374 PRO A CA 1
ATOM 2974 C C . PRO A 1 374 ? -27.804 -13.892 26.590 1.00 86.00 374 PRO A C 1
ATOM 2976 O O . PRO A 1 374 ? -28.249 -14.569 27.522 1.00 86.00 374 PRO A O 1
ATOM 2979 N N . LYS A 1 375 ? -27.427 -12.624 26.769 1.00 87.38 375 LYS A N 1
ATOM 2980 C CA . LYS A 1 375 ? -27.350 -11.982 28.085 1.00 87.38 375 LYS A CA 1
ATOM 2981 C C . LYS A 1 375 ? -28.705 -11.445 28.519 1.00 87.38 375 LYS A C 1
ATOM 2983 O O . LYS A 1 375 ? -29.354 -10.668 27.814 1.00 87.38 375 LYS A O 1
ATOM 2988 N N . THR A 1 376 ? -29.132 -11.792 29.732 1.00 88.12 376 THR A N 1
ATOM 2989 C CA . THR A 1 376 ? -30.303 -11.148 30.334 1.00 88.12 376 THR A CA 1
ATOM 2990 C C . THR A 1 376 ? -29.969 -9.734 30.798 1.00 88.12 376 THR A C 1
ATOM 2992 O O . THR A 1 376 ? -28.854 -9.407 31.203 1.00 88.12 376 THR A O 1
ATOM 2995 N N . CYS A 1 377 ? -30.990 -8.886 30.849 1.00 87.75 377 CYS A N 1
ATOM 2996 C CA . CYS A 1 377 ? -30.878 -7.526 31.364 1.00 87.75 377 CYS A CA 1
ATOM 2997 C C . CYS A 1 377 ? -30.337 -7.445 32.816 1.00 87.75 377 CYS A C 1
ATOM 2999 O O . CYS A 1 377 ? -29.755 -6.431 33.210 1.00 87.75 377 CYS A O 1
ATOM 3001 N N . ARG A 1 378 ? -30.506 -8.507 33.618 1.00 84.56 378 ARG A N 1
ATOM 3002 C CA . ARG A 1 378 ? -29.921 -8.632 34.961 1.00 84.56 378 ARG A CA 1
ATOM 3003 C C . ARG A 1 378 ? -28.416 -8.923 34.921 1.00 84.56 378 ARG A C 1
ATOM 3005 O O . ARG A 1 378 ? -27.696 -8.269 35.668 1.00 84.56 378 ARG A O 1
ATOM 3012 N N . GLN A 1 379 ? -27.950 -9.826 34.051 1.00 84.38 379 GLN A N 1
ATOM 3013 C CA . GLN A 1 379 ? -26.514 -10.071 33.822 1.00 84.38 379 GLN A CA 1
ATOM 3014 C C . GLN A 1 379 ? -25.810 -8.780 33.394 1.00 84.38 379 GLN A C 1
ATOM 3016 O O . GLN A 1 379 ? -24.901 -8.327 34.081 1.00 84.38 379 GLN A O 1
ATOM 3021 N N . VAL A 1 380 ? -26.336 -8.095 32.372 1.00 86.12 380 VAL A N 1
ATOM 3022 C CA . VAL A 1 380 ? -25.786 -6.817 31.880 1.00 86.12 380 VAL A CA 1
ATOM 3023 C C . VAL A 1 380 ? -25.665 -5.761 32.997 1.00 86.12 380 VAL A C 1
ATOM 3025 O O . VAL A 1 380 ? -24.646 -5.075 33.082 1.00 86.12 380 VAL A O 1
ATOM 3028 N N . LYS A 1 381 ? -26.646 -5.648 33.914 1.00 84.62 381 LYS A N 1
ATOM 3029 C CA . LYS A 1 381 ? -26.523 -4.765 35.097 1.00 84.62 381 LYS A CA 1
ATOM 3030 C C . LYS A 1 381 ? -25.450 -5.242 36.088 1.00 84.62 381 LYS A C 1
ATOM 3032 O O . LYS A 1 381 ? -24.831 -4.402 36.731 1.00 84.62 381 LYS A O 1
ATOM 3037 N N . ASN A 1 382 ? -25.252 -6.543 36.270 1.00 82.62 382 ASN A N 1
ATOM 3038 C CA . ASN A 1 382 ? -24.260 -7.051 37.219 1.00 82.62 382 ASN A CA 1
ATOM 3039 C C . ASN A 1 382 ? -22.831 -6.797 36.702 1.00 82.62 382 ASN A C 1
ATOM 3041 O O . ASN A 1 382 ? -22.032 -6.185 37.410 1.00 82.62 382 ASN A O 1
ATOM 3045 N N . SER A 1 383 ? -22.545 -7.153 35.445 1.00 78.31 383 SER A N 1
ATOM 3046 C CA . SER A 1 383 ? -21.222 -6.976 34.818 1.00 78.31 383 SER A CA 1
ATOM 3047 C C . SER A 1 383 ? -20.853 -5.505 34.561 1.00 78.31 383 SER A C 1
ATOM 3049 O O . SER A 1 383 ? -19.689 -5.174 34.359 1.00 78.31 383 SER A O 1
ATOM 3051 N N . THR A 1 384 ? -21.827 -4.589 34.657 1.00 75.75 384 THR A N 1
ATOM 3052 C CA . THR A 1 384 ? -21.644 -3.122 34.607 1.00 75.75 384 THR A CA 1
ATOM 3053 C C . THR A 1 384 ? -20.525 -2.612 35.524 1.00 75.75 384 THR A C 1
ATOM 3055 O O . THR A 1 384 ? -19.889 -1.609 35.187 1.00 75.75 384 THR A O 1
ATOM 3058 N N . SER A 1 385 ? -20.293 -3.269 36.665 1.00 69.56 385 SER A N 1
ATOM 3059 C CA . SER A 1 385 ? -19.234 -2.909 37.617 1.00 69.56 385 SER A CA 1
ATOM 3060 C C . SER A 1 385 ? -17.827 -3.241 37.119 1.00 69.56 385 SER A C 1
ATOM 3062 O O . SER A 1 385 ? -16.896 -2.525 37.467 1.00 69.56 385 SER A O 1
ATOM 3064 N N . ASN A 1 386 ? -17.673 -4.288 36.304 1.00 70.44 386 ASN A N 1
ATOM 3065 C CA . ASN A 1 386 ? -16.369 -4.773 35.848 1.00 70.44 386 ASN A CA 1
ATOM 3066 C C . ASN A 1 386 ? -15.814 -3.837 34.767 1.00 70.44 386 ASN A C 1
ATOM 3068 O O . ASN A 1 386 ? -14.719 -3.305 34.901 1.00 70.44 386 ASN A O 1
ATOM 3072 N N . TYR A 1 387 ? -16.632 -3.524 33.757 1.00 68.56 387 TYR A N 1
ATOM 3073 C CA . TYR A 1 387 ? -16.253 -2.632 32.653 1.00 68.56 387 TYR A CA 1
ATOM 3074 C C . TYR A 1 387 ? -16.509 -1.143 32.949 1.00 68.56 387 TYR A C 1
ATOM 3076 O O . TYR A 1 387 ? -16.615 -0.331 32.031 1.00 68.56 387 TYR A O 1
ATOM 3084 N N . LEU A 1 388 ? -16.666 -0.756 34.223 1.00 63.09 388 LEU A N 1
ATOM 3085 C CA . LEU A 1 388 ? -16.819 0.653 34.610 1.00 63.09 388 LEU A CA 1
ATOM 3086 C C . LEU A 1 388 ? -15.655 1.547 34.131 1.00 63.09 388 LEU A C 1
ATOM 3088 O O . LEU A 1 388 ? -15.974 2.619 33.618 1.00 63.09 388 LEU A O 1
ATOM 3092 N N . PRO A 1 389 ? -14.368 1.143 34.236 1.00 62.16 389 PRO A N 1
ATOM 3093 C CA . PRO A 1 389 ? -13.234 1.959 33.790 1.00 62.16 389 PRO A CA 1
ATOM 3094 C C . PRO A 1 389 ? -13.331 2.366 32.314 1.00 62.16 389 PRO A C 1
ATOM 3096 O O . PRO A 1 389 ? -13.365 3.553 32.006 1.00 62.16 389 PRO A O 1
ATOM 3099 N N . PHE A 1 390 ? -13.526 1.395 31.416 1.00 58.31 390 PHE A N 1
ATOM 3100 C CA . PHE A 1 390 ? -13.633 1.602 29.963 1.00 58.31 390 PHE A CA 1
ATOM 3101 C C . PHE A 1 390 ? -14.855 2.447 29.540 1.00 58.31 390 PHE A C 1
ATOM 3103 O O . PHE A 1 390 ? -14.963 2.888 28.397 1.00 58.31 390 PHE A O 1
ATOM 3110 N N . CYS A 1 391 ? -15.808 2.697 30.443 1.00 54.62 391 CYS A N 1
ATOM 3111 C CA . CYS A 1 391 ? -17.061 3.399 30.150 1.00 54.62 391 CYS A CA 1
ATOM 3112 C C . CYS A 1 391 ? -17.079 4.890 30.543 1.00 54.62 391 CYS A C 1
ATOM 3114 O O . CYS A 1 391 ? -18.150 5.496 30.449 1.00 54.62 391 CYS A O 1
ATOM 3116 N N . LEU A 1 392 ? -15.971 5.464 31.031 1.00 50.50 392 LEU A N 1
ATOM 3117 C CA . LEU A 1 392 ? -15.973 6.763 31.732 1.00 50.50 392 LEU A CA 1
ATOM 3118 C C . LEU A 1 392 ? -15.395 7.971 30.967 1.00 50.50 392 LEU A C 1
ATOM 3120 O O . LEU A 1 392 ? -15.402 9.068 31.527 1.00 50.50 392 LEU A O 1
ATOM 3124 N N . GLU A 1 393 ? -14.980 7.806 29.708 1.00 40.84 393 GLU A N 1
ATOM 3125 C CA . GLU A 1 393 ? -14.409 8.875 28.860 1.00 40.84 393 GLU A CA 1
ATOM 3126 C C . GLU A 1 393 ? -15.366 9.423 27.786 1.00 40.84 393 GLU A C 1
ATOM 3128 O O . GLU A 1 393 ? -16.064 8.637 27.104 1.00 40.84 393 GLU A O 1
#

InterPro domains:
  IPR045318 Histone-lysine N-methyltransferase EZH1/2-like [PTHR45747] (8-327)
  IPR048358 EZH1/2, MCSS domain [PF21358] (255-279)

Sequence (393 aa):
MARSQSNKPKPSKLLKKDKKTPEQEKQEDRAEESDNSIDWGDVSIEEEVLGDLIDYVREAYNEVRAEENKIIETDGLWIGQVIQPVVKPAAPEPTIFTIRSLANAVLQKCPSHTLEHVMATPRMQYWTMTEMNVTCKDEKKLSHMPFMGDCEVDDTSFGEELLETFAEGIHGTRTGCGEIINDDILYKLLKTLFARHPEANKRLLYEAVHNQFPNKASVRELPPLYDDLKRRFEPQDPANEEKLLAGYIDGTAYSSFRLLRCPRCFNYDCMLHGFGSGEDQELPRRKGHSSTSSPYPCGPNCYKYALKGMEEPMRKGMQSPSSKNIGAALHIKTEPDNWTVGQESMFVVLRRNYKNNYCKIASCLNVVEPDAPPKTCRQVKNSTSNYLPFCLE

Secondary structure (DSSP, 8-state):
--------PPP--------PPPP-----------------S-----HHHHHHHHHHHHHHHHHHHHHHHHHHHH--S--S-------PPPP--SSEEEEE-TT--EEEEEE-PPPP-PPPPPP-------SS---PPP-SSBSSPPP--S-TTSHHHHHHHHHHH-TT-BTT-S-S--S---HHHHHHHHHHHHHH-TTS-HHHHHHHHHHH-TTT--TTTHHHHHHHHHHHHS---HHHHHHHHHTTTTTGGGHHHHHSB-TTT--BS-TTT-S--TTTTT------------SS-SSTT-TTHHHHHHHHHHTTTPPPPPHHHHHHH-----------HHHHHHHHHHHHHHTT-HHHHHHHHHHH-SSSPPPPHHHHHHHTTTTTGGG--

pLDDT: mean 71.67, std 19.65, range [25.2, 95.5]

Foldseek 3Di:
DYDDDDDDDDDDDDDDDDDDDDDDDDDDPPDDDPPPPQDPDDDPDDVVVLVVLLVLLVVLLVVLVVVVVVVVVPDPVPPDDDDDDDDDDDDDAPDWDFDADPVRHTDDIDHDDDDDDDDDDDDDDDDDDDPDDFDDDDQLEAADDDDPDPPPPPVPVVQVVQQVRRNLGYAPPQDAQPDDDDLQSLLSSLVVSCVVCVVDRVLSSLVSVCNNVVRPDHSVVSVVSNVVSCVVPPDDDVVVVLVVLLVLLLLCVCVQVLFQQDPVPRDGNDRPPHGDDVVSVPPDPPPQPQQPQDPDALDPLGPVVVVVVVVVVVVVVDDDDDPVVVVVVDPDPPDVPDDGSLLSSLLLNVCLRRPLNLSVSLVVSCVSCVVTDRDGSNNSVVCCVVSVVSNDD

Mean predicted aligned error: 17.67 Å

Nearest PDB structures (foldseek):
  5ls6-assembly3_G  TM=5.909E-01  e=1.751E-11  Homo sapiens
  5hyn-assembly7_K  TM=5.880E-01  e=3.826E-11  Homo sapiens
  5hyn-assembly5_A  TM=5.768E-01  e=1.030E-10  Homo sapiens

Radius of gyration: 36.8 Å; Cα contacts (8 Å, |Δi|>4): 262; chains: 1; bounding box: 74×94×115 Å